Protein AF-A0A8S4NPY1-F1 (afdb_monomer_lite)

Sequence (506 aa):
MEIKKALNVIIVFYFMMACSYAGRRVDVTKTCNSEADCGSDECCVPDSNQVTKRGMPKAPLPIFINSGICRKIGTLNDSCFVDQKEKAGVIRECPCEKGFFCEGAGLKSPFGEIGTCKPIQKVCRNNGDCLNTQCCRCPLMRKGKRQIEPCVCQDNGVNGAQCIVEHNNVDLMTFERFCPCSNGFTCHGNGMKEVPLGEHGKCKPIQKVCRNNGDCLNTQCCRCPLMRKGKRQIEPCVCQDHGVDGDKCIVEHNAAVLLTFEKFCPCSNGFTCHGNGIKEIPLGEHGECMAVEGTPVEKECEDSYDCGEGQCCKCPLMRKGKMQIQQKCVCADVGKRHGTCIVEHMQTTHETYEMFCPCGPRLLCLGNNKHEIPLGEYGKCMAAGDLARGRPILPPVETRTPCTSRKQCKKDECCLSIHRPIGKRGLEEQPQAYCEKRGICNEGCLMNNGNRKRPESGKVFVGECPCAKGLKCTPNGMTDIPLGPMGTCEPKRRKFRERKCKKLRG

Foldseek 3Di:
DVVVVVVVVVVVVVVVVVVVVPDDPDPDQDWDLAQVSEDPQWGWAQDPVPPDPDDDDDDDDPDPPSTTTIDGAAEAFDKAFQDDPPPDDHGHHHHHDPQWHFDFPPDQDPVGTIGTTDGPFQQDPFQVSEDPQWGWAADDDPPPDDRPDTTGTDGAADFFFKDFDDDPDDPDDDRGNHHHHGPQWDFDFPPDQDPPRHGIGGTDGPFDFDPFQVSEDPQWGFAADADPPPDDRPDTTTTDGAADFFAKDAQDDPVVPVDGGDNHHHHGPQWHFDFPPDQDPPNHTMGGTHGPPDPPPFDFDPFQVSEDVQWGWEWDFDDDDPDTDIDTITIDGAADFFRKDAPDDPDDDPPLCHHHHHHPPQWDFDFPPDQDPPNHTMGTTHHPVVVVPDDDDDPPPVPWAWDQWQVPEDPQWAWEAPDDADDDPRPPRDRTTTIDGAAAFFDKDQDPPDVPDPDPRTDHHYDHHHHGPQWDFDFPPDADPPRGTMGGTAGPDPVCGPPVSVVVVD

InterPro domains:
  IPR001981 Colipase [PTHR10041] (24-120)

Secondary structure (DSSP, 8-state):
--HHHHHHHHHHHHHHHHHTTS-----S--EESSGGGS-TTEEEEE-GGG-----------------EEEEEPB-TT-EEES---S--S--SSPPBPTTEEEEEEEEEETTEEEEEEEE---B-SSGGGS-TTEEEEPPP--TTS---S--EEEEPB-TT-EEEE--S---S----SSPPBPTTEEEEEEEEEETTTEEEEEEEE-PPB-SSGGGS-TTEEEEPPP--TTS---S--EEEEPB-TT-EEE----TT--SS--SSPPBPTTEEEEEEEEEE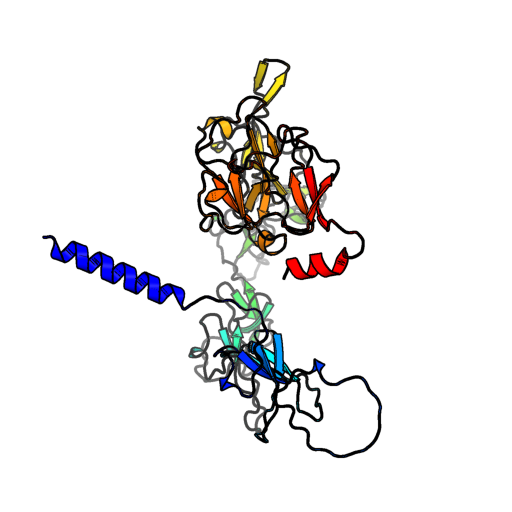TTTEEEEEEEE--S-----B-SSGGGSPTTEEEE--EEEETTEEEEPPPEEEE-B-TT-EEEEPPS---GGGTTS-PPBPTTEEEEEEEEEETTTEEEEEEEETTGGGGSSPPPPPGGGPPB-SSGGGS-TTEEEEESSPP-STT--S--S-EEEEEPB-TT-EEE----SSSS--TTPPEESSPPBPTTEEEEEEEEEETTTEEEEEEEES-GGGHHHHHHHTT-

Structure (mmCIF, N/CA/C/O backbone):
data_AF-A0A8S4NPY1-F1
#
_entry.id   AF-A0A8S4NPY1-F1
#
loop_
_atom_site.group_PDB
_atom_site.id
_atom_site.type_symbol
_atom_site.label_atom_id
_atom_site.label_alt_id
_atom_site.label_comp_id
_atom_site.label_asym_id
_atom_site.label_entity_id
_atom_site.label_seq_id
_atom_site.pdbx_PDB_ins_code
_atom_site.Cartn_x
_atom_site.Cartn_y
_atom_site.Cartn_z
_atom_site.occupancy
_atom_site.B_iso_or_equiv
_atom_site.auth_seq_id
_atom_site.auth_comp_id
_atom_site.auth_asym_id
_atom_site.auth_atom_id
_atom_site.pdbx_PDB_model_num
ATOM 1 N N . MET A 1 1 ? -60.699 -3.977 -14.265 1.00 53.19 1 MET A N 1
ATOM 2 C CA . MET A 1 1 ? -59.458 -3.529 -13.586 1.00 53.19 1 MET A CA 1
ATOM 3 C C . MET A 1 1 ? -58.923 -4.550 -12.565 1.00 53.19 1 MET A C 1
ATOM 5 O O . MET A 1 1 ? -57.769 -4.442 -12.175 1.00 53.19 1 MET A O 1
ATOM 9 N N . GLU A 1 2 ? -59.691 -5.580 -12.182 1.00 57.69 2 GLU A N 1
ATOM 10 C CA . GLU A 1 2 ? -59.270 -6.565 -11.165 1.00 57.69 2 GLU A CA 1
ATOM 11 C C . GLU A 1 2 ? -58.350 -7.689 -11.675 1.00 57.69 2 GLU A C 1
ATOM 13 O O . GLU A 1 2 ? -57.484 -8.153 -10.937 1.00 57.69 2 GLU A O 1
ATOM 18 N N . ILE A 1 3 ? -58.417 -8.052 -12.961 1.00 71.38 3 ILE A N 1
ATOM 19 C CA . ILE A 1 3 ? -57.590 -9.135 -13.535 1.00 71.38 3 ILE A CA 1
ATOM 20 C C . ILE A 1 3 ? -56.083 -8.795 -13.511 1.00 71.38 3 ILE A C 1
ATOM 22 O O . ILE A 1 3 ? -55.245 -9.674 -13.316 1.00 71.38 3 ILE A O 1
ATOM 26 N N . LYS A 1 4 ? -55.714 -7.507 -13.603 1.00 70.50 4 LYS A N 1
ATOM 27 C CA . LYS A 1 4 ? -54.306 -7.070 -13.518 1.00 70.50 4 LYS A CA 1
ATOM 28 C C . LYS A 1 4 ? -53.694 -7.259 -12.124 1.00 70.50 4 LYS A C 1
ATOM 30 O O . LYS A 1 4 ? -52.487 -7.461 -12.024 1.00 70.50 4 LYS A O 1
ATOM 35 N N . LYS A 1 5 ? -54.497 -7.228 -11.053 1.00 73.00 5 LYS A N 1
ATOM 36 C CA . LYS A 1 5 ? -53.990 -7.450 -9.688 1.00 73.00 5 LYS A CA 1
ATOM 37 C C . LYS A 1 5 ? -53.694 -8.928 -9.432 1.00 73.00 5 LYS A C 1
ATOM 39 O O . LYS A 1 5 ? -52.678 -9.230 -8.818 1.00 73.00 5 LYS A O 1
ATOM 44 N N . ALA A 1 6 ? -54.511 -9.836 -9.968 1.00 78.38 6 ALA A N 1
ATOM 45 C CA . ALA A 1 6 ? -54.280 -11.275 -9.840 1.00 78.38 6 ALA A CA 1
ATOM 46 C C . ALA A 1 6 ? -53.013 -11.733 -10.588 1.00 78.38 6 ALA A C 1
ATOM 48 O O . ALA A 1 6 ? -52.231 -12.517 -10.054 1.00 78.38 6 ALA A O 1
ATOM 49 N N . LEU A 1 7 ? -52.757 -11.185 -11.783 1.00 84.94 7 LEU A N 1
ATOM 50 C CA . LEU A 1 7 ? -51.586 -11.564 -12.581 1.00 84.94 7 LEU A CA 1
ATOM 51 C C . LEU A 1 7 ? -50.258 -11.166 -11.907 1.00 84.94 7 LEU A C 1
ATOM 53 O O . LEU A 1 7 ? -49.309 -11.948 -11.904 1.00 84.94 7 LEU A O 1
ATOM 57 N N . ASN A 1 8 ? -50.203 -9.991 -11.269 1.00 77.88 8 ASN A N 1
ATOM 58 C CA . ASN A 1 8 ? -49.003 -9.541 -10.555 1.00 77.88 8 ASN A CA 1
ATOM 59 C C . ASN A 1 8 ? -48.685 -10.404 -9.326 1.00 77.88 8 ASN A C 1
ATOM 61 O O . ASN A 1 8 ? -47.515 -10.639 -9.038 1.00 77.88 8 ASN A O 1
ATOM 65 N N . VAL A 1 9 ? -49.697 -10.927 -8.625 1.00 82.50 9 VAL A N 1
ATOM 66 C CA . VAL A 1 9 ? -49.472 -11.820 -7.475 1.00 82.50 9 VAL A CA 1
ATOM 67 C C . VAL A 1 9 ? -48.888 -13.161 -7.927 1.00 82.50 9 VAL A C 1
ATOM 69 O O . VAL A 1 9 ? -47.973 -13.673 -7.285 1.00 82.50 9 VAL A O 1
ATOM 72 N N . ILE A 1 10 ? -49.347 -13.697 -9.062 1.00 86.38 10 ILE A N 1
ATOM 73 C CA . ILE A 1 10 ? -48.839 -14.962 -9.614 1.00 86.38 10 ILE A CA 1
ATOM 74 C C . ILE A 1 10 ? -47.390 -14.811 -10.101 1.00 86.38 10 ILE A C 1
ATOM 76 O O . ILE A 1 10 ? -46.563 -15.679 -9.824 1.00 86.38 10 ILE A O 1
ATOM 80 N N . ILE A 1 11 ? -47.050 -13.693 -10.756 1.00 85.56 11 ILE A N 1
ATOM 81 C CA . ILE A 1 11 ? -45.679 -13.423 -11.226 1.00 85.56 11 ILE A CA 1
ATOM 82 C C . ILE A 1 11 ? -44.707 -13.288 -10.044 1.00 85.56 11 ILE A C 1
ATOM 84 O O . ILE A 1 11 ? -43.619 -13.862 -10.080 1.00 85.56 11 ILE A O 1
ATOM 88 N N . VAL A 1 12 ? -45.108 -12.607 -8.964 1.00 81.31 12 VAL A N 1
ATOM 89 C CA . VAL A 1 12 ? -44.282 -12.479 -7.750 1.00 81.31 12 VAL A CA 1
ATOM 90 C C . VAL A 1 12 ? -44.101 -13.832 -7.052 1.00 81.31 12 VAL A C 1
ATOM 92 O O . VAL A 1 12 ? -42.999 -14.140 -6.596 1.00 81.31 12 VAL A O 1
ATOM 95 N N . PHE A 1 13 ? -45.134 -14.679 -7.022 1.00 78.25 13 PHE A N 1
ATOM 96 C CA . PHE A 1 13 ? -45.023 -16.034 -6.473 1.00 78.25 13 PHE A CA 1
ATOM 97 C C . PHE A 1 13 ? -44.084 -16.929 -7.293 1.00 78.25 13 PHE A C 1
ATOM 99 O O . PHE A 1 13 ? -43.271 -17.650 -6.710 1.00 78.25 13 PHE A O 1
ATOM 106 N N . TYR A 1 14 ? -44.131 -16.842 -8.626 1.00 75.62 14 TYR A N 1
ATOM 107 C CA . TYR A 1 14 ? -43.209 -17.575 -9.498 1.00 75.62 14 TYR A CA 1
ATOM 108 C C . TYR A 1 14 ? -41.757 -17.105 -9.331 1.00 75.62 14 TYR A C 1
ATOM 110 O O . TYR A 1 14 ? -40.850 -17.935 -9.256 1.00 75.62 14 TYR A O 1
ATOM 118 N N . PHE A 1 15 ? -41.528 -15.796 -9.182 1.00 68.56 15 PHE A N 1
ATOM 119 C CA . PHE A 1 15 ? -40.187 -15.250 -8.936 1.00 68.56 15 PHE A CA 1
ATOM 120 C C . PHE A 1 15 ? -39.624 -15.664 -7.565 1.00 68.56 15 PHE A C 1
ATOM 122 O O . PHE A 1 15 ? -38.449 -16.011 -7.448 1.00 68.56 15 PHE A O 1
ATOM 129 N N . MET A 1 16 ? -40.465 -15.704 -6.528 1.00 62.41 16 MET A N 1
ATOM 130 C CA . MET A 1 16 ? -40.068 -16.133 -5.180 1.00 62.41 16 MET A CA 1
ATOM 131 C C . MET A 1 16 ? -39.766 -17.639 -5.099 1.00 62.41 16 MET A C 1
ATOM 133 O O . MET A 1 16 ? -38.844 -18.046 -4.384 1.00 62.41 16 MET A O 1
ATOM 137 N N . MET A 1 17 ? -40.490 -18.475 -5.855 1.00 57.47 17 MET A N 1
ATOM 138 C CA . MET A 1 17 ? -40.171 -19.904 -5.956 1.00 57.47 17 MET A CA 1
ATOM 139 C C . MET A 1 17 ? -38.892 -20.165 -6.761 1.00 57.47 17 MET A C 1
ATOM 141 O O . MET A 1 17 ? -38.095 -21.009 -6.350 1.00 57.47 17 MET A O 1
ATOM 145 N N . ALA A 1 18 ? -38.639 -19.414 -7.838 1.00 49.78 18 ALA A N 1
ATOM 146 C CA . ALA A 1 18 ? -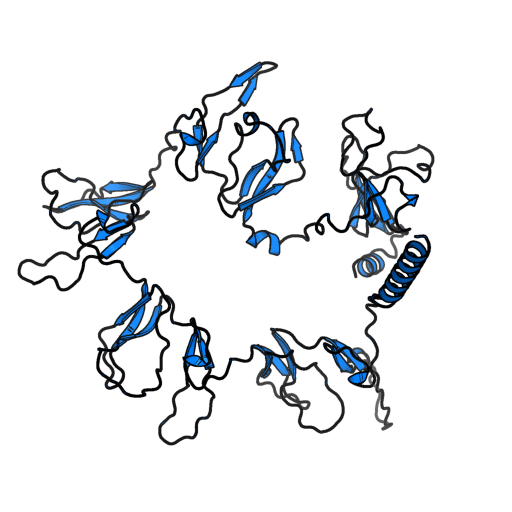37.417 -19.557 -8.633 1.00 49.78 18 ALA A CA 1
ATOM 147 C C . ALA A 1 18 ? -36.146 -19.172 -7.846 1.00 49.78 18 ALA A C 1
ATOM 149 O O . ALA A 1 18 ? -35.123 -19.849 -7.952 1.00 49.78 18 ALA A O 1
ATOM 150 N N . CYS A 1 19 ? -36.211 -18.158 -6.975 1.00 47.50 19 CYS A N 1
ATOM 151 C CA . CYS A 1 19 ? -35.070 -17.756 -6.141 1.00 47.50 19 CYS A CA 1
ATOM 152 C C . CYS A 1 19 ? -34.776 -18.705 -4.963 1.00 47.50 19 CYS A C 1
ATOM 154 O O . CYS A 1 19 ? -33.677 -18.674 -4.413 1.00 47.50 19 CYS A O 1
ATOM 156 N N . SER A 1 20 ? -35.710 -19.582 -4.580 1.00 44.53 20 SER A N 1
ATOM 157 C CA . SER A 1 20 ? -35.508 -20.515 -3.458 1.00 44.53 20 SER A CA 1
ATOM 158 C C . SER A 1 20 ? -34.690 -21.766 -3.821 1.00 44.53 20 SER A C 1
ATOM 160 O O . SER A 1 20 ? -34.342 -22.542 -2.929 1.00 44.53 20 SER A O 1
ATOM 162 N N . TYR A 1 21 ? -34.334 -21.957 -5.098 1.00 43.91 21 TYR A N 1
ATOM 163 C CA . TYR A 1 21 ? -33.543 -23.108 -5.562 1.00 43.91 21 TYR A CA 1
ATOM 164 C C . TYR A 1 21 ? -32.036 -22.842 -5.729 1.00 43.91 21 TYR A C 1
ATOM 166 O O . TYR A 1 21 ? -31.270 -23.787 -5.918 1.00 43.91 21 TYR A O 1
ATOM 174 N N . ALA A 1 22 ? -31.572 -21.598 -5.586 1.00 43.16 22 ALA A N 1
ATOM 175 C CA . ALA A 1 22 ? -30.163 -21.237 -5.740 1.00 43.16 22 ALA A CA 1
ATOM 176 C C . ALA A 1 22 ? -29.599 -20.673 -4.427 1.00 43.16 22 ALA A C 1
ATOM 178 O O . ALA A 1 22 ? -29.702 -19.482 -4.155 1.00 43.16 22 ALA A O 1
ATOM 179 N N . GLY A 1 23 ? -28.989 -21.522 -3.591 1.00 38.34 23 GLY A N 1
ATOM 180 C CA . GLY A 1 23 ? -28.208 -21.011 -2.455 1.00 38.34 23 GLY A CA 1
ATOM 181 C C . GLY A 1 23 ? -28.085 -21.898 -1.221 1.00 38.34 23 GLY A C 1
ATOM 182 O O . GLY A 1 23 ? -28.196 -21.401 -0.104 1.00 38.34 23 GLY A O 1
ATOM 183 N N . ARG A 1 24 ? -27.798 -23.195 -1.372 1.00 30.42 24 ARG A N 1
ATOM 184 C CA . ARG A 1 24 ? -27.161 -23.959 -0.286 1.00 30.42 24 ARG A CA 1
ATOM 185 C C . ARG A 1 24 ? -25.650 -23.971 -0.517 1.00 30.42 24 ARG A C 1
ATOM 187 O O . ARG A 1 24 ? -25.148 -24.823 -1.242 1.00 30.42 24 ARG A O 1
ATOM 194 N N . ARG A 1 25 ? -24.925 -23.042 0.120 1.00 35.00 25 ARG A N 1
ATOM 195 C CA . ARG A 1 25 ? -23.482 -23.204 0.363 1.00 35.00 25 ARG A CA 1
ATOM 196 C C . ARG A 1 25 ? -23.314 -24.321 1.385 1.00 35.00 25 ARG A C 1
ATOM 198 O O . ARG A 1 25 ? -23.504 -24.125 2.582 1.00 35.00 25 ARG A O 1
ATOM 205 N N . VAL A 1 26 ? -23.063 -25.513 0.868 1.00 32.59 26 VAL A N 1
ATOM 206 C CA . VAL A 1 26 ? -22.618 -26.664 1.636 1.00 32.59 26 VAL A CA 1
ATOM 207 C C . VAL A 1 26 ? -21.114 -26.736 1.409 1.00 32.59 26 VAL A C 1
ATOM 209 O O . VAL A 1 26 ? -20.687 -27.224 0.370 1.00 32.59 26 VAL A O 1
ATOM 212 N N . ASP A 1 27 ? -20.319 -26.250 2.366 1.00 42.38 27 ASP A N 1
ATOM 213 C CA . ASP A 1 27 ? -18.889 -26.576 2.466 1.00 42.38 27 ASP A CA 1
ATOM 214 C C . ASP A 1 27 ? -18.744 -28.028 2.953 1.00 42.38 27 ASP A C 1
ATOM 216 O O . ASP A 1 27 ? -18.293 -28.329 4.057 1.00 42.38 27 ASP A O 1
ATOM 220 N N . VAL A 1 28 ? -19.224 -28.955 2.129 1.00 47.94 28 VAL A N 1
ATOM 221 C CA . VAL A 1 28 ? -18.884 -30.370 2.191 1.00 47.94 28 VAL A CA 1
ATOM 222 C C . VAL A 1 28 ? -18.225 -30.625 0.856 1.00 47.94 28 VAL A C 1
ATOM 224 O O . VAL A 1 28 ? -18.890 -30.549 -0.173 1.00 47.94 28 VAL A O 1
ATOM 227 N N . THR A 1 29 ? -16.915 -30.859 0.891 1.00 68.69 29 THR A N 1
ATOM 228 C CA . THR A 1 29 ? -16.118 -31.402 -0.211 1.00 68.69 29 THR A CA 1
ATOM 229 C C . THR A 1 29 ? -16.928 -32.479 -0.918 1.00 68.69 29 THR A C 1
ATOM 231 O O . THR A 1 29 ? -17.057 -33.591 -0.397 1.00 68.69 29 THR A O 1
ATOM 234 N N . LYS A 1 30 ? -17.560 -32.126 -2.043 1.00 85.44 30 LYS A N 1
ATOM 235 C CA . LYS A 1 30 ? -18.365 -33.072 -2.806 1.00 85.44 30 LYS A CA 1
ATOM 236 C C . LYS A 1 30 ? -17.418 -34.164 -3.268 1.00 85.44 30 LYS A C 1
ATOM 238 O O . LYS A 1 30 ? -16.388 -33.876 -3.879 1.00 85.44 30 LYS A O 1
ATOM 243 N N . THR A 1 31 ? -17.748 -35.397 -2.913 1.00 90.88 31 THR A N 1
ATOM 244 C CA . THR A 1 31 ? -17.078 -36.549 -3.495 1.00 90.88 31 THR A CA 1
ATOM 245 C C . THR A 1 31 ? -17.424 -36.590 -4.975 1.00 90.88 31 THR A C 1
ATOM 247 O O . THR A 1 31 ? -18.596 -36.445 -5.322 1.00 90.88 31 THR A O 1
ATOM 250 N N . CYS A 1 32 ? -16.427 -36.784 -5.821 1.00 91.25 32 CYS A N 1
ATOM 251 C CA . CYS A 1 32 ? -16.581 -36.878 -7.266 1.00 91.25 32 CYS A CA 1
ATOM 252 C C . CYS A 1 32 ? -16.003 -38.203 -7.752 1.00 91.25 32 CYS A C 1
ATOM 254 O O . CYS A 1 32 ? -15.004 -38.681 -7.216 1.00 91.25 32 CYS A O 1
ATOM 256 N N . ASN A 1 33 ? -16.637 -38.795 -8.758 1.00 88.44 33 ASN A N 1
ATOM 257 C CA . ASN A 1 33 ? -16.110 -39.958 -9.468 1.00 88.44 33 ASN A CA 1
ATOM 258 C C . ASN A 1 33 ? -15.534 -39.547 -10.832 1.00 88.44 33 ASN A C 1
ATOM 260 O O . ASN A 1 33 ? -14.736 -40.276 -11.416 1.00 88.44 33 ASN A O 1
ATOM 264 N N . SER A 1 34 ? -15.946 -38.384 -11.342 1.00 88.25 34 SER A N 1
ATOM 265 C CA . SER A 1 34 ? -15.511 -37.801 -12.608 1.00 88.25 34 SER A CA 1
ATOM 266 C C . SER A 1 34 ? -15.506 -36.269 -12.543 1.00 88.25 34 SER A C 1
ATOM 268 O O . SER A 1 34 ? -16.098 -35.675 -11.642 1.00 88.25 34 SER A O 1
ATOM 270 N N . GLU A 1 35 ? -14.867 -35.610 -13.513 1.00 85.81 35 GLU A N 1
ATOM 271 C CA . GLU A 1 35 ? -14.892 -34.140 -13.627 1.00 85.81 35 GLU A CA 1
ATOM 272 C C . GLU A 1 35 ? -16.310 -33.578 -13.807 1.00 85.81 35 GLU A C 1
ATOM 274 O O . GLU A 1 35 ? -16.586 -32.471 -13.355 1.00 85.81 35 GLU A O 1
ATOM 279 N N . ALA A 1 36 ? -17.232 -34.356 -14.385 1.00 88.94 36 ALA A N 1
ATOM 280 C CA . ALA A 1 36 ? -18.628 -33.957 -14.569 1.00 88.94 36 ALA A CA 1
ATOM 281 C C . ALA A 1 36 ? -19.404 -33.797 -13.246 1.00 88.94 36 ALA A C 1
ATOM 283 O O . ALA A 1 36 ? -20.461 -33.168 -13.231 1.00 88.94 36 ALA A O 1
ATOM 284 N N . ASP A 1 37 ? -18.889 -34.345 -12.139 1.00 91.44 37 ASP A N 1
ATOM 285 C CA . ASP A 1 37 ? -19.501 -34.214 -10.811 1.00 91.44 37 ASP A CA 1
ATOM 286 C C . ASP A 1 37 ? -19.141 -32.881 -10.118 1.00 91.44 37 ASP A C 1
ATOM 288 O O . ASP A 1 37 ? -19.734 -32.532 -9.088 1.00 91.44 37 ASP A O 1
ATOM 292 N N . CYS A 1 38 ? -18.170 -32.138 -10.663 1.00 92.88 38 CYS A N 1
ATOM 293 C CA . CYS A 1 38 ? -17.658 -30.884 -10.114 1.00 92.88 38 CYS A CA 1
ATOM 294 C C . CYS A 1 38 ? -18.222 -29.652 -10.845 1.00 92.88 38 CYS A C 1
ATOM 296 O O . CYS A 1 38 ? -18.761 -29.748 -11.946 1.00 92.88 38 CYS A O 1
ATOM 298 N N . GLY A 1 39 ? -18.156 -28.476 -10.206 1.00 92.75 39 GLY A N 1
ATOM 299 C CA . GLY A 1 39 ? -18.540 -27.215 -10.856 1.00 92.75 39 GLY A CA 1
ATOM 300 C C . GLY A 1 39 ? -17.604 -26.835 -12.014 1.00 92.75 39 GLY A C 1
ATOM 301 O O . GLY A 1 39 ? -16.505 -27.363 -12.117 1.00 92.75 39 GLY A O 1
ATOM 302 N N . SER A 1 40 ? -18.001 -25.868 -12.853 1.00 91.50 40 SER A N 1
ATOM 303 C CA . SER A 1 40 ? -17.181 -25.378 -13.983 1.00 91.50 40 SER A CA 1
ATOM 304 C C . SER A 1 40 ? -15.807 -24.833 -13.579 1.00 91.50 40 SER A C 1
ATOM 306 O O . SER A 1 40 ? -14.896 -24.804 -14.401 1.00 91.50 40 SER A O 1
ATOM 308 N N . ASP A 1 41 ? -15.680 -24.409 -12.320 1.00 93.50 41 ASP A N 1
ATOM 309 C CA . ASP A 1 41 ? -14.475 -23.798 -11.754 1.00 93.50 41 ASP A CA 1
ATOM 310 C C . ASP A 1 41 ? -13.755 -24.768 -10.795 1.00 93.50 41 ASP A C 1
ATOM 312 O O . ASP A 1 41 ? -12.937 -24.367 -9.961 1.00 93.50 41 ASP A O 1
ATOM 316 N N . GLU A 1 42 ? -14.094 -26.057 -10.868 1.00 94.44 42 GLU A N 1
ATOM 317 C CA . GLU A 1 42 ? -13.567 -27.120 -10.020 1.00 94.44 42 GLU A CA 1
ATOM 318 C C . GLU A 1 42 ? -13.099 -28.315 -10.863 1.00 94.44 42 GLU A C 1
ATOM 320 O O . GLU A 1 42 ? -13.592 -28.563 -11.957 1.00 94.44 42 GLU A O 1
ATOM 325 N N . CYS A 1 43 ? -12.151 -29.087 -10.338 1.00 93.69 43 CYS A N 1
ATOM 326 C CA . CYS A 1 43 ? -11.706 -30.346 -10.917 1.00 93.69 43 CYS A CA 1
ATOM 327 C C . CYS A 1 43 ? -11.766 -31.474 -9.877 1.00 93.69 43 CYS A C 1
ATOM 329 O O . CYS A 1 43 ? -11.654 -31.238 -8.668 1.00 93.69 43 CYS A O 1
ATOM 331 N N . CYS A 1 44 ? -11.926 -32.712 -10.342 1.00 93.06 44 CYS A N 1
ATOM 332 C CA . CYS A 1 44 ? -11.977 -33.877 -9.468 1.00 93.06 44 CYS A CA 1
ATOM 333 C C . CYS A 1 44 ? -10.566 -34.400 -9.157 1.00 93.06 44 CYS A C 1
ATOM 335 O O . CYS A 1 44 ? -9.871 -34.882 -10.049 1.00 93.06 44 CYS A O 1
ATOM 337 N N . VAL A 1 45 ? -10.149 -34.333 -7.889 1.00 92.62 45 VAL A N 1
ATOM 338 C CA . VAL A 1 45 ? -8.814 -34.757 -7.425 1.00 92.62 45 VAL A CA 1
ATOM 339 C C . VAL A 1 45 ? -8.951 -35.934 -6.449 1.00 92.62 45 VAL A C 1
ATOM 341 O O . VAL A 1 45 ? -9.796 -35.861 -5.559 1.00 92.62 45 VAL A O 1
ATOM 344 N N . PRO A 1 46 ? -8.149 -37.015 -6.532 1.00 89.19 46 PRO A N 1
ATOM 345 C CA . PRO A 1 46 ? -8.205 -38.117 -5.569 1.00 89.19 46 PRO A CA 1
ATOM 346 C C . PRO A 1 46 ? -7.927 -37.622 -4.140 1.00 89.19 46 PRO A C 1
ATOM 348 O O . PRO A 1 46 ? -7.006 -36.833 -3.909 1.00 89.19 46 PRO A O 1
ATOM 351 N N . ASP A 1 47 ? -8.684 -38.116 -3.158 1.00 86.25 47 ASP A N 1
ATOM 352 C CA . ASP A 1 47 ? -8.447 -37.778 -1.753 1.00 86.25 47 ASP A CA 1
ATOM 353 C C . ASP A 1 47 ? -7.164 -38.457 -1.242 1.00 86.25 47 ASP A C 1
ATOM 355 O O . ASP A 1 47 ? -7.146 -39.626 -0.848 1.00 86.25 47 ASP A O 1
ATOM 359 N N . SER A 1 48 ? -6.058 -37.709 -1.240 1.00 71.81 48 SER A N 1
ATOM 360 C CA . SER A 1 48 ? -4.744 -38.192 -0.801 1.00 71.81 48 SER A CA 1
ATOM 361 C C . SER A 1 48 ? -4.702 -38.618 0.673 1.00 71.81 48 SER A C 1
ATOM 363 O O . SER A 1 48 ? -3.746 -39.275 1.088 1.00 71.81 48 SER A O 1
ATOM 365 N N . ASN A 1 49 ? -5.711 -38.270 1.482 1.00 62.56 49 ASN A N 1
ATOM 366 C CA . ASN A 1 49 ? -5.733 -38.578 2.913 1.00 62.56 49 ASN A CA 1
ATOM 367 C C . ASN A 1 49 ? -6.109 -40.032 3.245 1.00 62.56 49 ASN A C 1
ATOM 369 O O . ASN A 1 49 ? -6.002 -40.423 4.409 1.00 62.56 49 ASN A O 1
ATOM 373 N N . GLN A 1 50 ? -6.495 -40.855 2.262 1.00 57.78 50 GLN A N 1
ATOM 374 C CA . GLN A 1 50 ? -6.793 -42.277 2.489 1.00 57.78 50 GLN A CA 1
ATOM 375 C C . GLN A 1 50 ? -5.593 -43.227 2.342 1.00 57.78 50 GLN A C 1
ATOM 377 O O . GLN A 1 50 ? -5.740 -44.427 2.576 1.00 57.78 50 GLN A O 1
ATOM 382 N N . VAL A 1 51 ? -4.380 -42.737 2.048 1.00 56.03 51 VAL A N 1
ATOM 383 C CA . VAL A 1 51 ? -3.171 -43.583 2.077 1.00 56.03 51 VAL A CA 1
ATOM 384 C C . VAL A 1 51 ? -2.775 -43.846 3.537 1.00 56.03 51 VAL A C 1
ATOM 386 O O . VAL A 1 51 ? -1.939 -43.167 4.134 1.00 56.03 51 VAL A O 1
ATOM 389 N N . THR A 1 52 ? -3.443 -44.812 4.166 1.00 47.34 52 THR A N 1
ATOM 390 C CA . THR A 1 52 ? -3.239 -45.148 5.575 1.00 47.34 52 THR A CA 1
ATOM 391 C C . THR A 1 52 ? -1.847 -45.720 5.843 1.00 47.34 52 THR A C 1
ATOM 393 O O . THR A 1 52 ? -1.425 -46.699 5.237 1.00 47.34 52 THR A O 1
ATOM 396 N N . LYS A 1 53 ? -1.206 -45.146 6.866 1.00 48.97 53 LYS A N 1
ATOM 397 C CA . LYS A 1 53 ? 0.018 -45.527 7.600 1.00 48.97 53 LYS A CA 1
ATOM 398 C C . LYS A 1 53 ? 0.080 -46.967 8.171 1.00 48.97 53 LYS A C 1
ATOM 400 O O . LYS A 1 53 ? 0.715 -47.176 9.201 1.00 48.97 53 LYS A O 1
ATOM 405 N N . ARG A 1 54 ? -0.555 -47.981 7.579 1.00 48.56 54 ARG A N 1
ATOM 406 C CA . ARG A 1 54 ? -0.426 -49.367 8.069 1.00 48.56 54 ARG A CA 1
ATOM 407 C C . ARG A 1 54 ? 0.540 -50.151 7.197 1.00 48.56 54 ARG A C 1
ATOM 409 O O . ARG A 1 54 ? 0.191 -50.592 6.110 1.00 48.56 54 ARG A O 1
ATOM 416 N N . GLY A 1 55 ? 1.755 -50.332 7.710 1.00 55.28 55 GLY A N 1
ATOM 417 C CA . GLY A 1 55 ? 2.649 -51.364 7.211 1.00 55.28 55 GLY A CA 1
ATOM 418 C C . GLY A 1 55 ? 1.987 -52.726 7.384 1.00 55.28 55 GLY A C 1
ATOM 419 O O . GLY A 1 55 ? 1.685 -53.103 8.510 1.00 55.28 55 GLY A O 1
ATOM 420 N N . MET A 1 56 ? 1.744 -53.422 6.275 1.00 44.78 56 MET A N 1
ATOM 421 C CA . MET A 1 56 ? 1.643 -54.879 6.193 1.00 44.78 56 MET A CA 1
ATOM 422 C C . MET A 1 56 ? 1.824 -55.345 4.735 1.00 44.78 56 MET A C 1
ATOM 424 O O . MET A 1 56 ? 1.638 -54.550 3.811 1.00 44.78 56 MET A O 1
ATOM 428 N N . PRO A 1 57 ? 2.274 -56.598 4.534 1.00 48.53 57 PRO A N 1
ATOM 429 C CA . PRO A 1 57 ? 2.920 -57.045 3.309 1.00 48.53 57 PRO A CA 1
ATOM 430 C C . PRO A 1 57 ? 1.953 -57.663 2.286 1.00 48.53 57 PRO A C 1
ATOM 432 O O . PRO A 1 57 ? 0.951 -58.271 2.639 1.00 48.53 57 PRO A O 1
ATOM 435 N N . LYS A 1 58 ? 2.347 -57.535 1.012 1.00 48.06 58 LYS A N 1
ATOM 436 C CA . LYS A 1 58 ? 2.102 -58.436 -0.132 1.00 48.06 58 LYS A CA 1
ATOM 437 C C . LYS A 1 58 ? 0.771 -59.214 -0.145 1.00 48.06 58 LYS A C 1
ATOM 439 O O . LYS A 1 58 ? 0.733 -60.381 0.228 1.00 48.06 58 LYS A O 1
ATOM 444 N N . ALA A 1 59 ? -0.252 -58.628 -0.765 1.00 46.75 59 ALA A N 1
ATOM 445 C CA . ALA A 1 59 ? -1.208 -59.369 -1.594 1.00 46.75 59 ALA A CA 1
ATOM 446 C C . ALA A 1 59 ? -1.777 -58.435 -2.686 1.00 46.75 59 ALA A C 1
ATOM 448 O O . ALA A 1 59 ? -2.180 -57.317 -2.358 1.00 46.75 59 ALA A O 1
ATOM 449 N N . PRO A 1 60 ? -1.789 -58.834 -3.971 1.00 48.53 60 PRO A N 1
ATOM 450 C CA . PRO A 1 60 ? -2.327 -58.014 -5.048 1.00 48.53 60 PRO A CA 1
ATOM 451 C C . PRO A 1 60 ? -3.845 -58.213 -5.137 1.00 48.53 60 PRO A C 1
ATOM 453 O O . PRO A 1 60 ? -4.315 -59.244 -5.608 1.00 48.53 60 PRO A O 1
ATOM 456 N N . LEU A 1 61 ? -4.620 -57.219 -4.703 1.00 42.03 61 LEU A N 1
ATOM 457 C CA . LEU A 1 61 ? -6.034 -57.100 -5.063 1.00 42.03 61 LEU A CA 1
ATOM 458 C C . LEU A 1 61 ? -6.263 -55.738 -5.738 1.00 42.03 61 LEU A C 1
ATOM 460 O O . LEU A 1 61 ? -5.843 -54.718 -5.184 1.00 42.03 61 LEU A O 1
ATOM 464 N N . PRO A 1 62 ? -6.905 -55.693 -6.920 1.00 45.50 62 PRO A N 1
ATOM 465 C CA . PRO A 1 62 ? -7.182 -54.453 -7.631 1.00 45.50 62 PRO A CA 1
ATOM 466 C C . PRO A 1 62 ? -8.396 -53.766 -6.995 1.00 45.50 62 PRO A C 1
ATOM 468 O O . PRO A 1 62 ? -9.532 -53.977 -7.409 1.00 45.50 62 PRO A O 1
ATOM 471 N N . ILE A 1 63 ? -8.174 -52.964 -5.954 1.00 48.03 63 ILE A N 1
ATOM 472 C CA . ILE A 1 63 ? -9.238 -52.148 -5.359 1.00 48.03 63 ILE A CA 1
ATOM 473 C C . ILE A 1 63 ? -9.197 -50.761 -6.009 1.00 48.03 63 ILE A C 1
ATOM 475 O O . ILE A 1 63 ? -8.398 -49.904 -5.636 1.00 48.03 63 ILE A O 1
ATOM 479 N N . PHE A 1 64 ? -10.072 -50.556 -6.995 1.00 49.78 64 PHE A N 1
ATOM 480 C CA . PHE A 1 64 ? -10.398 -49.249 -7.568 1.00 49.78 64 PHE A CA 1
ATOM 481 C C . PHE A 1 64 ? -11.218 -48.439 -6.552 1.00 49.78 64 PHE A C 1
ATOM 483 O O . PHE A 1 64 ? -12.443 -48.535 -6.512 1.00 49.78 64 PHE A O 1
ATOM 490 N N . ILE A 1 65 ? -10.560 -47.659 -5.693 1.00 55.59 65 ILE A N 1
ATOM 491 C CA . ILE A 1 65 ? -11.251 -46.668 -4.855 1.00 55.59 65 ILE A CA 1
ATOM 492 C C . ILE A 1 65 ? -11.370 -45.377 -5.677 1.00 55.59 65 ILE A C 1
ATOM 494 O O . ILE A 1 65 ? -10.490 -44.524 -5.637 1.00 55.59 65 ILE A O 1
ATOM 498 N N . ASN A 1 66 ? -12.452 -45.256 -6.450 1.00 64.12 66 ASN A N 1
ATOM 499 C CA . ASN A 1 66 ? -12.713 -44.135 -7.368 1.00 64.12 66 ASN A CA 1
ATOM 500 C C . ASN A 1 66 ? -13.321 -42.889 -6.687 1.00 64.12 66 ASN A C 1
ATOM 502 O O . ASN A 1 66 ? -14.029 -42.130 -7.338 1.00 64.12 66 ASN A O 1
ATOM 506 N N . SER A 1 67 ? -13.095 -42.660 -5.390 1.00 82.25 67 SER A N 1
ATOM 507 C CA . SER A 1 67 ? -13.643 -41.475 -4.711 1.00 82.25 67 SER A CA 1
ATOM 508 C C . SER A 1 67 ? -12.635 -40.320 -4.704 1.00 82.25 67 SER A C 1
ATOM 510 O O . SER A 1 67 ? -11.673 -40.336 -3.931 1.00 82.25 67 SER A O 1
ATOM 512 N N . GLY A 1 68 ? -12.859 -39.316 -5.550 1.00 90.56 68 GLY A N 1
ATOM 513 C CA . GLY A 1 68 ? -12.181 -38.019 -5.515 1.00 90.56 68 GLY A CA 1
ATOM 514 C C . GLY A 1 68 ? -12.953 -36.964 -4.719 1.00 90.56 68 GLY A C 1
ATOM 515 O O . GLY A 1 68 ? -14.047 -37.213 -4.217 1.00 90.56 68 GLY A O 1
ATOM 516 N N . ILE A 1 69 ? -12.374 -35.771 -4.608 1.00 92.56 69 ILE A N 1
ATOM 517 C CA . ILE A 1 69 ? -12.958 -34.555 -4.042 1.00 92.56 69 ILE A CA 1
ATOM 518 C C . ILE A 1 69 ? -12.845 -33.441 -5.087 1.00 92.56 69 ILE A C 1
ATOM 520 O O . ILE A 1 69 ? -11.770 -33.234 -5.653 1.00 92.56 69 ILE A O 1
ATOM 524 N N . CYS A 1 70 ? -13.923 -32.686 -5.298 1.00 93.56 70 CYS A N 1
ATOM 525 C CA . CYS A 1 70 ? -13.867 -31.474 -6.113 1.00 93.56 70 CYS A CA 1
ATOM 526 C C . CYS A 1 70 ? -12.996 -30.407 -5.431 1.00 93.56 70 CYS A C 1
ATOM 528 O O . CYS A 1 70 ? -13.258 -30.008 -4.292 1.00 93.56 70 CYS A O 1
ATOM 530 N N . ARG A 1 71 ? -11.951 -29.946 -6.122 1.00 94.19 71 ARG A N 1
ATOM 531 C CA . ARG A 1 71 ? -11.097 -28.815 -5.729 1.00 94.19 71 ARG A CA 1
ATOM 532 C C . ARG A 1 71 ? -11.234 -27.694 -6.746 1.00 94.19 71 ARG A C 1
ATOM 534 O O . ARG A 1 71 ? -11.473 -27.964 -7.912 1.00 94.19 71 ARG A O 1
ATOM 541 N N . LYS A 1 72 ? -11.049 -26.446 -6.322 1.00 94.88 72 LYS A N 1
ATOM 542 C CA . LYS A 1 72 ? -11.050 -25.304 -7.244 1.00 94.88 72 LYS A CA 1
ATOM 543 C C . LYS A 1 72 ? -9.866 -25.361 -8.213 1.00 94.88 72 LYS A C 1
ATOM 545 O O . LYS A 1 72 ? -8.787 -25.817 -7.837 1.00 94.88 72 LYS A O 1
ATOM 550 N N . ILE A 1 73 ? -10.095 -24.882 -9.432 1.00 95.12 73 ILE A N 1
ATOM 551 C CA . ILE A 1 73 ? -9.064 -24.634 -10.447 1.00 95.12 73 ILE A CA 1
ATOM 552 C C . ILE A 1 73 ? -8.029 -23.637 -9.892 1.00 95.12 73 ILE A C 1
ATOM 554 O O . ILE A 1 73 ? -8.377 -22.741 -9.121 1.00 95.12 73 ILE A O 1
ATOM 558 N N . GLY A 1 74 ? -6.753 -23.830 -10.240 1.00 94.94 74 GLY A N 1
ATOM 559 C CA . GLY A 1 74 ? -5.644 -23.042 -9.700 1.00 94.94 74 GLY A CA 1
ATOM 560 C C . GLY A 1 74 ? -5.641 -21.601 -10.213 1.00 94.94 74 GLY A C 1
ATOM 561 O O . GLY A 1 74 ? -5.748 -21.356 -11.415 1.00 94.94 74 GLY A O 1
ATOM 562 N N . THR A 1 75 ? -5.479 -20.649 -9.301 1.00 95.38 75 THR A N 1
ATOM 563 C CA . THR A 1 75 ? -5.294 -19.216 -9.572 1.00 95.38 75 THR A CA 1
ATOM 564 C C . THR A 1 75 ? -3.813 -18.821 -9.504 1.00 95.38 75 THR A C 1
ATOM 566 O O . THR A 1 75 ? -2.938 -19.673 -9.367 1.00 95.38 75 THR A O 1
ATOM 569 N N . LEU A 1 76 ? -3.490 -17.528 -9.642 1.00 94.56 76 LEU A N 1
ATOM 570 C CA . LEU A 1 76 ? -2.110 -17.027 -9.647 1.00 94.56 76 LEU A CA 1
ATOM 571 C C . LEU A 1 76 ? -1.280 -17.577 -8.465 1.00 94.56 76 LEU A C 1
ATOM 573 O O . LEU A 1 76 ? -1.559 -17.272 -7.309 1.00 94.56 76 LEU A O 1
ATOM 577 N N . ASN A 1 77 ? -0.193 -18.283 -8.788 1.00 93.75 77 ASN A N 1
ATOM 578 C CA . ASN A 1 77 ? 0.732 -18.973 -7.875 1.00 93.75 77 ASN A CA 1
ATOM 579 C C . ASN A 1 77 ? 0.212 -20.241 -7.171 1.00 93.75 77 ASN A C 1
ATOM 581 O O . ASN A 1 77 ? 0.946 -20.790 -6.347 1.00 93.75 77 ASN A O 1
ATOM 585 N N . ASP A 1 78 ? -0.979 -20.743 -7.494 1.00 95.44 78 ASP A N 1
ATOM 586 C CA . ASP A 1 78 ? -1.405 -22.068 -7.030 1.00 95.44 78 ASP A CA 1
ATOM 587 C C . ASP A 1 78 ? -0.593 -23.180 -7.715 1.00 95.44 78 ASP A C 1
ATOM 589 O O . ASP A 1 78 ? -0.023 -22.979 -8.794 1.00 95.44 78 ASP A O 1
ATOM 593 N N . SER A 1 79 ? -0.513 -24.352 -7.074 1.00 93.31 79 SER A N 1
ATOM 594 C CA . SER A 1 79 ? 0.162 -25.517 -7.650 1.00 93.31 79 SER A CA 1
ATOM 595 C C . SER A 1 79 ? -0.662 -26.142 -8.771 1.00 93.31 79 SER A C 1
ATOM 597 O O . SER A 1 79 ? -1.892 -26.198 -8.716 1.00 93.31 79 SER A O 1
ATOM 599 N N . CYS A 1 80 ? 0.033 -26.578 -9.813 1.00 94.75 80 CYS A N 1
ATOM 600 C CA . CYS A 1 80 ? -0.566 -27.142 -11.011 1.00 94.75 80 CYS A CA 1
ATOM 601 C C . CYS A 1 80 ? 0.313 -28.246 -11.598 1.00 94.75 80 CYS A C 1
ATOM 603 O O . CYS A 1 80 ? 1.487 -28.386 -11.259 1.00 94.75 80 CYS A O 1
ATOM 605 N N . PHE A 1 81 ? -0.242 -29.008 -12.537 1.00 91.81 81 PHE A N 1
ATOM 606 C CA . PHE A 1 81 ? 0.458 -30.110 -13.192 1.00 91.81 81 PHE A CA 1
ATOM 607 C C . PHE A 1 81 ? 0.806 -29.780 -14.650 1.00 91.81 81 PHE A C 1
ATOM 609 O O . PHE A 1 81 ? -0.080 -29.424 -15.423 1.00 91.81 81 PHE A O 1
ATOM 616 N N . VAL A 1 82 ? 2.085 -29.897 -15.030 1.00 86.12 82 VAL A N 1
ATOM 617 C CA . VAL A 1 82 ? 2.629 -29.359 -16.299 1.00 86.12 82 VAL A CA 1
ATOM 618 C C . VAL A 1 82 ? 2.384 -30.275 -17.502 1.00 86.12 82 VAL A C 1
ATOM 620 O O . VAL A 1 82 ? 2.356 -29.797 -18.631 1.00 86.12 82 VAL A O 1
ATOM 623 N N . ASP A 1 83 ? 2.190 -31.580 -17.296 1.00 73.62 83 ASP A N 1
ATOM 624 C CA . ASP A 1 83 ? 2.206 -32.542 -18.405 1.00 73.62 83 ASP A CA 1
ATOM 625 C C . ASP A 1 83 ? 1.176 -33.668 -18.193 1.00 73.62 83 ASP A C 1
ATOM 627 O O . ASP A 1 83 ? 1.425 -34.651 -17.491 1.00 73.62 83 ASP A O 1
ATOM 631 N N . GLN A 1 84 ? -0.008 -33.530 -18.798 1.00 62.34 84 GLN A N 1
ATOM 632 C CA . GLN A 1 84 ? -0.977 -34.623 -18.931 1.00 62.34 84 GLN A CA 1
ATOM 633 C C . GLN A 1 84 ? -0.721 -35.361 -20.246 1.00 62.34 84 GLN A C 1
ATOM 635 O O . GLN A 1 84 ? -1.405 -35.152 -21.246 1.00 62.34 84 GLN A O 1
ATOM 640 N N . LYS A 1 85 ? 0.258 -36.266 -20.271 1.00 61.44 85 LYS A N 1
ATOM 641 C CA . LYS A 1 85 ? 0.290 -37.260 -21.351 1.00 61.44 85 LYS A CA 1
ATOM 642 C C . LYS A 1 85 ? -0.845 -38.246 -21.108 1.00 61.44 85 LYS A C 1
ATOM 644 O O . LYS A 1 85 ? -0.668 -39.119 -20.270 1.00 61.44 85 LYS A O 1
ATOM 649 N N . GLU A 1 86 ? -1.961 -38.043 -21.817 1.00 53.12 86 GLU A N 1
ATOM 650 C CA . GLU A 1 86 ? -3.213 -38.803 -22.092 1.00 53.12 86 GLU A CA 1
ATOM 651 C C . GLU A 1 86 ? -3.462 -40.238 -21.562 1.00 53.12 86 GLU A C 1
ATOM 653 O O . GLU A 1 86 ? -4.522 -40.812 -21.809 1.00 53.12 86 GLU A O 1
ATOM 658 N N . LYS A 1 87 ? -2.574 -40.869 -20.802 1.00 52.44 87 LYS A N 1
ATOM 659 C CA . LYS A 1 87 ? -2.797 -42.189 -20.220 1.00 52.44 87 LYS A CA 1
ATOM 660 C C . LYS A 1 87 ? -3.605 -42.059 -18.933 1.00 52.44 87 LYS A C 1
ATOM 662 O O . LYS A 1 87 ? -3.058 -42.010 -17.839 1.00 52.44 87 LYS A O 1
ATOM 667 N N . ALA A 1 88 ? -4.916 -41.976 -19.140 1.00 52.47 88 ALA A N 1
ATOM 668 C CA . ALA A 1 88 ? -6.009 -42.359 -18.255 1.00 52.47 88 ALA A CA 1
ATOM 669 C C . ALA A 1 88 ? -5.667 -42.467 -16.755 1.00 52.47 88 ALA A C 1
ATOM 671 O O . ALA A 1 88 ? -5.165 -43.487 -16.282 1.00 52.47 88 ALA A O 1
ATOM 672 N N . GLY A 1 89 ? -6.112 -41.474 -15.983 1.00 58.59 89 GLY A N 1
ATOM 673 C CA . GLY A 1 89 ? -7.036 -41.840 -14.911 1.00 58.59 89 GLY A CA 1
ATOM 674 C C . GLY A 1 89 ? -6.964 -41.077 -13.599 1.00 58.59 89 GLY A C 1
ATOM 675 O O . GLY A 1 89 ? -7.912 -41.196 -12.835 1.00 58.59 89 GLY A O 1
ATOM 676 N N . VAL A 1 90 ? -5.916 -40.307 -13.289 1.00 63.81 90 VAL A N 1
ATOM 677 C CA . VAL A 1 90 ? -5.853 -39.644 -11.972 1.00 63.81 90 VAL A CA 1
ATOM 678 C C . VAL A 1 90 ? -5.101 -38.311 -12.027 1.00 63.81 90 VAL A C 1
ATOM 680 O O . VAL A 1 90 ? -3.872 -38.275 -11.996 1.00 63.81 90 VAL A O 1
ATOM 683 N N . ILE A 1 91 ? -5.847 -37.206 -12.056 1.00 76.25 91 ILE A N 1
ATOM 684 C CA . ILE A 1 91 ? -5.310 -35.843 -11.953 1.00 76.25 91 ILE A CA 1
ATOM 685 C C . ILE A 1 91 ? -5.058 -35.534 -10.473 1.00 76.25 91 ILE A C 1
ATOM 687 O O . ILE A 1 91 ? -5.991 -35.519 -9.680 1.00 76.25 91 ILE A O 1
ATOM 691 N N . ARG A 1 92 ? -3.798 -35.314 -10.071 1.00 85.00 92 ARG A N 1
ATOM 692 C CA . ARG A 1 92 ? -3.439 -35.034 -8.663 1.00 85.00 92 ARG A CA 1
ATOM 693 C C . ARG A 1 92 ? -3.621 -33.577 -8.244 1.00 85.00 92 ARG A C 1
ATOM 695 O O . ARG A 1 92 ? -3.753 -33.309 -7.053 1.00 85.00 92 ARG A O 1
ATOM 702 N N . GLU A 1 93 ? -3.604 -32.658 -9.197 1.00 90.56 93 GLU A N 1
ATOM 703 C CA . GLU A 1 93 ? -3.769 -31.225 -8.969 1.00 90.56 93 GLU A CA 1
ATOM 704 C C . GLU A 1 93 ? -4.575 -30.625 -10.113 1.00 90.56 93 GLU A C 1
ATOM 706 O O . GLU A 1 93 ? -4.422 -31.047 -11.259 1.00 90.56 93 GLU A O 1
ATOM 711 N N . CYS A 1 94 ? -5.435 -29.656 -9.801 1.00 93.44 94 CYS A N 1
ATOM 712 C CA . CYS A 1 94 ? -6.256 -29.019 -10.820 1.00 93.44 94 CYS A CA 1
ATOM 713 C C . CYS A 1 94 ? -5.411 -28.227 -11.824 1.00 93.44 94 CYS A C 1
ATOM 715 O O . CYS A 1 94 ? -4.351 -27.708 -11.466 1.00 93.44 94 CYS A O 1
ATOM 717 N N . PRO A 1 95 ? -5.875 -28.110 -13.082 1.00 94.50 95 PRO A N 1
ATOM 718 C CA . PRO A 1 95 ? -5.269 -27.196 -14.040 1.00 94.50 95 PRO A CA 1
ATOM 719 C C . PRO A 1 95 ? -5.401 -25.741 -13.564 1.00 94.50 95 PRO A C 1
ATOM 721 O O . PRO A 1 95 ? -6.172 -25.434 -12.651 1.00 94.50 95 PRO A O 1
ATOM 724 N N . CYS A 1 96 ? -4.649 -24.845 -14.200 1.00 95.56 96 CYS A N 1
ATOM 725 C CA . CYS A 1 96 ? -4.778 -23.410 -13.971 1.00 95.56 96 CYS A CA 1
ATOM 726 C C . CYS A 1 96 ? -6.024 -22.835 -14.659 1.00 95.56 96 CYS A C 1
ATOM 728 O O . CYS A 1 96 ? -6.493 -23.366 -15.668 1.00 95.56 96 CYS A O 1
ATOM 730 N N . GLU A 1 97 ? -6.538 -21.725 -14.135 1.00 95.06 97 GLU A N 1
ATOM 731 C CA . GLU A 1 97 ? -7.670 -21.001 -14.713 1.00 95.06 97 GLU A CA 1
ATOM 732 C C . GLU A 1 97 ? -7.324 -20.420 -16.097 1.00 95.06 97 GLU A C 1
ATOM 734 O O . GLU A 1 97 ? -6.157 -20.199 -16.438 1.00 95.06 97 GLU A O 1
ATOM 739 N N . LYS A 1 98 ? -8.346 -20.156 -16.924 1.00 91.31 98 LYS A N 1
ATOM 740 C CA . LYS A 1 98 ? -8.170 -19.477 -18.216 1.00 91.31 98 LYS A CA 1
ATOM 741 C C . LYS A 1 98 ? -7.390 -18.173 -18.021 1.00 91.31 98 LYS A C 1
ATOM 743 O O . LYS A 1 98 ? -7.788 -17.317 -17.241 1.00 91.31 98 LYS A O 1
ATOM 748 N N . GLY A 1 99 ? -6.305 -18.013 -18.777 1.00 88.44 99 GLY A N 1
ATOM 749 C CA . GLY A 1 99 ? -5.396 -16.870 -18.643 1.00 88.44 99 GLY A CA 1
ATOM 750 C C . GLY A 1 99 ? -4.120 -17.176 -17.859 1.00 88.44 99 GLY A C 1
ATOM 751 O O . GLY A 1 99 ? -3.236 -16.323 -17.817 1.00 88.44 99 GLY A O 1
ATOM 752 N N . PHE A 1 100 ? -3.978 -18.388 -17.317 1.00 92.38 100 PHE A N 1
ATOM 753 C CA . PHE A 1 100 ? -2.765 -18.856 -16.654 1.00 92.38 100 PHE A CA 1
ATOM 754 C C . PHE A 1 100 ? -2.199 -20.109 -17.343 1.00 92.38 100 PHE A C 1
ATOM 756 O O . PHE A 1 100 ? -2.943 -20.934 -17.870 1.00 92.38 100 PHE A O 1
ATOM 763 N N . PHE A 1 101 ? -0.874 -20.248 -17.355 1.00 92.19 101 PHE A N 1
ATOM 764 C CA . PHE A 1 101 ? -0.164 -21.463 -17.752 1.00 92.19 101 PHE A CA 1
ATOM 765 C C . PHE A 1 101 ? 0.569 -22.047 -16.546 1.00 92.19 101 PHE A C 1
ATOM 767 O O . PHE A 1 101 ? 0.945 -21.321 -15.626 1.00 92.19 101 PHE A O 1
ATOM 774 N N . CYS A 1 102 ? 0.771 -23.361 -16.545 1.00 94.06 102 CYS A N 1
ATOM 775 C CA . CYS A 1 102 ? 1.511 -24.025 -15.483 1.00 94.06 102 CYS A CA 1
ATOM 776 C C . CYS A 1 102 ? 3.018 -23.967 -15.771 1.00 94.06 102 CYS A C 1
ATOM 778 O O . CYS A 1 102 ? 3.500 -24.658 -16.667 1.00 94.06 102 CYS A O 1
ATOM 780 N N . GLU A 1 103 ? 3.760 -23.137 -15.037 1.00 93.75 103 GLU A N 1
ATOM 781 C CA . GLU A 1 103 ? 5.221 -23.060 -15.138 1.00 93.75 103 GLU A CA 1
ATOM 782 C C . GLU A 1 103 ? 5.850 -24.145 -14.258 1.00 93.75 103 GLU A C 1
ATOM 784 O O . GLU A 1 103 ? 5.716 -24.107 -13.033 1.00 93.75 103 GLU A O 1
ATOM 789 N N . GLY A 1 104 ? 6.507 -25.126 -14.879 1.00 92.50 104 GLY A N 1
ATOM 790 C CA . GLY A 1 104 ? 7.114 -26.255 -14.180 1.00 92.50 104 GLY A CA 1
ATOM 791 C C . GLY A 1 104 ? 8.280 -25.873 -13.276 1.00 92.50 104 GLY A C 1
ATOM 792 O O . GLY A 1 104 ? 9.107 -25.032 -13.621 1.00 92.50 104 GLY A O 1
ATOM 793 N N . ALA A 1 105 ? 8.354 -26.502 -12.101 1.00 88.44 105 ALA A N 1
ATOM 794 C CA . ALA A 1 105 ? 9.418 -26.252 -11.130 1.00 88.44 105 ALA A CA 1
ATOM 795 C C . ALA A 1 105 ? 10.760 -26.929 -11.493 1.00 88.44 105 ALA A C 1
ATOM 797 O O . ALA A 1 105 ? 11.712 -26.865 -10.715 1.00 88.44 105 ALA A O 1
ATOM 798 N N . GLY A 1 106 ? 10.844 -27.643 -12.621 1.00 86.69 106 GLY A N 1
ATOM 799 C CA . GLY A 1 106 ? 12.000 -28.438 -13.042 1.00 86.69 106 GLY A CA 1
ATOM 800 C C . GLY A 1 106 ? 12.170 -29.761 -12.285 1.00 86.69 106 GLY A C 1
ATOM 801 O O . GLY A 1 106 ? 13.103 -30.520 -12.561 1.00 86.69 106 GLY A O 1
ATOM 802 N N . LEU A 1 107 ? 11.285 -30.068 -11.330 1.00 83.06 107 LEU A N 1
ATOM 803 C CA . LEU A 1 107 ? 11.349 -31.269 -10.496 1.00 83.06 107 LEU A CA 1
ATOM 804 C C . LEU A 1 107 ? 10.484 -32.385 -11.100 1.00 83.06 107 LEU A C 1
ATOM 806 O O . LEU A 1 107 ? 9.265 -32.426 -10.930 1.00 83.06 107 LEU A O 1
ATOM 810 N N . LYS A 1 108 ? 11.129 -33.323 -11.800 1.00 80.62 108 LYS A N 1
ATOM 811 C CA . LYS A 1 108 ? 10.461 -34.497 -12.383 1.00 80.62 108 LYS A CA 1
ATOM 812 C C . LYS A 1 108 ? 10.139 -35.526 -11.297 1.00 80.62 108 LYS A C 1
ATOM 814 O O . LYS A 1 108 ? 11.025 -36.236 -10.827 1.00 80.62 108 LYS A O 1
ATOM 819 N N . SER A 1 109 ? 8.869 -35.638 -10.917 1.00 78.06 109 SER A N 1
ATOM 820 C CA . SER A 1 109 ? 8.357 -36.779 -10.151 1.00 78.06 109 SER A CA 1
ATOM 821 C C . SER A 1 109 ? 8.044 -37.936 -11.112 1.00 78.06 109 SER A C 1
ATOM 823 O O . SER A 1 109 ? 7.717 -37.683 -12.274 1.00 78.06 109 SER A O 1
ATOM 825 N N . PRO A 1 110 ? 8.081 -39.213 -10.676 1.00 79.12 110 PRO A N 1
ATOM 826 C CA . PRO A 1 110 ? 7.630 -40.345 -11.497 1.00 79.12 110 PRO A CA 1
ATOM 827 C C . PRO A 1 110 ? 6.183 -40.207 -11.999 1.00 79.12 110 PRO A C 1
ATOM 829 O O . PRO A 1 110 ? 5.790 -40.911 -12.923 1.00 79.12 110 PRO A O 1
ATOM 832 N N . PHE A 1 111 ? 5.399 -39.303 -11.406 1.00 77.56 111 PHE A N 1
ATOM 833 C CA . PHE A 1 111 ? 4.024 -39.028 -11.809 1.00 77.56 111 PHE A CA 1
ATOM 834 C C . PHE A 1 111 ? 3.884 -37.852 -12.788 1.00 77.56 111 PHE A C 1
ATOM 836 O O . PHE A 1 111 ? 2.793 -37.676 -13.315 1.00 77.56 111 PHE A O 1
ATOM 843 N N . GLY A 1 112 ? 4.948 -37.073 -13.036 1.00 84.69 112 GLY A N 1
ATOM 844 C CA . GLY A 1 112 ? 4.973 -35.855 -13.863 1.00 84.69 112 GLY A CA 1
ATOM 845 C C . GLY A 1 112 ? 5.605 -34.657 -13.136 1.00 84.69 112 GLY A C 1
ATOM 846 O O . GLY A 1 112 ? 6.217 -34.821 -12.080 1.00 84.69 112 GLY A O 1
ATOM 847 N N . GLU A 1 113 ? 5.510 -33.458 -13.709 1.00 90.69 113 GLU A N 1
ATOM 848 C CA . GLU A 1 113 ? 6.123 -32.238 -13.164 1.00 90.69 113 GLU A CA 1
ATOM 849 C C . GLU A 1 113 ? 5.066 -31.333 -12.516 1.00 90.69 113 GLU A C 1
ATOM 851 O O . GLU A 1 113 ? 4.045 -31.016 -13.131 1.00 90.69 113 GLU A O 1
ATOM 856 N N . ILE A 1 114 ? 5.317 -30.942 -11.261 1.00 90.56 114 ILE A N 1
ATOM 857 C CA . ILE A 1 114 ? 4.503 -29.956 -10.540 1.00 90.56 114 ILE A CA 1
ATOM 858 C C . ILE A 1 114 ? 5.053 -28.569 -10.872 1.00 90.56 114 ILE A C 1
ATOM 860 O O . ILE A 1 114 ? 6.266 -28.346 -10.850 1.00 90.56 114 ILE A O 1
ATOM 864 N N . GLY A 1 115 ? 4.154 -27.648 -11.177 1.00 94.50 115 GLY A N 1
ATOM 865 C CA . GLY A 1 115 ? 4.443 -26.260 -11.477 1.00 94.50 115 GLY A CA 1
ATOM 866 C C . GLY A 1 115 ? 3.626 -25.296 -10.629 1.00 94.50 115 GLY A C 1
ATOM 867 O O . GLY A 1 115 ? 2.918 -25.684 -9.698 1.00 94.50 115 GLY A O 1
ATOM 868 N N . THR A 1 116 ? 3.736 -24.017 -10.969 1.00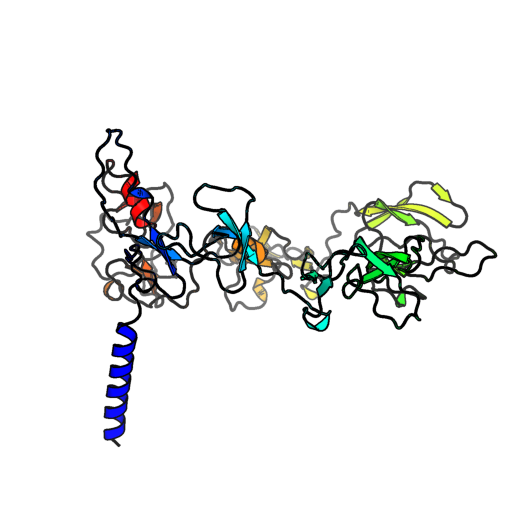 95.25 116 THR A N 1
ATOM 869 C CA . THR A 1 116 ? 2.906 -22.948 -10.405 1.00 95.25 116 THR A CA 1
ATOM 870 C C . THR A 1 116 ? 2.174 -22.205 -11.511 1.00 95.25 116 THR A C 1
ATOM 872 O O . THR A 1 116 ? 2.734 -21.967 -12.582 1.00 95.25 116 THR A O 1
ATOM 875 N N . CYS A 1 117 ? 0.922 -21.826 -11.265 1.00 95.69 117 CYS A N 1
ATOM 876 C CA . CYS A 1 117 ? 0.140 -21.069 -12.233 1.00 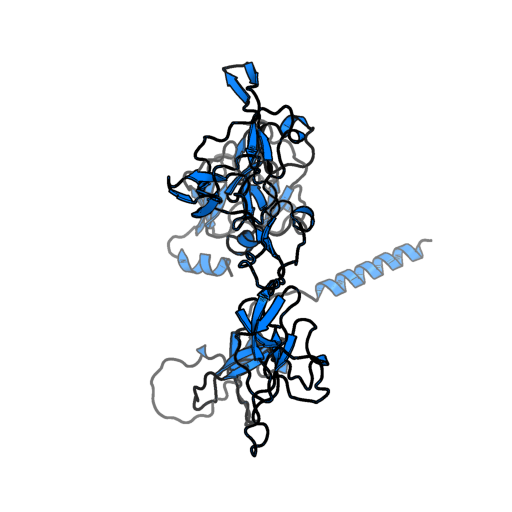95.69 117 CYS A CA 1
ATOM 877 C C . CYS A 1 117 ? 0.710 -19.654 -12.400 1.00 95.69 117 CYS A C 1
ATOM 879 O O . CYS A 1 117 ? 0.705 -18.844 -11.467 1.00 95.69 117 CYS A O 1
ATOM 881 N N . LYS A 1 118 ? 1.181 -19.341 -13.608 1.00 93.50 118 LYS A N 1
ATOM 882 C CA . LYS A 1 118 ? 1.678 -18.025 -14.024 1.00 93.50 118 LYS A CA 1
ATOM 883 C C . LYS A 1 118 ? 0.757 -17.421 -15.074 1.00 93.50 118 LYS A C 1
ATOM 885 O O . LYS A 1 118 ? 0.145 -18.168 -15.828 1.00 93.50 118 LYS A O 1
ATOM 890 N N . PRO A 1 119 ? 0.616 -16.088 -15.143 1.00 89.19 119 PRO A N 1
ATOM 891 C CA . PRO A 1 119 ? -0.212 -15.470 -16.171 1.00 89.19 119 PRO A CA 1
ATOM 892 C C . PRO A 1 119 ? 0.362 -15.819 -17.544 1.00 89.19 119 PRO A C 1
ATOM 894 O O . PRO A 1 119 ? 1.576 -15.738 -17.731 1.00 89.19 119 PRO A O 1
ATOM 897 N N . ILE A 1 120 ? -0.491 -16.205 -18.497 1.00 82.69 120 ILE A N 1
ATOM 898 C CA . ILE A 1 120 ? -0.090 -16.408 -19.893 1.00 82.69 120 ILE A CA 1
ATOM 899 C C . ILE A 1 120 ? 0.513 -15.091 -20.363 1.00 82.69 120 ILE A C 1
ATOM 901 O O . ILE A 1 120 ? -0.201 -14.108 -20.573 1.00 82.69 120 ILE A O 1
ATOM 905 N N . GLN A 1 121 ? 1.839 -15.064 -20.499 1.00 74.75 121 GLN A N 1
ATOM 906 C CA . GLN A 1 121 ? 2.503 -13.962 -21.171 1.00 74.75 121 GLN A CA 1
ATOM 907 C C . GLN A 1 121 ? 1.947 -13.949 -22.589 1.00 74.75 121 GLN A C 1
ATOM 909 O O . GLN A 1 121 ? 2.049 -14.944 -23.311 1.00 74.75 121 GLN A O 1
ATOM 914 N N . LYS A 1 122 ? 1.263 -12.859 -22.953 1.00 76.25 122 LYS A N 1
ATOM 915 C CA . LYS A 1 122 ? 0.686 -12.727 -24.287 1.00 76.25 122 LYS A CA 1
ATOM 916 C C . LYS A 1 122 ? 1.823 -12.841 -25.289 1.00 76.25 122 LYS A C 1
ATOM 918 O O . LYS A 1 122 ? 2.720 -11.996 -25.317 1.00 76.25 122 LYS A O 1
ATOM 923 N N . VAL A 1 123 ? 1.776 -13.914 -26.070 1.00 81.81 123 VAL A N 1
ATOM 924 C CA . VAL A 1 123 ? 2.665 -14.083 -27.206 1.00 81.81 123 VAL A CA 1
ATOM 925 C C . VAL A 1 123 ? 2.283 -13.023 -28.222 1.00 81.81 123 VAL A C 1
ATOM 927 O O . VAL A 1 123 ? 1.125 -12.946 -28.630 1.00 81.81 123 VAL A O 1
ATOM 930 N N . CYS A 1 124 ? 3.245 -12.203 -28.606 1.00 82.00 124 CYS A N 1
ATOM 931 C CA . CYS A 1 124 ? 3.047 -11.123 -29.559 1.00 82.00 124 CYS A CA 1
ATOM 932 C C . CYS A 1 124 ? 3.786 -11.437 -30.859 1.00 82.00 124 CYS A C 1
ATOM 934 O O . CYS A 1 124 ? 4.813 -12.115 -30.866 1.00 82.00 124 CYS A O 1
ATOM 936 N N . ARG A 1 125 ? 3.255 -10.975 -31.987 1.00 80.81 125 ARG A N 1
ATOM 937 C CA . ARG A 1 125 ? 3.943 -10.980 -33.285 1.00 80.81 125 ARG A CA 1
ATOM 938 C C . ARG A 1 125 ? 4.503 -9.604 -33.606 1.00 80.81 125 ARG A C 1
ATOM 940 O O . ARG A 1 125 ? 5.519 -9.506 -34.286 1.00 80.81 125 ARG A O 1
ATOM 947 N N . ASN A 1 126 ? 3.840 -8.556 -33.131 1.00 81.44 126 ASN A N 1
ATOM 948 C CA . ASN A 1 126 ? 4.266 -7.170 -33.258 1.00 81.44 126 ASN A CA 1
ATOM 949 C C . ASN A 1 126 ? 3.816 -6.352 -32.031 1.00 81.44 126 ASN A C 1
ATOM 951 O O . ASN A 1 126 ? 3.093 -6.850 -31.168 1.00 81.44 126 ASN A O 1
ATOM 955 N N . ASN A 1 127 ? 4.238 -5.085 -31.952 1.00 77.94 127 ASN A N 1
ATOM 956 C CA . ASN A 1 127 ? 3.860 -4.181 -30.855 1.00 77.94 127 ASN A CA 1
ATOM 957 C C . ASN A 1 127 ? 2.340 -3.924 -30.775 1.00 77.94 127 ASN A C 1
ATOM 959 O O . ASN A 1 127 ? 1.853 -3.562 -29.710 1.00 77.94 127 ASN A O 1
ATOM 963 N N . GLY A 1 128 ? 1.583 -4.146 -31.858 1.00 81.19 128 GLY A N 1
ATOM 964 C CA . GLY A 1 128 ? 0.125 -3.979 -31.882 1.00 81.19 128 GLY A CA 1
ATOM 965 C C . GLY A 1 128 ? -0.648 -5.062 -31.120 1.00 81.19 128 GLY A C 1
ATOM 966 O O . GLY A 1 128 ? -1.799 -4.838 -30.755 1.00 81.19 128 GLY A O 1
ATOM 967 N N . ASP A 1 129 ? -0.020 -6.208 -30.837 1.00 81.94 129 ASP A N 1
ATOM 968 C CA . ASP A 1 129 ? -0.617 -7.282 -30.029 1.00 81.94 129 ASP A CA 1
ATOM 969 C C . ASP A 1 129 ? -0.522 -7.010 -28.511 1.00 81.94 129 ASP A C 1
ATOM 971 O O . ASP A 1 129 ? -1.145 -7.704 -27.697 1.00 81.94 129 ASP A O 1
ATOM 975 N N . CYS A 1 130 ? 0.268 -6.005 -28.122 1.00 83.12 130 CYS A N 1
ATOM 976 C CA . CYS A 1 130 ? 0.520 -5.613 -26.741 1.00 83.12 130 CYS A CA 1
ATOM 977 C C . CYS A 1 130 ? -0.320 -4.391 -26.335 1.00 83.12 130 CYS A C 1
ATOM 979 O O . CYS A 1 130 ? -0.872 -3.675 -27.166 1.00 83.12 130 CYS A O 1
ATOM 981 N N . LEU A 1 131 ? -0.453 -4.151 -25.027 1.00 82.62 131 LEU A N 1
ATOM 982 C CA . LEU A 1 131 ? -1.083 -2.923 -24.527 1.00 82.62 131 LEU A CA 1
ATOM 983 C C . LEU A 1 131 ? -0.212 -1.700 -24.869 1.00 82.62 131 LEU A C 1
ATOM 985 O O . LEU A 1 131 ? 0.999 -1.832 -24.965 1.00 82.62 131 LEU A O 1
ATOM 989 N N . ASN A 1 132 ? -0.789 -0.494 -24.943 1.00 79.31 132 ASN A N 1
ATOM 990 C CA . ASN A 1 132 ? -0.045 0.751 -25.240 1.00 79.31 132 ASN A CA 1
ATOM 991 C C . ASN A 1 132 ? 1.121 1.047 -24.269 1.00 79.31 132 ASN A C 1
ATOM 993 O O . ASN A 1 132 ? 1.977 1.883 -24.549 1.00 79.31 132 ASN A O 1
ATOM 997 N N . THR A 1 133 ? 1.141 0.400 -23.103 1.00 80.81 133 THR A N 1
ATOM 998 C CA . THR A 1 133 ? 2.206 0.502 -22.096 1.00 80.81 133 THR A CA 1
ATOM 999 C C . THR A 1 133 ? 3.260 -0.601 -22.213 1.00 80.81 133 THR A C 1
ATOM 1001 O O . THR A 1 133 ? 4.138 -0.683 -21.358 1.00 80.81 133 THR A O 1
ATOM 1004 N N . GLN A 1 134 ? 3.157 -1.465 -23.221 1.00 84.81 134 GLN A N 1
ATOM 1005 C CA . GLN A 1 134 ? 3.983 -2.647 -23.429 1.00 84.81 134 GLN A CA 1
ATOM 1006 C C . GLN A 1 134 ? 4.565 -2.657 -24.845 1.00 84.81 134 GLN A C 1
ATOM 1008 O O . GLN A 1 134 ? 3.960 -2.148 -25.785 1.00 84.81 134 GLN A O 1
ATOM 1013 N N . CYS A 1 135 ? 5.717 -3.298 -25.002 1.00 86.12 135 CYS A N 1
ATOM 1014 C CA . CYS A 1 135 ? 6.325 -3.600 -26.287 1.00 86.12 135 CYS A CA 1
ATOM 1015 C C . CYS A 1 135 ? 6.458 -5.113 -26.475 1.00 86.12 135 CYS A C 1
ATOM 1017 O O . CYS A 1 135 ? 6.558 -5.873 -25.510 1.00 86.12 135 CYS A O 1
ATOM 1019 N N . CYS A 1 136 ? 6.481 -5.564 -27.723 1.00 84.81 136 CYS A N 1
ATOM 1020 C CA . CYS A 1 136 ? 6.709 -6.958 -28.052 1.00 84.81 136 CYS A CA 1
ATOM 1021 C C . CYS A 1 136 ? 8.207 -7.260 -28.074 1.00 84.81 136 CYS A C 1
ATOM 1023 O O . CYS A 1 136 ? 8.923 -6.822 -28.974 1.00 84.81 136 CYS A O 1
ATOM 1025 N N . ARG A 1 137 ? 8.694 -8.045 -27.108 1.00 85.44 137 ARG A N 1
ATOM 1026 C CA . ARG A 1 137 ? 10.105 -8.427 -27.039 1.00 85.44 137 ARG A CA 1
ATOM 1027 C C . ARG A 1 137 ? 10.318 -9.848 -27.537 1.00 85.44 137 ARG A C 1
ATOM 1029 O O . ARG A 1 137 ? 9.810 -10.809 -26.962 1.00 85.44 137 ARG A O 1
ATOM 1036 N N . CYS A 1 138 ? 11.135 -9.982 -28.576 1.00 81.50 138 CYS A N 1
ATOM 1037 C CA . CYS A 1 138 ? 11.552 -11.273 -29.112 1.00 81.50 138 CYS A CA 1
ATOM 1038 C C . CYS A 1 138 ? 12.964 -11.637 -28.614 1.00 81.50 138 CYS A C 1
ATOM 1040 O O . CYS A 1 138 ? 13.903 -10.868 -28.850 1.00 81.50 138 CYS A O 1
ATOM 1042 N N . PRO A 1 139 ? 13.166 -12.796 -27.962 1.00 74.25 139 PRO A N 1
ATOM 1043 C CA . PRO A 1 139 ? 14.509 -13.284 -27.662 1.00 74.25 139 PRO A CA 1
ATOM 1044 C C . PRO A 1 139 ? 15.311 -13.510 -28.956 1.00 74.25 139 PRO A C 1
ATOM 1046 O O . PRO A 1 139 ? 14.777 -13.891 -29.999 1.00 74.25 139 PRO A O 1
ATOM 1049 N N . LEU A 1 140 ? 16.614 -13.217 -28.902 1.00 67.44 140 LEU A N 1
ATOM 1050 C CA . LEU A 1 140 ? 17.481 -13.167 -30.081 1.00 67.44 140 LEU A CA 1
ATOM 1051 C C . LEU A 1 140 ? 17.532 -14.497 -30.839 1.00 67.44 140 LEU A C 1
ATOM 1053 O O . LEU A 1 140 ? 17.969 -15.519 -30.309 1.00 67.44 140 LEU A O 1
ATOM 1057 N N . MET A 1 141 ? 17.247 -14.444 -32.141 1.00 55.59 141 MET A N 1
ATOM 1058 C CA . MET A 1 141 ? 17.662 -15.494 -33.067 1.00 55.59 141 MET A CA 1
ATOM 1059 C C . MET A 1 141 ? 19.186 -15.435 -33.228 1.00 55.59 141 MET A C 1
ATOM 1061 O O . MET A 1 141 ? 19.725 -14.538 -33.880 1.00 55.59 141 MET A O 1
ATOM 1065 N N . ARG A 1 142 ? 19.919 -16.400 -32.658 1.00 58.19 142 ARG A N 1
ATOM 1066 C CA . ARG A 1 142 ? 21.296 -16.658 -33.109 1.00 58.19 142 ARG A CA 1
ATOM 1067 C C . ARG A 1 142 ? 21.215 -17.106 -34.572 1.00 58.19 142 ARG A C 1
ATOM 1069 O O . ARG A 1 142 ? 20.531 -18.090 -34.858 1.00 58.19 142 ARG A O 1
ATOM 1076 N N . LYS A 1 143 ? 21.886 -16.386 -35.486 1.00 51.66 143 LYS A N 1
ATOM 1077 C CA . LYS A 1 143 ? 21.936 -16.704 -36.929 1.00 51.66 143 LYS A CA 1
ATOM 1078 C C . LYS A 1 143 ? 22.114 -18.219 -37.129 1.00 51.66 143 LYS A C 1
ATOM 1080 O O . LYS A 1 143 ? 23.114 -18.778 -36.689 1.00 51.66 143 LYS A O 1
ATOM 1085 N N . GLY A 1 144 ? 21.134 -18.864 -37.767 1.00 65.19 144 GLY A N 1
ATOM 1086 C CA . GLY A 1 144 ? 21.180 -20.284 -38.141 1.00 65.19 144 GLY A CA 1
ATOM 1087 C C . GLY A 1 144 ? 20.392 -21.269 -37.264 1.00 65.19 144 GLY A C 1
ATOM 1088 O O . GLY A 1 144 ? 20.399 -22.456 -37.576 1.00 65.19 144 GLY A O 1
ATOM 1089 N N . LYS A 1 145 ? 19.689 -20.839 -36.205 1.00 55.28 145 LYS A N 1
ATOM 1090 C CA . LYS A 1 145 ? 18.793 -21.721 -35.426 1.00 55.28 145 LYS A CA 1
ATOM 1091 C C . LYS A 1 145 ? 17.340 -21.250 -35.515 1.00 55.28 145 LYS A C 1
ATOM 1093 O O . LYS A 1 145 ? 17.077 -20.057 -35.401 1.00 55.28 145 LYS A O 1
ATOM 1098 N N . ARG A 1 146 ? 16.411 -22.193 -35.741 1.00 56.75 146 ARG A N 1
ATOM 1099 C CA . ARG A 1 146 ? 14.957 -21.945 -35.706 1.00 56.75 146 ARG A CA 1
ATOM 1100 C C . ARG A 1 146 ? 14.588 -21.325 -34.354 1.00 56.75 146 ARG A C 1
ATOM 1102 O O . ARG A 1 146 ? 15.178 -21.701 -33.345 1.00 56.75 146 ARG A O 1
ATOM 1109 N N . GLN A 1 147 ? 13.655 -20.377 -34.363 1.00 53.69 147 GLN A N 1
ATOM 1110 C CA . GLN A 1 147 ? 13.175 -19.648 -33.188 1.00 53.69 147 GLN A CA 1
ATOM 1111 C C . GLN A 1 147 ? 12.761 -20.643 -32.089 1.00 53.69 147 GLN A C 1
ATOM 1113 O O . GLN A 1 147 ? 11.894 -21.482 -32.324 1.00 53.69 147 GLN A O 1
ATOM 1118 N N . ILE A 1 148 ? 13.438 -20.610 -30.936 1.00 60.44 148 ILE A N 1
ATOM 1119 C CA . ILE A 1 148 ? 13.202 -21.567 -29.837 1.00 60.44 148 ILE A CA 1
ATOM 1120 C C . ILE A 1 148 ? 12.169 -21.010 -28.849 1.00 60.44 148 ILE A C 1
ATOM 1122 O O . ILE A 1 148 ? 11.426 -21.781 -28.252 1.00 60.44 148 ILE A O 1
ATOM 1126 N N . GLU A 1 149 ? 12.073 -19.684 -28.722 1.00 72.94 149 GLU A N 1
ATOM 1127 C CA . GLU A 1 149 ? 11.205 -19.024 -27.745 1.00 72.94 149 GLU A CA 1
ATOM 1128 C C . GLU A 1 149 ? 10.271 -17.998 -28.417 1.00 72.94 149 GLU A C 1
ATOM 1130 O O . GLU A 1 149 ? 10.716 -17.251 -29.299 1.00 72.94 149 GLU A O 1
ATOM 1135 N N . PRO A 1 150 ? 8.978 -17.967 -28.039 1.00 80.31 150 PRO A N 1
ATOM 1136 C CA . PRO A 1 150 ? 8.008 -17.006 -28.553 1.00 80.31 150 PRO A CA 1
ATOM 1137 C C . PRO A 1 150 ? 8.305 -15.586 -28.050 1.00 80.31 150 PRO A C 1
ATOM 1139 O O . PRO A 1 150 ? 8.843 -15.400 -26.960 1.00 80.31 150 PRO A O 1
ATOM 1142 N N . CYS A 1 151 ? 7.937 -14.571 -28.833 1.00 83.19 151 CYS A N 1
ATOM 1143 C CA . CYS A 1 151 ? 8.018 -13.184 -28.378 1.00 83.19 151 CYS A CA 1
ATOM 1144 C C . CYS A 1 151 ? 6.925 -12.900 -27.347 1.00 83.19 151 CYS A C 1
ATOM 1146 O O . CYS A 1 151 ? 5.814 -13.413 -27.478 1.00 83.19 151 CYS A O 1
ATOM 1148 N N . VAL A 1 152 ? 7.218 -12.068 -26.352 1.00 85.94 152 VAL A N 1
ATOM 1149 C CA . VAL A 1 152 ? 6.302 -11.768 -25.243 1.00 85.94 152 VAL A CA 1
ATOM 1150 C C . VAL A 1 152 ? 6.145 -10.266 -25.055 1.00 85.94 152 VAL A C 1
ATOM 1152 O O . VAL A 1 152 ? 7.102 -9.507 -25.222 1.00 85.94 152 VAL A O 1
ATOM 1155 N N . CYS A 1 153 ? 4.937 -9.825 -24.707 1.00 83.75 153 CYS A N 1
ATOM 1156 C CA . CYS A 1 153 ? 4.708 -8.435 -24.324 1.00 83.75 153 CYS A CA 1
ATOM 1157 C C . CYS A 1 153 ? 5.419 -8.125 -23.000 1.00 83.75 153 CYS A C 1
ATOM 1159 O O . CYS A 1 153 ? 5.161 -8.777 -21.987 1.00 83.75 153 CYS A O 1
ATOM 1161 N N . GLN A 1 154 ? 6.288 -7.119 -23.003 1.00 85.25 154 GLN A N 1
ATOM 1162 C CA . GLN A 1 154 ? 6.996 -6.608 -21.833 1.00 85.25 154 GLN A CA 1
ATOM 1163 C C . GLN A 1 154 ? 6.628 -5.138 -21.610 1.00 85.25 154 GLN A C 1
ATOM 1165 O O . GLN A 1 154 ? 6.436 -4.403 -22.570 1.00 85.25 154 GLN A O 1
ATOM 1170 N N . ASP A 1 155 ? 6.525 -4.694 -20.359 1.00 84.62 155 ASP A N 1
ATOM 1171 C CA . ASP A 1 155 ? 6.238 -3.288 -20.051 1.00 84.62 155 ASP A CA 1
ATOM 1172 C C . ASP A 1 155 ? 7.342 -2.345 -20.564 1.00 84.62 155 ASP A C 1
ATOM 1174 O O . ASP A 1 155 ? 8.530 -2.684 -20.560 1.00 84.62 155 ASP A O 1
ATOM 1178 N N . ASN A 1 156 ? 6.939 -1.147 -20.998 1.00 85.25 156 ASN A N 1
ATOM 1179 C CA . ASN A 1 156 ? 7.843 -0.097 -21.465 1.00 85.25 156 ASN A CA 1
ATOM 1180 C C . ASN A 1 156 ? 8.845 0.315 -20.376 1.00 85.25 156 ASN A C 1
ATOM 1182 O O . ASN A 1 156 ? 8.574 0.241 -19.175 1.00 85.25 156 ASN A O 1
ATOM 1186 N N . GLY A 1 157 ? 10.016 0.791 -20.803 1.00 81.50 157 GLY A N 1
ATOM 1187 C CA . GLY A 1 157 ? 11.110 1.114 -19.897 1.00 81.50 157 GLY A CA 1
ATOM 1188 C C . GLY A 1 157 ? 10.792 2.296 -18.975 1.00 81.50 157 GLY A C 1
ATOM 1189 O O . GLY A 1 157 ? 10.585 3.416 -19.439 1.00 81.50 157 GLY A O 1
ATOM 1190 N N . VAL A 1 158 ? 10.799 2.062 -17.663 1.00 85.25 158 VAL A N 1
ATOM 1191 C CA . VAL A 1 158 ? 10.777 3.113 -16.627 1.00 85.25 158 VAL A CA 1
ATOM 1192 C C . VAL A 1 158 ? 12.199 3.593 -16.301 1.00 85.25 158 VAL A C 1
ATOM 1194 O O . VAL A 1 158 ? 13.165 3.124 -16.903 1.00 85.25 158 VAL A O 1
ATOM 1197 N N . ASN A 1 159 ? 12.350 4.532 -15.361 1.00 84.00 159 ASN A N 1
ATOM 1198 C CA . ASN A 1 159 ? 13.650 5.100 -14.978 1.00 84.00 159 ASN A CA 1
ATOM 1199 C C . ASN A 1 159 ? 14.743 4.025 -14.811 1.00 84.00 159 ASN A C 1
ATOM 1201 O O . ASN A 1 159 ? 14.613 3.114 -13.994 1.00 84.00 159 ASN A O 1
ATOM 1205 N N . GLY A 1 160 ? 15.826 4.144 -15.577 1.00 80.94 160 GLY A N 1
ATOM 1206 C CA . GLY A 1 160 ? 16.963 3.226 -15.549 1.00 80.94 160 GLY A CA 1
ATOM 1207 C C . GLY A 1 160 ? 16.864 2.009 -16.475 1.00 80.94 160 GLY A C 1
ATOM 1208 O O . GLY A 1 160 ? 17.875 1.318 -16.632 1.00 80.94 160 GLY A O 1
ATOM 1209 N N . ALA A 1 161 ? 15.718 1.758 -17.118 1.00 84.44 161 ALA A N 1
ATOM 1210 C CA . ALA A 1 161 ? 15.588 0.716 -18.135 1.00 84.44 161 ALA A CA 1
ATOM 1211 C C . ALA A 1 161 ? 16.512 0.990 -19.331 1.00 84.44 161 ALA A C 1
ATOM 1213 O O . ALA A 1 161 ? 16.731 2.144 -19.702 1.00 84.44 161 ALA A O 1
ATOM 1214 N N . GLN A 1 162 ? 17.065 -0.072 -19.922 1.00 85.25 162 GLN A N 1
ATOM 1215 C CA . GLN A 1 162 ? 17.907 0.027 -21.114 1.00 85.25 162 GLN A CA 1
ATOM 1216 C C . GLN A 1 162 ? 17.055 0.377 -22.334 1.00 85.25 162 GLN A C 1
ATOM 1218 O O . GLN A 1 162 ? 15.987 -0.198 -22.529 1.00 85.25 162 GLN A O 1
ATOM 1223 N N . CYS A 1 163 ? 17.552 1.294 -23.151 1.00 85.69 163 CYS A N 1
ATOM 1224 C CA . CYS A 1 163 ? 16.910 1.755 -24.376 1.00 85.69 163 CYS A CA 1
ATOM 1225 C C . CYS A 1 163 ? 17.975 2.001 -25.450 1.00 85.69 163 CYS A C 1
ATOM 1227 O O . CYS A 1 163 ? 19.169 1.996 -25.152 1.00 85.69 163 CYS A O 1
ATOM 1229 N N . ILE A 1 164 ? 17.552 2.216 -26.692 1.00 83.19 164 ILE A N 1
ATOM 1230 C CA . ILE A 1 164 ? 18.432 2.603 -27.796 1.00 83.19 164 ILE A CA 1
ATOM 1231 C C . ILE A 1 164 ? 18.007 3.995 -28.259 1.00 83.19 164 ILE A C 1
ATOM 1233 O O . ILE A 1 164 ? 16.823 4.244 -28.474 1.00 83.19 164 ILE A O 1
ATOM 1237 N N . VAL A 1 165 ? 18.968 4.908 -28.388 1.00 78.88 165 VAL A N 1
ATOM 1238 C CA . VAL A 1 165 ? 18.754 6.208 -29.025 1.00 78.88 165 VAL A CA 1
ATOM 1239 C C . VAL A 1 165 ? 18.874 5.999 -30.529 1.00 78.88 165 VAL A C 1
ATOM 1241 O O . VAL A 1 165 ? 19.975 5.826 -31.061 1.00 78.88 165 VAL A O 1
ATOM 1244 N N . GLU A 1 166 ? 17.738 5.980 -31.221 1.00 72.06 166 GLU A N 1
ATOM 1245 C CA . GLU A 1 166 ? 17.731 5.975 -32.680 1.00 72.06 166 GLU A CA 1
ATOM 1246 C C . GLU A 1 166 ? 18.059 7.374 -33.212 1.00 72.06 166 GLU A C 1
ATOM 1248 O O . GLU A 1 166 ? 17.453 8.376 -32.832 1.00 72.06 166 GLU A O 1
ATOM 1253 N N . HIS A 1 167 ? 19.030 7.448 -34.121 1.00 56.72 167 HIS A N 1
ATOM 1254 C CA . HIS A 1 167 ? 19.216 8.629 -34.952 1.00 56.72 167 HIS A CA 1
ATOM 1255 C C . HIS A 1 167 ? 18.267 8.513 -36.145 1.00 56.72 167 HIS A C 1
ATOM 1257 O O . HIS A 1 167 ? 18.485 7.667 -37.007 1.00 56.72 167 HIS A O 1
ATOM 1263 N N . ASN A 1 168 ? 17.236 9.362 -36.165 1.00 48.38 168 ASN A N 1
ATOM 1264 C CA . ASN A 1 168 ? 16.276 9.560 -37.257 1.00 48.38 168 ASN A CA 1
ATOM 1265 C C . ASN A 1 168 ? 16.899 9.298 -38.646 1.00 48.38 168 ASN A C 1
ATOM 1267 O O . ASN A 1 168 ? 17.663 10.146 -39.107 1.00 48.38 168 ASN A O 1
ATOM 1271 N N . ASN A 1 169 ? 16.599 8.139 -39.260 1.00 43.44 169 ASN A N 1
ATOM 1272 C CA . ASN A 1 169 ? 16.635 7.822 -40.711 1.00 43.44 169 ASN A CA 1
ATOM 1273 C C . ASN A 1 169 ? 16.971 6.353 -41.042 1.00 43.44 169 ASN A C 1
ATOM 1275 O O . ASN A 1 169 ? 17.684 6.089 -42.010 1.00 43.44 169 ASN A O 1
ATOM 1279 N N . VAL A 1 170 ? 16.455 5.368 -40.304 1.00 42.56 170 VAL A N 1
ATOM 1280 C CA . VAL A 1 170 ? 16.514 3.980 -40.791 1.00 42.56 170 VAL A CA 1
ATOM 1281 C C . VAL A 1 170 ? 15.117 3.376 -40.786 1.00 42.56 170 VAL A C 1
ATOM 1283 O O . VAL A 1 170 ? 14.706 2.719 -39.839 1.00 42.56 170 VAL A O 1
ATOM 1286 N N . ASP A 1 171 ? 14.396 3.595 -41.886 1.00 44.03 171 ASP A N 1
ATOM 1287 C CA . ASP A 1 171 ? 13.262 2.761 -42.282 1.00 44.03 171 ASP A CA 1
ATOM 1288 C C . ASP A 1 171 ? 13.772 1.337 -42.524 1.00 44.03 171 ASP A C 1
ATOM 1290 O O . ASP A 1 171 ? 14.131 1.015 -43.651 1.00 44.03 171 ASP A O 1
ATOM 1294 N N . LEU A 1 172 ? 13.876 0.477 -41.506 1.00 40.69 172 LEU A N 1
ATOM 1295 C CA . LEU A 1 172 ? 14.035 -0.964 -41.730 1.00 40.69 172 LEU A CA 1
ATOM 1296 C C . LEU A 1 172 ? 13.837 -1.781 -40.452 1.00 40.69 172 LEU A C 1
ATOM 1298 O O . LEU A 1 172 ? 14.505 -1.573 -39.452 1.00 40.69 172 LEU A O 1
ATOM 1302 N N . MET A 1 173 ? 12.946 -2.767 -40.573 1.00 38.88 173 MET A N 1
ATOM 1303 C CA . MET A 1 173 ? 12.587 -3.875 -39.677 1.00 38.88 173 MET A CA 1
ATOM 1304 C C . MET A 1 173 ? 13.737 -4.531 -38.873 1.00 38.88 173 MET A C 1
ATOM 1306 O O . MET A 1 173 ? 14.026 -5.721 -39.032 1.00 38.88 173 MET A O 1
ATOM 1310 N N . THR A 1 174 ? 14.388 -3.817 -37.962 1.00 47.31 174 THR A N 1
ATOM 1311 C CA . THR A 1 174 ? 15.220 -4.433 -36.930 1.00 47.31 174 THR A CA 1
ATOM 1312 C C . THR A 1 174 ? 14.360 -4.698 -35.712 1.00 47.31 174 THR A C 1
ATOM 1314 O O . THR A 1 174 ? 13.973 -3.774 -35.014 1.00 47.31 174 THR A O 1
ATOM 1317 N N . PHE A 1 175 ? 14.057 -5.979 -35.478 1.00 49.94 175 PHE A N 1
ATOM 1318 C CA . PHE A 1 175 ? 13.421 -6.485 -34.261 1.00 49.94 175 PHE A CA 1
ATOM 1319 C C . PHE A 1 175 ? 14.065 -5.832 -33.026 1.00 49.94 175 PHE A C 1
ATOM 1321 O O . PHE A 1 175 ? 15.199 -6.162 -32.660 1.00 49.94 175 PHE A O 1
ATOM 1328 N N . GLU A 1 176 ? 13.357 -4.863 -32.445 1.00 55.59 176 GLU A N 1
ATOM 1329 C CA . GLU A 1 176 ? 13.842 -4.008 -31.368 1.00 55.59 176 GLU A CA 1
ATOM 1330 C C . GLU A 1 176 ? 14.178 -4.874 -30.151 1.00 55.59 176 GLU A C 1
ATOM 1332 O O . GLU A 1 176 ? 13.337 -5.561 -29.571 1.00 55.59 176 GLU A O 1
ATOM 1337 N N . ARG A 1 177 ? 15.455 -4.882 -29.762 1.00 65.19 177 ARG A N 1
ATOM 1338 C CA . ARG A 1 177 ? 15.927 -5.645 -28.593 1.00 65.19 177 ARG A CA 1
ATOM 1339 C C . ARG A 1 177 ? 15.435 -5.062 -27.264 1.00 65.19 177 ARG A C 1
ATOM 1341 O O . ARG A 1 177 ? 15.550 -5.735 -26.234 1.00 65.19 177 ARG A O 1
ATOM 1348 N N . PHE A 1 178 ? 14.940 -3.828 -27.286 1.00 76.62 178 PHE A N 1
ATOM 1349 C CA . PHE A 1 178 ? 14.616 -3.023 -26.118 1.00 76.62 178 PHE A CA 1
ATOM 1350 C C . PHE A 1 178 ? 13.285 -2.315 -26.336 1.00 76.62 178 PHE A C 1
ATOM 1352 O O . PHE A 1 178 ? 13.055 -1.772 -27.411 1.00 76.62 178 PHE A O 1
ATOM 1359 N N . CYS A 1 179 ? 12.436 -2.306 -25.309 1.00 81.00 179 CYS A N 1
ATOM 1360 C CA . CYS A 1 179 ? 11.213 -1.518 -25.348 1.00 81.00 179 CYS A CA 1
ATOM 1361 C C . CYS A 1 179 ? 11.532 -0.018 -25.330 1.00 81.00 179 CYS A C 1
ATOM 1363 O O . CYS A 1 179 ? 12.482 0.389 -24.646 1.00 81.00 179 CYS A O 1
ATOM 1365 N N . PRO A 1 180 ? 10.716 0.817 -25.997 1.00 85.06 180 PRO A N 1
ATOM 1366 C CA . PRO A 1 180 ? 10.800 2.258 -25.838 1.00 85.06 180 PRO A CA 1
ATOM 1367 C C . PRO A 1 180 ? 10.577 2.655 -24.374 1.00 85.06 180 PRO A C 1
ATOM 1369 O O . PRO A 1 180 ? 9.960 1.937 -23.576 1.00 85.06 180 PRO A O 1
ATOM 1372 N N . CYS A 1 181 ? 11.095 3.826 -24.012 1.00 86.19 181 CYS A N 1
ATOM 1373 C CA . CYS A 1 181 ? 10.843 4.399 -22.700 1.00 86.19 181 CYS A CA 1
ATOM 1374 C C . CYS A 1 181 ? 9.353 4.738 -22.546 1.00 86.19 181 CYS A C 1
ATOM 1376 O O . CYS A 1 181 ? 8.704 5.184 -23.490 1.00 86.19 181 CYS A O 1
ATOM 1378 N N . SER A 1 182 ? 8.802 4.523 -21.352 1.00 86.19 182 SER A N 1
ATOM 1379 C CA . SER A 1 182 ? 7.413 4.877 -21.047 1.00 86.19 182 SER A CA 1
ATOM 1380 C C . SER A 1 182 ? 7.173 6.392 -21.147 1.00 86.19 182 SER A C 1
ATOM 1382 O O . SER A 1 182 ? 8.112 7.184 -21.053 1.00 86.19 182 SER A O 1
ATOM 1384 N N . ASN A 1 183 ? 5.911 6.809 -21.298 1.00 81.69 183 ASN A N 1
ATOM 1385 C CA . ASN A 1 183 ? 5.535 8.227 -21.321 1.00 81.69 183 ASN A CA 1
ATOM 1386 C C . ASN A 1 183 ? 6.131 8.984 -20.124 1.00 81.69 183 ASN A C 1
ATOM 1388 O O . ASN A 1 183 ? 6.019 8.540 -18.982 1.00 81.69 183 ASN A O 1
ATOM 1392 N N . GLY A 1 184 ? 6.750 10.136 -20.391 1.00 80.94 184 GLY A N 1
ATOM 1393 C CA . GLY A 1 184 ? 7.467 10.907 -19.372 1.00 80.94 184 GLY A CA 1
ATOM 1394 C C . GLY A 1 184 ? 8.945 10.541 -19.223 1.00 80.94 184 GLY A C 1
ATOM 1395 O O . GLY A 1 184 ? 9.612 11.135 -18.380 1.00 80.94 184 GLY A O 1
ATOM 1396 N N . PHE A 1 185 ? 9.477 9.630 -20.046 1.00 83.44 185 PHE A N 1
ATOM 1397 C CA . PHE A 1 185 ? 10.896 9.276 -20.076 1.00 83.44 185 PHE A CA 1
ATOM 1398 C C . PHE A 1 185 ? 11.498 9.427 -21.481 1.00 83.44 185 PHE A C 1
ATOM 1400 O O . PHE A 1 185 ? 10.871 9.086 -22.479 1.00 83.44 185 PHE A O 1
ATOM 1407 N N . THR A 1 186 ? 12.738 9.903 -21.555 1.00 84.56 186 THR A N 1
ATOM 1408 C CA . THR A 1 186 ? 13.568 9.956 -22.766 1.00 84.56 186 THR A CA 1
ATOM 1409 C C . THR A 1 186 ? 14.752 9.012 -22.636 1.00 84.56 186 THR A C 1
ATOM 1411 O O . THR A 1 186 ? 15.336 8.858 -21.559 1.00 84.56 186 THR A O 1
ATOM 1414 N N . CYS A 1 187 ? 15.134 8.376 -23.743 1.00 84.50 187 CYS A N 1
ATOM 1415 C CA . CYS A 1 187 ? 16.344 7.571 -23.775 1.00 84.50 187 CYS A CA 1
ATOM 1416 C C . CYS A 1 187 ? 17.571 8.489 -23.783 1.00 84.50 187 CYS A C 1
ATOM 1418 O O . CYS A 1 187 ? 17.784 9.229 -24.739 1.00 84.50 187 CYS A O 1
ATOM 1420 N N . HIS A 1 188 ? 18.376 8.455 -22.721 1.00 82.06 188 HIS A N 1
ATOM 1421 C CA . HIS A 1 188 ? 19.663 9.145 -22.690 1.00 82.06 188 HIS A CA 1
ATOM 1422 C C . HIS A 1 188 ? 20.771 8.167 -23.049 1.00 82.06 188 HIS A C 1
ATOM 1424 O O . HIS A 1 188 ? 21.042 7.236 -22.283 1.00 82.06 188 HIS A O 1
ATOM 1430 N N . GLY A 1 189 ? 21.398 8.407 -24.199 1.00 86.19 189 GLY A N 1
ATOM 1431 C CA . GLY A 1 189 ? 22.547 7.656 -24.683 1.00 86.19 189 GLY A CA 1
ATOM 1432 C C . GLY A 1 189 ? 23.726 7.713 -23.709 1.00 86.19 189 GLY A C 1
ATOM 1433 O O . GLY A 1 189 ? 23.891 8.670 -22.946 1.00 86.19 189 GLY A O 1
ATOM 1434 N N . ASN A 1 190 ? 24.505 6.638 -23.670 1.00 82.75 190 ASN A N 1
ATOM 1435 C CA . ASN A 1 190 ? 25.681 6.493 -22.815 1.00 82.75 190 ASN A CA 1
ATOM 1436 C C . ASN A 1 190 ? 27.006 6.781 -23.551 1.00 82.75 190 ASN A C 1
ATOM 1438 O O . ASN A 1 190 ? 28.074 6.542 -22.990 1.00 82.75 190 ASN A O 1
ATOM 1442 N N . GLY A 1 191 ? 26.946 7.259 -24.793 1.00 80.94 191 GLY A N 1
ATOM 1443 C CA . GLY A 1 191 ? 28.075 7.510 -25.686 1.00 80.94 191 GLY A CA 1
ATOM 1444 C C . GLY A 1 191 ? 28.601 6.272 -26.421 1.00 80.94 191 GLY A C 1
ATOM 1445 O O . GLY A 1 191 ? 29.496 6.404 -27.255 1.00 80.94 191 GLY A O 1
ATOM 1446 N N . MET A 1 192 ? 28.084 5.070 -26.141 1.00 74.38 192 MET A N 1
ATOM 1447 C CA . MET A 1 192 ? 28.520 3.826 -26.782 1.00 74.38 192 MET A CA 1
ATOM 1448 C C . MET A 1 192 ? 27.574 3.435 -27.916 1.00 74.38 192 MET A C 1
ATOM 1450 O O . MET A 1 192 ? 26.429 3.034 -27.693 1.00 74.38 192 MET A O 1
ATOM 1454 N N . LYS A 1 193 ? 28.085 3.508 -29.146 1.00 79.25 193 LYS A N 1
ATOM 1455 C CA . LYS A 1 193 ? 27.360 3.150 -30.367 1.00 79.25 193 LYS A CA 1
ATOM 1456 C C . LYS A 1 193 ? 27.725 1.736 -30.811 1.00 79.25 193 LYS A C 1
ATOM 1458 O O . LYS A 1 193 ? 28.855 1.494 -31.230 1.00 79.25 193 LYS A O 1
ATOM 1463 N N . GLU A 1 194 ? 26.772 0.810 -30.765 1.00 71.62 194 GLU A N 1
ATOM 1464 C CA . GLU A 1 194 ? 26.912 -0.484 -31.434 1.00 71.62 194 GLU A CA 1
ATOM 1465 C C . GLU A 1 194 ? 26.386 -0.345 -32.860 1.00 71.62 194 GLU A C 1
ATOM 1467 O O . GLU A 1 194 ? 25.207 -0.090 -33.077 1.00 71.62 194 GLU A O 1
ATOM 1472 N N . VAL A 1 195 ? 27.245 -0.511 -33.862 1.00 58.81 195 VAL A N 1
ATOM 1473 C CA . VAL A 1 195 ? 26.799 -0.573 -35.260 1.00 58.81 195 VAL A CA 1
ATOM 1474 C C . VAL A 1 195 ? 26.305 -1.999 -35.535 1.00 58.81 195 VAL A C 1
ATOM 1476 O O . VAL A 1 195 ? 27.050 -2.943 -35.263 1.00 58.81 195 VAL A O 1
ATOM 1479 N N . PRO A 1 196 ? 25.084 -2.209 -36.064 1.00 66.06 196 PRO A N 1
ATOM 1480 C CA . PRO A 1 196 ? 24.144 -1.224 -36.622 1.00 66.06 196 PRO A CA 1
ATOM 1481 C C . PRO A 1 196 ? 23.048 -0.731 -35.655 1.00 66.06 196 PRO A C 1
ATOM 1483 O O . PRO A 1 196 ? 22.192 0.038 -36.066 1.00 66.06 196 PRO A O 1
ATOM 1486 N N . LEU A 1 197 ? 23.041 -1.195 -34.405 1.00 67.94 197 LEU A N 1
ATOM 1487 C CA . LEU A 1 197 ? 21.930 -1.063 -33.458 1.00 67.94 197 LEU A CA 1
ATOM 1488 C C . LEU A 1 197 ? 21.721 0.342 -32.872 1.00 67.94 197 LEU A C 1
ATOM 1490 O O . LEU A 1 197 ? 20.677 0.564 -32.285 1.00 67.94 197 LEU A O 1
ATOM 1494 N N . GLY A 1 198 ? 22.657 1.280 -33.014 1.00 80.50 198 GLY A N 1
ATOM 1495 C CA . GLY A 1 198 ? 22.525 2.635 -32.462 1.00 80.50 198 GLY A CA 1
ATOM 1496 C C . GLY A 1 198 ? 23.238 2.815 -31.120 1.00 80.50 198 GLY A C 1
ATOM 1497 O O . GLY A 1 198 ? 24.099 2.016 -30.745 1.00 80.50 198 GLY A O 1
ATOM 1498 N N . GLU A 1 199 ? 22.956 3.922 -30.431 1.00 84.00 199 GLU A N 1
ATOM 1499 C CA . GLU A 1 199 ? 23.586 4.246 -29.146 1.00 84.00 199 GLU A CA 1
ATOM 1500 C C . GLU A 1 199 ? 22.767 3.671 -27.990 1.00 84.00 199 GLU A C 1
ATOM 1502 O O . GLU A 1 199 ? 21.576 3.953 -27.858 1.00 84.00 199 GLU A O 1
ATOM 1507 N N . HIS A 1 200 ? 23.399 2.861 -27.141 1.00 82.25 200 HIS A N 1
ATOM 1508 C CA . HIS A 1 200 ? 22.735 2.322 -25.955 1.00 82.25 200 HIS A CA 1
ATOM 1509 C C . HIS A 1 200 ? 22.496 3.436 -24.940 1.00 82.25 200 HIS A C 1
ATOM 1511 O O . HIS A 1 200 ? 23.336 4.303 -24.731 1.00 82.25 200 HIS A O 1
ATOM 1517 N N . GLY A 1 201 ? 21.362 3.402 -24.260 1.00 87.31 201 GLY A N 1
ATOM 1518 C CA . GLY A 1 201 ? 20.980 4.423 -23.302 1.00 87.31 201 GLY A CA 1
ATOM 1519 C C . GLY A 1 201 ? 20.222 3.871 -22.109 1.00 87.31 201 GLY A C 1
ATOM 1520 O O . GLY A 1 201 ? 19.962 2.671 -21.985 1.00 87.31 201 GLY A O 1
ATOM 1521 N N . LYS A 1 202 ? 19.876 4.781 -21.202 1.00 86.62 202 LYS A N 1
ATOM 1522 C CA . LYS A 1 202 ? 18.930 4.521 -20.118 1.00 86.62 202 LYS A CA 1
ATOM 1523 C C . LYS A 1 202 ? 17.770 5.497 -20.201 1.00 86.62 202 LYS A C 1
ATOM 1525 O O . LYS A 1 202 ? 17.984 6.689 -20.424 1.00 86.62 202 LYS A O 1
ATOM 1530 N N . CYS A 1 203 ? 16.562 5.003 -19.967 1.00 85.06 203 CYS A N 1
ATOM 1531 C CA . CYS A 1 203 ? 15.389 5.848 -19.813 1.00 85.06 203 CYS A CA 1
ATOM 1532 C C . CYS A 1 203 ? 15.581 6.748 -18.591 1.00 85.06 203 CYS A C 1
ATOM 1534 O O . CYS A 1 203 ? 15.758 6.249 -17.479 1.00 85.06 203 CYS A O 1
ATOM 1536 N N . LYS A 1 204 ? 15.558 8.066 -18.786 1.00 83.44 204 LYS A N 1
ATOM 1537 C CA . LYS A 1 204 ? 15.526 9.063 -17.708 1.00 83.44 204 LYS A CA 1
ATOM 1538 C C . LYS A 1 204 ? 14.261 9.904 -17.843 1.00 83.44 204 LYS A C 1
ATOM 1540 O O . LYS A 1 204 ? 13.733 9.988 -18.948 1.00 83.44 204 LYS A O 1
ATOM 1545 N N . PRO A 1 205 ? 13.747 10.497 -16.755 1.00 81.50 205 PRO A N 1
ATOM 1546 C CA . PRO A 1 205 ? 12.594 11.383 -16.838 1.00 81.50 205 PRO A CA 1
ATOM 1547 C C . PRO A 1 205 ? 12.852 12.501 -17.851 1.00 81.50 205 PRO A C 1
ATOM 1549 O O . PRO A 1 205 ? 13.964 13.030 -17.898 1.00 81.50 205 PRO A O 1
ATOM 1552 N N . ILE A 1 206 ? 11.838 12.864 -18.638 1.00 80.38 206 ILE A N 1
ATOM 1553 C CA . ILE A 1 206 ? 11.901 14.015 -19.543 1.00 80.38 206 ILE A CA 1
ATOM 1554 C C . ILE A 1 206 ? 12.129 15.252 -18.680 1.00 80.38 206 ILE A C 1
ATOM 1556 O O . ILE A 1 206 ? 11.220 15.729 -18.000 1.00 80.38 206 ILE A O 1
ATOM 1560 N N . GLN A 1 207 ? 13.356 15.764 -18.691 1.00 78.69 207 GLN A N 1
ATOM 1561 C CA . GLN A 1 207 ? 13.659 17.043 -18.072 1.00 78.69 207 GLN A CA 1
ATOM 1562 C C . GLN A 1 207 ? 13.097 18.142 -18.971 1.00 78.69 207 GLN A C 1
ATOM 1564 O O . GLN A 1 207 ? 13.414 18.208 -20.160 1.00 78.69 207 GLN A O 1
ATOM 1569 N N . LYS A 1 208 ? 12.221 18.989 -18.420 1.00 84.12 208 LYS A N 1
ATOM 1570 C CA . LYS A 1 208 ? 11.690 20.138 -19.155 1.00 84.12 208 LYS A CA 1
ATOM 1571 C C . LYS A 1 208 ? 12.834 21.100 -19.449 1.00 84.12 208 LYS A C 1
ATOM 1573 O O . LYS A 1 208 ? 13.511 21.552 -18.529 1.00 84.12 208 LYS A O 1
ATOM 1578 N N . VAL A 1 209 ? 13.036 21.399 -20.729 1.00 87.62 209 VAL A N 1
ATOM 1579 C CA . VAL A 1 209 ? 13.967 22.441 -21.162 1.00 87.62 209 VAL A CA 1
ATOM 1580 C C . VAL A 1 209 ? 13.369 23.797 -20.809 1.00 87.62 209 VAL A C 1
ATOM 1582 O O . VAL A 1 209 ? 12.201 24.044 -21.102 1.00 87.62 209 VAL A O 1
ATOM 1585 N N . CYS A 1 210 ? 14.166 24.668 -20.207 1.00 88.38 210 CYS A N 1
ATOM 1586 C CA . CYS A 1 210 ? 13.752 26.001 -19.782 1.00 88.38 210 CYS A CA 1
ATOM 1587 C C . CYS A 1 210 ? 14.657 27.074 -20.395 1.00 88.38 210 CYS A C 1
ATOM 1589 O O . CYS A 1 210 ? 15.799 26.808 -20.769 1.00 88.38 210 CYS A O 1
ATOM 1591 N N . ARG A 1 211 ? 14.146 28.295 -20.534 1.00 84.38 211 ARG A N 1
ATOM 1592 C CA . ARG A 1 211 ? 14.921 29.492 -20.894 1.00 84.38 211 ARG A CA 1
ATOM 1593 C C . ARG A 1 211 ? 15.101 30.409 -19.694 1.00 84.38 211 ARG A C 1
ATOM 1595 O O . ARG A 1 211 ? 16.121 31.082 -19.592 1.00 84.38 211 ARG A O 1
ATOM 1602 N N . ASN A 1 212 ? 14.114 30.442 -18.808 1.00 85.50 212 ASN A N 1
ATOM 1603 C CA . ASN A 1 212 ? 14.142 31.184 -17.556 1.00 85.50 212 ASN A CA 1
ATOM 1604 C C . ASN A 1 212 ? 13.387 30.411 -16.459 1.00 85.50 212 ASN A C 1
ATOM 1606 O O . ASN A 1 212 ? 12.762 29.385 -16.725 1.00 85.50 212 ASN A O 1
ATOM 1610 N N . ASN A 1 213 ? 13.438 30.904 -15.218 1.00 83.50 213 ASN A N 1
ATOM 1611 C CA . ASN A 1 213 ? 12.741 30.275 -14.087 1.00 83.50 213 ASN A CA 1
ATOM 1612 C C . ASN A 1 213 ? 11.210 30.245 -14.255 1.00 83.50 213 ASN A C 1
ATOM 1614 O O . ASN A 1 213 ? 10.563 29.407 -13.640 1.00 83.50 213 ASN A O 1
ATOM 1618 N N . GLY A 1 214 ? 10.631 31.104 -15.103 1.00 86.69 214 GLY A N 1
ATOM 1619 C CA . GLY A 1 214 ? 9.190 31.125 -15.376 1.00 86.69 214 GLY A CA 1
ATOM 1620 C C . GLY A 1 214 ? 8.695 29.951 -16.228 1.00 86.69 214 GLY A C 1
ATOM 1621 O O . GLY A 1 214 ? 7.503 29.662 -16.218 1.00 86.69 214 GLY A O 1
ATOM 1622 N N . ASP A 1 215 ? 9.591 29.251 -16.931 1.00 87.50 215 ASP A N 1
ATOM 1623 C CA . ASP A 1 215 ? 9.252 28.035 -17.686 1.00 87.50 215 ASP A CA 1
ATOM 1624 C C . ASP A 1 215 ? 9.141 26.788 -16.783 1.00 87.50 215 ASP A C 1
ATOM 1626 O O . ASP A 1 215 ? 8.676 25.727 -17.216 1.00 87.50 215 ASP A O 1
ATOM 1630 N N . CYS A 1 216 ? 9.592 26.901 -15.531 1.00 89.62 216 CYS A N 1
ATOM 1631 C CA . CYS A 1 216 ? 9.608 25.831 -14.544 1.00 89.62 216 CYS A CA 1
ATOM 1632 C C . CYS A 1 216 ? 8.433 25.949 -13.563 1.00 89.62 216 CYS A C 1
ATOM 1634 O O . CYS A 1 216 ? 7.771 26.978 -13.464 1.00 89.62 216 CYS A O 1
ATOM 1636 N N . LEU A 1 217 ? 8.131 24.862 -12.847 1.00 88.00 217 LEU A N 1
ATOM 1637 C CA . LEU A 1 217 ? 7.140 24.902 -11.764 1.00 88.00 217 LEU A CA 1
ATOM 1638 C C . LEU A 1 217 ? 7.655 25.773 -10.605 1.00 88.00 217 LEU A C 1
ATOM 1640 O O . LEU A 1 217 ? 8.859 25.886 -10.427 1.00 88.00 217 LEU A O 1
ATOM 1644 N N . ASN A 1 218 ? 6.769 26.299 -9.751 1.00 85.56 218 ASN A N 1
ATOM 1645 C CA . ASN A 1 218 ? 7.153 27.119 -8.583 1.00 85.56 218 ASN A CA 1
ATOM 1646 C C . ASN A 1 218 ? 8.096 26.407 -7.585 1.00 85.56 218 ASN A C 1
ATOM 1648 O O . ASN A 1 218 ? 8.678 27.048 -6.714 1.00 85.56 218 ASN A O 1
ATOM 1652 N N . THR A 1 219 ? 8.222 25.082 -7.683 1.00 88.56 219 THR A N 1
ATOM 1653 C CA . THR A 1 219 ? 9.127 24.242 -6.883 1.00 88.56 219 THR A CA 1
ATOM 1654 C C . THR A 1 219 ? 10.435 23.909 -7.607 1.00 88.56 219 THR A C 1
ATOM 1656 O O . THR A 1 219 ? 11.198 23.067 -7.137 1.00 88.56 219 THR A O 1
ATOM 1659 N N . GLN A 1 220 ? 10.666 24.495 -8.781 1.00 91.25 220 GLN A N 1
ATOM 1660 C CA . GLN A 1 220 ? 11.774 24.203 -9.679 1.00 91.25 220 GLN A CA 1
ATOM 1661 C C . GLN A 1 220 ? 12.460 25.493 -10.127 1.00 91.25 220 GLN A C 1
ATOM 1663 O O . GLN A 1 220 ? 11.816 26.511 -10.360 1.00 91.25 220 GLN A O 1
ATOM 1668 N N . CYS A 1 221 ? 13.770 25.419 -10.337 1.00 91.31 221 CYS A N 1
ATOM 1669 C CA . CYS A 1 221 ? 14.552 26.482 -10.947 1.00 91.31 221 CYS A CA 1
ATOM 1670 C C . CYS A 1 221 ? 15.097 26.044 -12.309 1.00 91.31 221 CYS A C 1
ATOM 1672 O O . CYS A 1 221 ? 15.321 24.858 -12.565 1.00 91.31 221 CYS A O 1
ATOM 1674 N N . CYS A 1 222 ? 15.331 27.006 -13.196 1.00 90.69 222 CYS A N 1
ATOM 1675 C CA . CYS A 1 222 ? 15.946 26.750 -14.485 1.00 90.69 222 CYS A CA 1
ATOM 1676 C C . CYS A 1 222 ? 17.468 26.727 -14.348 1.00 90.69 222 CYS A C 1
ATOM 1678 O O . CYS A 1 222 ? 18.112 27.770 -14.221 1.00 90.69 222 CYS A O 1
ATOM 1680 N N . ARG A 1 223 ? 18.063 25.534 -14.409 1.00 89.38 223 ARG A N 1
ATOM 1681 C CA . ARG A 1 223 ? 19.510 25.365 -14.302 1.00 89.38 223 ARG A CA 1
ATOM 1682 C C . ARG A 1 223 ? 20.145 25.282 -15.682 1.00 89.38 223 ARG A C 1
ATOM 1684 O O . ARG A 1 223 ? 19.906 24.342 -16.441 1.00 89.38 223 ARG A O 1
ATOM 1691 N N . CYS A 1 224 ? 21.007 26.246 -15.986 1.00 85.81 224 CYS A N 1
ATOM 1692 C CA . CYS A 1 224 ? 21.813 26.245 -17.201 1.00 85.81 224 CYS A CA 1
ATOM 1693 C C . CYS A 1 224 ? 23.236 25.759 -16.888 1.00 85.81 224 CYS A C 1
ATOM 1695 O O . CYS A 1 224 ? 23.899 26.349 -16.030 1.00 85.81 224 CYS A O 1
ATOM 1697 N N . PRO A 1 225 ? 23.757 24.726 -17.572 1.00 79.88 225 PRO A N 1
ATOM 1698 C CA . PRO A 1 225 ? 25.169 24.386 -17.457 1.00 79.88 225 PRO A CA 1
ATOM 1699 C C . PRO A 1 225 ? 26.017 25.588 -17.891 1.00 79.88 225 PRO A C 1
ATOM 1701 O O . PRO A 1 225 ? 25.780 26.190 -18.941 1.00 79.88 225 PRO A O 1
ATOM 1704 N N . LEU A 1 226 ? 26.988 25.971 -17.055 1.00 71.62 226 LEU A N 1
ATOM 1705 C CA . LEU A 1 226 ? 27.797 27.162 -17.300 1.00 71.62 226 LEU A CA 1
ATOM 1706 C C . LEU A 1 226 ? 28.488 27.100 -18.658 1.00 71.62 226 LEU A C 1
ATOM 1708 O O . LEU A 1 226 ? 29.222 26.156 -18.967 1.00 71.62 226 LEU A O 1
ATOM 1712 N N . MET A 1 227 ? 28.348 28.182 -19.419 1.00 64.31 227 MET A N 1
ATOM 1713 C CA . MET A 1 227 ? 29.167 28.401 -20.600 1.00 64.31 227 MET A CA 1
ATOM 1714 C C . MET A 1 227 ? 30.622 28.553 -20.156 1.00 64.31 227 MET A C 1
ATOM 1716 O O . MET A 1 227 ? 31.009 29.556 -19.554 1.00 64.31 227 MET A O 1
ATOM 1720 N N . ARG A 1 228 ? 31.469 27.568 -20.470 1.00 63.69 228 ARG A N 1
ATOM 1721 C CA . ARG A 1 228 ? 32.917 27.804 -20.448 1.00 63.69 228 ARG A CA 1
ATOM 1722 C C . ARG A 1 228 ? 33.198 28.904 -21.475 1.00 63.69 228 ARG A C 1
ATOM 1724 O O . ARG A 1 228 ? 32.868 28.725 -22.648 1.00 63.69 228 ARG A O 1
ATOM 1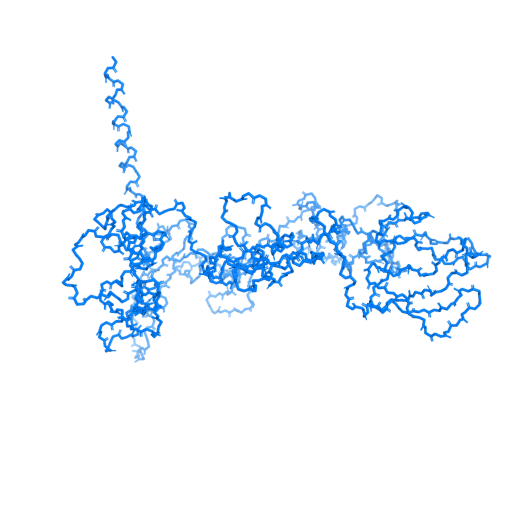731 N N . LYS A 1 229 ? 33.768 30.037 -21.032 1.00 66.69 229 LYS A N 1
ATOM 1732 C CA . LYS A 1 229 ? 34.126 31.180 -21.895 1.00 66.69 229 LYS A CA 1
ATOM 1733 C C . LYS A 1 229 ? 34.755 30.670 -23.202 1.00 66.69 229 LYS A C 1
ATOM 1735 O O . LYS A 1 229 ? 35.758 29.964 -23.165 1.00 66.69 229 LYS A O 1
ATOM 1740 N N . GLY A 1 230 ? 34.137 31.006 -24.338 1.00 73.19 230 GLY A N 1
ATOM 1741 C CA . GLY A 1 230 ? 34.631 30.669 -25.679 1.00 73.19 230 GLY A CA 1
ATOM 1742 C C . GLY A 1 230 ? 34.058 29.406 -26.339 1.00 73.19 230 GLY A C 1
ATOM 1743 O O . GLY A 1 230 ? 34.450 29.112 -27.466 1.00 73.19 230 GLY A O 1
ATOM 1744 N N . LYS A 1 231 ? 33.131 28.662 -25.714 1.00 66.88 231 LYS A N 1
ATOM 1745 C CA . LYS A 1 231 ? 32.428 27.539 -26.371 1.00 66.88 231 LYS A CA 1
ATOM 1746 C C . LYS A 1 231 ? 30.936 27.839 -26.534 1.00 66.88 231 LYS A C 1
ATOM 1748 O O . LYS A 1 231 ? 30.310 28.354 -25.614 1.00 66.88 231 LYS A O 1
ATOM 1753 N N . ARG A 1 232 ? 30.376 27.512 -27.710 1.00 64.25 232 ARG A N 1
ATOM 1754 C CA . ARG A 1 232 ? 28.920 27.544 -27.951 1.00 64.25 232 ARG A CA 1
ATOM 1755 C C . ARG A 1 232 ? 28.235 26.629 -26.931 1.00 64.25 232 ARG A C 1
ATOM 1757 O O . ARG A 1 232 ? 28.801 25.597 -26.578 1.00 64.25 232 ARG A O 1
ATOM 1764 N N . GLN A 1 233 ? 27.056 27.013 -26.452 1.00 58.44 233 GLN A N 1
ATOM 1765 C CA . GLN A 1 233 ? 26.265 26.214 -25.516 1.00 58.44 233 GLN A CA 1
ATOM 1766 C C . GLN A 1 233 ? 25.932 24.858 -26.153 1.00 58.44 233 GLN A C 1
ATOM 1768 O O . GLN A 1 233 ? 25.289 24.817 -27.198 1.00 58.44 233 GLN A O 1
ATOM 1773 N N . ILE A 1 234 ? 26.423 23.766 -25.563 1.00 64.75 234 ILE A N 1
ATOM 1774 C CA . ILE A 1 234 ? 26.185 22.404 -26.073 1.00 64.75 234 ILE A CA 1
ATOM 1775 C C . ILE A 1 234 ? 24.964 21.780 -25.384 1.00 64.75 234 ILE A C 1
ATOM 1777 O O . ILE A 1 234 ? 24.265 20.980 -25.997 1.00 64.75 234 ILE A O 1
ATOM 1781 N N . GLU A 1 235 ? 24.670 22.177 -24.143 1.00 77.12 235 GLU A N 1
ATOM 1782 C CA . GLU A 1 235 ? 23.592 21.591 -23.347 1.00 77.12 235 GLU A CA 1
ATOM 1783 C C . GLU A 1 235 ? 22.482 22.617 -23.045 1.00 77.12 235 GLU A C 1
ATOM 1785 O O . GLU A 1 235 ? 22.782 23.743 -22.619 1.00 77.12 235 GLU A O 1
ATOM 1790 N N . PRO A 1 236 ? 21.203 22.259 -23.277 1.00 83.69 236 PRO A N 1
ATOM 1791 C CA . PRO A 1 236 ? 20.066 23.112 -22.952 1.00 83.69 236 PRO A CA 1
ATOM 1792 C C . PRO A 1 236 ? 19.907 23.254 -21.434 1.00 83.69 236 PRO A C 1
ATOM 1794 O O . PRO A 1 236 ? 20.291 22.366 -20.672 1.00 83.69 236 PRO A O 1
ATOM 1797 N N . CYS A 1 237 ? 19.322 24.364 -20.986 1.00 87.44 237 CYS A N 1
ATOM 1798 C CA . CYS A 1 237 ? 18.962 24.511 -19.579 1.00 87.44 237 CYS A CA 1
ATOM 1799 C C . CYS A 1 237 ? 17.774 23.609 -19.246 1.00 87.44 237 CYS A C 1
ATOM 1801 O O . CYS A 1 237 ? 16.890 23.412 -20.081 1.00 87.44 237 CYS A O 1
ATOM 1803 N N . VAL A 1 238 ? 17.745 23.080 -18.029 1.00 90.50 238 VAL A N 1
ATOM 1804 C CA . VAL A 1 238 ? 16.713 22.143 -17.575 1.00 90.50 238 VAL A CA 1
ATOM 1805 C C . VAL A 1 238 ? 16.105 22.606 -16.260 1.00 90.50 238 VAL A C 1
ATOM 1807 O O . VAL A 1 238 ? 16.808 23.127 -15.394 1.00 90.50 238 VAL A O 1
ATOM 1810 N N . CYS A 1 239 ? 14.796 22.413 -16.106 1.00 90.69 239 CYS A N 1
ATOM 1811 C CA . CYS A 1 239 ? 14.132 22.613 -14.826 1.00 90.69 239 CYS A CA 1
ATOM 1812 C C . CYS A 1 239 ? 14.617 21.556 -13.836 1.00 90.69 239 CYS A C 1
ATOM 1814 O O . CYS A 1 239 ? 14.473 20.355 -14.079 1.00 90.69 239 CYS A O 1
ATOM 1816 N N . GLN A 1 240 ? 15.185 22.009 -12.727 1.00 91.12 240 GLN A N 1
ATOM 1817 C CA . GLN A 1 240 ? 15.614 21.178 -11.615 1.00 91.12 240 GLN A CA 1
ATOM 1818 C C . GLN A 1 240 ? 14.827 21.576 -10.366 1.00 91.12 240 GLN A C 1
ATOM 1820 O O . GLN A 1 240 ? 14.548 22.753 -10.164 1.00 91.12 240 GLN A O 1
ATOM 1825 N N . ASP A 1 241 ? 14.451 20.601 -9.542 1.00 91.38 241 ASP A N 1
ATOM 1826 C CA . ASP A 1 241 ? 13.779 20.871 -8.269 1.00 91.38 241 ASP A CA 1
ATOM 1827 C C . ASP A 1 241 ? 14.656 21.741 -7.353 1.00 91.38 241 ASP A C 1
ATOM 1829 O O . ASP A 1 241 ? 15.888 21.673 -7.396 1.00 91.38 241 ASP A O 1
ATOM 1833 N N . HIS A 1 242 ? 14.013 22.590 -6.550 1.00 92.88 242 HIS A N 1
ATOM 1834 C CA . HIS A 1 242 ? 14.685 23.358 -5.503 1.00 92.88 242 HIS A CA 1
ATOM 1835 C C . HIS A 1 242 ? 15.427 22.428 -4.532 1.00 92.88 242 HIS A C 1
ATOM 1837 O O . HIS A 1 242 ? 14.998 21.297 -4.301 1.00 92.88 242 HIS A O 1
ATOM 1843 N N . GLY A 1 243 ? 16.523 22.923 -3.953 1.00 90.88 243 GLY A N 1
ATOM 1844 C CA . GLY A 1 243 ? 17.369 22.132 -3.061 1.00 90.88 243 GLY A CA 1
ATOM 1845 C C . GLY A 1 243 ? 16.613 21.654 -1.819 1.00 90.88 243 GLY A C 1
ATOM 1846 O O . GLY A 1 243 ? 15.842 22.408 -1.218 1.00 90.88 243 GLY A O 1
ATOM 1847 N N . VAL A 1 244 ? 16.819 20.402 -1.432 1.00 92.75 244 VAL A N 1
ATOM 1848 C CA . VAL A 1 244 ? 16.345 19.826 -0.164 1.00 92.75 244 VAL A CA 1
ATOM 1849 C C . VAL A 1 244 ? 17.518 19.658 0.803 1.00 92.75 244 VAL A C 1
ATOM 1851 O O . VAL A 1 244 ? 18.635 20.055 0.486 1.00 92.75 244 VAL A O 1
ATOM 1854 N N . ASP A 1 245 ? 17.274 19.111 1.993 1.00 92.12 245 ASP A N 1
ATOM 1855 C CA . ASP A 1 245 ? 18.296 18.926 3.031 1.00 92.12 245 ASP A CA 1
ATOM 1856 C C . ASP A 1 245 ? 19.612 18.338 2.481 1.00 92.12 245 ASP A C 1
ATOM 1858 O O . ASP A 1 245 ? 19.620 17.260 1.880 1.00 92.12 245 ASP A O 1
ATOM 1862 N N . GLY A 1 246 ? 20.717 19.058 2.676 1.00 90.81 246 GLY A N 1
ATOM 1863 C CA . GLY A 1 246 ? 22.057 18.701 2.200 1.00 90.81 246 GLY A CA 1
ATOM 1864 C C . GLY A 1 246 ? 22.386 19.097 0.753 1.00 90.81 246 GLY A C 1
ATOM 1865 O O . GLY A 1 246 ? 23.533 18.935 0.327 1.00 90.81 246 GLY A O 1
ATOM 1866 N N . ASP A 1 247 ? 21.439 19.635 -0.022 1.00 92.44 247 ASP A N 1
ATOM 1867 C CA . ASP A 1 247 ? 21.741 20.153 -1.359 1.00 92.44 247 ASP A CA 1
ATOM 1868 C C . ASP A 1 247 ? 22.548 21.453 -1.286 1.00 92.44 247 ASP A C 1
ATOM 1870 O O . ASP A 1 247 ? 22.347 22.302 -0.420 1.00 92.44 247 ASP A O 1
ATOM 1874 N N . LYS A 1 248 ? 23.464 21.633 -2.241 1.00 92.19 248 LYS A N 1
ATOM 1875 C CA . LYS A 1 248 ? 24.319 22.824 -2.314 1.00 92.19 248 LYS A CA 1
ATOM 1876 C C . LYS A 1 248 ? 23.536 24.051 -2.773 1.00 92.19 248 LYS A C 1
ATOM 1878 O O . LYS A 1 248 ? 22.822 23.985 -3.772 1.00 92.19 248 LYS A O 1
ATOM 1883 N N . CYS A 1 249 ? 23.768 25.177 -2.113 1.00 91.62 249 CYS A N 1
ATOM 1884 C CA . CYS A 1 249 ? 23.124 26.464 -2.370 1.00 91.62 249 CYS A CA 1
ATOM 1885 C C . CYS A 1 249 ? 24.131 27.629 -2.253 1.00 91.62 249 CYS A C 1
ATOM 1887 O O . CYS A 1 249 ? 25.302 27.410 -1.941 1.00 91.62 249 CYS A O 1
ATOM 1889 N N . ILE A 1 250 ? 23.701 28.864 -2.537 1.00 88.12 250 ILE A N 1
ATOM 1890 C CA . ILE A 1 250 ? 24.517 30.087 -2.410 1.00 88.12 250 ILE A CA 1
ATOM 1891 C C . ILE A 1 250 ? 23.816 31.046 -1.433 1.00 88.12 250 ILE A C 1
ATOM 1893 O O . ILE A 1 250 ? 22.626 31.311 -1.583 1.00 88.12 250 ILE A O 1
ATOM 1897 N N . VAL A 1 251 ? 24.541 31.541 -0.425 1.00 81.50 251 VAL A N 1
ATOM 1898 C CA . VAL A 1 251 ? 23.983 32.234 0.762 1.00 81.50 251 VAL A CA 1
ATOM 1899 C C . VAL A 1 251 ? 23.830 33.743 0.566 1.00 81.50 251 VAL A C 1
ATOM 1901 O O . VAL A 1 251 ? 22.977 34.368 1.187 1.00 81.50 251 VAL A O 1
ATOM 1904 N N . GLU A 1 252 ? 24.625 34.351 -0.314 1.00 69.50 252 GLU A N 1
ATOM 1905 C CA . GLU A 1 252 ? 24.625 35.801 -0.526 1.00 69.50 252 GLU A CA 1
ATOM 1906 C C . GLU A 1 252 ? 24.557 36.136 -2.018 1.00 69.50 252 GLU A C 1
ATOM 1908 O O . GLU A 1 252 ? 25.552 36.031 -2.737 1.00 69.50 252 GLU A O 1
ATOM 1913 N N . HIS A 1 253 ? 23.404 36.635 -2.469 1.00 56.34 253 HIS A N 1
ATOM 1914 C CA . HIS A 1 253 ? 23.340 37.448 -3.679 1.00 56.34 253 HIS A CA 1
ATOM 1915 C C . HIS A 1 253 ? 23.530 38.910 -3.288 1.00 56.34 253 HIS A C 1
ATOM 1917 O O . HIS A 1 253 ? 22.582 39.601 -2.916 1.00 56.34 253 HIS A O 1
ATOM 1923 N N . ASN A 1 254 ? 24.752 39.425 -3.438 1.00 52.66 254 ASN A N 1
ATOM 1924 C CA . ASN A 1 254 ? 24.883 40.852 -3.703 1.00 52.66 254 ASN A CA 1
ATOM 1925 C C . ASN A 1 254 ? 24.038 41.135 -4.953 1.00 52.66 254 ASN A C 1
ATOM 1927 O O . ASN A 1 254 ? 24.348 40.633 -6.035 1.00 52.66 254 ASN A O 1
ATOM 1931 N N . ALA A 1 255 ? 22.964 41.913 -4.796 1.00 52.38 255 ALA A N 1
ATOM 1932 C CA . ALA A 1 255 ? 21.927 42.162 -5.805 1.00 52.38 255 ALA A CA 1
ATOM 1933 C C . ALA A 1 255 ? 22.452 42.688 -7.163 1.00 52.38 255 ALA A C 1
ATOM 1935 O O . ALA A 1 255 ? 21.706 42.773 -8.131 1.00 52.38 255 ALA A O 1
ATOM 1936 N N . ALA A 1 256 ? 23.742 43.012 -7.272 1.00 50.12 256 ALA A N 1
ATOM 1937 C CA . ALA A 1 256 ? 24.397 43.418 -8.509 1.00 50.12 256 ALA A CA 1
ATOM 1938 C C . ALA A 1 256 ? 24.797 42.251 -9.444 1.00 50.12 256 ALA A C 1
ATOM 1940 O O . ALA A 1 256 ? 25.128 42.504 -10.600 1.00 50.12 256 ALA A O 1
ATOM 1941 N N . VAL A 1 257 ? 24.750 40.984 -9.002 1.00 52.25 257 VAL A N 1
ATOM 1942 C CA . VAL A 1 257 ? 25.070 39.798 -9.835 1.00 52.25 257 VAL A CA 1
ATOM 1943 C C . VAL A 1 257 ? 23.787 39.041 -10.219 1.00 52.25 257 VAL A C 1
ATOM 1945 O O . VAL A 1 257 ? 23.673 37.834 -10.058 1.00 52.25 257 VAL A O 1
ATOM 1948 N N . LEU A 1 258 ? 22.774 39.765 -10.703 1.00 46.94 258 LEU A N 1
ATOM 1949 C CA . LEU A 1 258 ? 21.436 39.231 -11.015 1.00 46.94 258 LEU A CA 1
ATOM 1950 C C . LEU A 1 258 ? 21.301 38.580 -12.409 1.00 46.94 258 LEU A C 1
ATOM 1952 O O . LEU A 1 258 ? 20.189 38.294 -12.843 1.00 46.94 258 LEU A O 1
ATOM 1956 N N . LEU A 1 259 ? 22.392 38.370 -13.157 1.00 49.59 259 LEU A N 1
ATOM 1957 C CA . LEU A 1 259 ? 22.290 38.035 -14.590 1.00 49.59 259 LEU A CA 1
ATOM 1958 C C . LEU A 1 259 ? 23.170 36.882 -15.091 1.00 49.59 259 LEU A C 1
ATOM 1960 O O . LEU A 1 259 ? 23.228 36.652 -16.298 1.00 49.59 259 LEU A O 1
ATOM 1964 N N . THR A 1 260 ? 23.830 36.115 -14.223 1.00 51.97 260 THR A N 1
ATOM 1965 C CA . THR A 1 260 ? 24.684 35.010 -14.692 1.00 51.97 260 THR A CA 1
ATOM 1966 C C . THR A 1 260 ? 24.330 33.683 -14.044 1.00 51.97 260 THR A C 1
ATOM 1968 O O . THR A 1 260 ? 24.912 33.317 -13.031 1.00 51.97 260 THR A O 1
ATOM 1971 N N . PHE A 1 261 ? 23.405 32.978 -14.704 1.00 55.22 261 PHE A N 1
ATOM 1972 C CA . PHE A 1 261 ? 23.265 31.518 -14.776 1.00 55.22 261 PHE A CA 1
ATOM 1973 C C . PHE A 1 261 ? 23.769 30.769 -13.536 1.00 55.22 261 PHE A C 1
ATOM 1975 O O . PHE A 1 261 ? 24.880 30.231 -13.517 1.00 55.22 261 PHE A O 1
ATOM 1982 N N . GLU A 1 262 ? 22.940 30.766 -12.494 1.00 59.09 262 GLU A N 1
ATOM 1983 C CA . GLU A 1 262 ? 23.258 30.149 -11.213 1.00 59.09 262 GLU A CA 1
ATOM 1984 C C . GLU A 1 262 ? 23.504 28.645 -11.375 1.00 59.09 262 GLU A C 1
ATOM 1986 O O . GLU A 1 262 ? 22.710 27.886 -11.935 1.00 59.09 262 GLU A O 1
ATOM 1991 N N . LYS A 1 263 ? 24.659 28.203 -10.869 1.00 71.38 263 LYS A N 1
ATOM 1992 C CA . LYS A 1 263 ? 25.041 26.788 -10.829 1.00 71.38 263 LYS A CA 1
ATOM 1993 C C . LYS A 1 263 ? 24.121 25.960 -9.926 1.00 71.38 263 LYS A C 1
ATOM 1995 O O . LYS A 1 263 ? 24.209 24.736 -10.010 1.00 71.38 263 LYS A O 1
ATOM 2000 N N . PHE A 1 264 ? 23.322 26.575 -9.059 1.00 83.75 264 PHE A N 1
ATOM 2001 C CA . PHE A 1 264 ? 22.562 25.912 -8.000 1.00 83.75 264 PHE A CA 1
ATOM 2002 C C . PHE A 1 264 ? 21.159 26.507 -7.919 1.00 83.75 264 PHE A C 1
ATOM 2004 O O . PHE A 1 264 ? 21.003 27.709 -8.099 1.00 83.75 264 PHE A O 1
ATOM 2011 N N . CYS A 1 265 ? 20.156 25.666 -7.667 1.00 88.31 265 CYS A N 1
ATOM 2012 C CA . CYS A 1 265 ? 18.808 26.145 -7.381 1.00 88.31 265 CYS A CA 1
ATOM 2013 C C . CYS A 1 265 ? 18.720 26.682 -5.945 1.00 88.31 265 CYS A C 1
ATOM 2015 O O . CYS A 1 265 ? 19.453 26.197 -5.078 1.00 88.31 265 CYS A O 1
ATOM 2017 N N . PRO A 1 266 ? 17.807 27.630 -5.666 1.00 90.44 266 PRO A N 1
ATOM 2018 C CA . PRO A 1 266 ? 17.492 28.014 -4.297 1.00 90.44 266 PRO A CA 1
ATOM 2019 C C . PRO A 1 266 ? 16.964 26.812 -3.506 1.00 90.44 266 PRO A C 1
ATOM 2021 O O . PRO A 1 266 ? 16.457 25.840 -4.079 1.00 90.44 266 PRO A O 1
ATOM 2024 N N . CYS A 1 267 ? 17.073 26.888 -2.180 1.00 92.94 267 CYS A N 1
ATOM 2025 C CA . CYS A 1 267 ? 16.488 25.888 -1.297 1.00 92.94 267 CYS A CA 1
ATOM 2026 C C . CYS A 1 267 ? 14.955 25.908 -1.399 1.00 92.94 267 CYS A C 1
ATOM 2028 O O . CYS A 1 267 ? 14.334 26.943 -1.650 1.00 92.94 267 CYS A O 1
ATOM 2030 N N . SER A 1 268 ? 14.343 24.741 -1.229 1.00 92.50 268 SER A N 1
ATOM 2031 C CA . SER A 1 268 ? 12.891 24.576 -1.226 1.00 92.50 268 SER A CA 1
ATOM 2032 C C . SER A 1 268 ? 12.261 25.188 0.032 1.00 92.50 268 SER A C 1
ATOM 2034 O O . SER A 1 268 ? 12.941 25.477 1.018 1.00 92.50 268 SER A O 1
ATOM 2036 N N . ASN A 1 269 ? 10.943 25.412 0.005 1.00 89.06 269 ASN A N 1
ATOM 2037 C CA . ASN A 1 269 ? 10.220 25.973 1.149 1.00 89.06 269 ASN A CA 1
ATOM 2038 C C . ASN A 1 269 ? 10.443 25.113 2.408 1.00 89.06 269 ASN A C 1
ATOM 2040 O O . ASN A 1 269 ? 10.229 23.903 2.375 1.00 89.06 269 ASN A O 1
ATOM 2044 N N . GLY A 1 270 ? 10.839 25.750 3.514 1.00 88.50 270 GLY A N 1
ATOM 2045 C CA . GLY A 1 270 ? 11.179 25.072 4.774 1.00 88.50 270 GLY A CA 1
ATOM 2046 C C . GLY A 1 270 ? 12.674 24.794 4.973 1.00 88.50 270 GLY A C 1
ATOM 2047 O O . GLY A 1 270 ? 13.055 24.306 6.036 1.00 88.50 270 GLY A O 1
ATOM 2048 N N . PHE A 1 271 ? 13.517 25.147 3.999 1.00 91.38 271 PHE A N 1
ATOM 2049 C CA . PHE A 1 271 ? 14.971 25.041 4.085 1.00 91.38 271 PHE A CA 1
ATOM 2050 C C . PHE A 1 271 ? 15.626 26.419 3.953 1.00 91.38 271 PHE A C 1
ATOM 2052 O O . PHE A 1 271 ? 15.214 27.240 3.132 1.00 91.38 271 PHE A O 1
ATOM 2059 N N . THR A 1 272 ? 16.670 26.666 4.739 1.00 92.00 272 THR A N 1
ATOM 2060 C CA . THR A 1 272 ? 17.532 27.848 4.618 1.00 92.00 272 THR A CA 1
ATOM 2061 C C . THR A 1 272 ? 18.908 27.437 4.130 1.00 92.00 272 THR A C 1
ATOM 2063 O O . THR A 1 272 ? 19.450 26.414 4.544 1.00 92.00 272 THR A O 1
ATOM 2066 N N . CYS A 1 273 ? 19.491 28.243 3.243 1.00 93.12 273 CYS A N 1
ATOM 2067 C CA . CYS A 1 273 ? 20.860 28.025 2.803 1.00 93.12 273 CYS A CA 1
ATOM 2068 C C . CYS A 1 273 ? 21.826 28.445 3.912 1.00 93.12 273 CYS A C 1
ATOM 2070 O O . CYS A 1 273 ? 21.940 29.635 4.207 1.00 93.12 273 CYS A O 1
ATOM 2072 N N . HIS A 1 274 ? 22.514 27.488 4.529 1.00 93.06 274 HIS A N 1
ATOM 2073 C CA . HIS A 1 274 ? 23.521 27.770 5.543 1.00 93.06 274 HIS A CA 1
ATOM 2074 C C . HIS A 1 274 ? 24.913 27.754 4.942 1.00 93.06 274 HIS A C 1
ATOM 2076 O O . HIS A 1 274 ? 25.354 26.748 4.390 1.00 93.06 274 HIS A O 1
ATOM 2082 N N . GLY A 1 275 ? 25.603 28.883 5.073 1.00 92.06 275 GLY A N 1
ATOM 2083 C CA . GLY A 1 275 ? 26.957 29.047 4.572 1.00 92.06 275 GLY A CA 1
ATOM 2084 C C . GLY A 1 275 ? 27.957 28.145 5.251 1.00 92.06 275 GLY A C 1
ATOM 2085 O O . GLY A 1 275 ? 27.933 27.955 6.465 1.00 92.06 275 GLY A O 1
ATOM 2086 N N . ASN A 1 276 ? 28.852 27.596 4.440 1.00 90.06 276 ASN A N 1
ATOM 2087 C CA . ASN A 1 276 ? 29.981 26.813 4.917 1.00 90.06 276 ASN A CA 1
ATOM 2088 C C . ASN A 1 276 ? 31.221 27.684 5.206 1.00 90.06 276 ASN A C 1
ATOM 2090 O O . ASN A 1 276 ? 32.289 27.143 5.488 1.00 90.06 276 ASN A O 1
ATOM 2094 N N . GLY A 1 277 ? 31.112 29.017 5.112 1.00 88.12 277 GLY A N 1
ATOM 2095 C CA . GLY A 1 277 ? 32.212 29.964 5.299 1.00 88.12 277 GLY A CA 1
ATOM 2096 C C . GLY A 1 277 ? 33.151 30.106 4.095 1.00 88.12 277 GLY A C 1
ATOM 2097 O O . GLY A 1 277 ? 34.106 30.883 4.157 1.00 88.12 277 GLY A O 1
ATOM 2098 N N . ILE A 1 278 ? 32.921 29.381 2.993 1.00 84.81 278 ILE A N 1
ATOM 2099 C CA . ILE A 1 278 ? 33.782 29.399 1.804 1.00 84.81 278 ILE A CA 1
ATOM 2100 C C . ILE A 1 278 ? 33.184 30.334 0.749 1.00 84.81 278 ILE A C 1
ATOM 2102 O O . ILE A 1 278 ? 32.224 29.993 0.055 1.00 84.81 278 ILE A O 1
ATOM 2106 N N . LYS A 1 279 ? 33.802 31.510 0.585 1.00 83.75 279 LYS A N 1
ATOM 2107 C CA . LYS A 1 279 ? 33.457 32.486 -0.460 1.00 83.75 279 LYS A CA 1
ATOM 2108 C C . LYS A 1 279 ? 34.263 32.233 -1.733 1.00 83.75 279 LYS A C 1
ATOM 2110 O O . LYS A 1 279 ? 35.483 32.383 -1.743 1.00 83.75 279 LYS A O 1
ATOM 2115 N N . GLU A 1 280 ? 33.586 31.882 -2.823 1.00 76.94 280 GLU A N 1
ATOM 2116 C CA . GLU A 1 280 ? 34.188 31.770 -4.154 1.00 76.94 280 GLU A CA 1
ATOM 2117 C C . GLU A 1 280 ? 33.926 33.079 -4.910 1.00 76.94 280 GLU A C 1
ATOM 2119 O O . GLU A 1 280 ? 32.787 33.403 -5.229 1.00 76.94 280 GLU A O 1
ATOM 2124 N N . ILE A 1 281 ? 34.958 33.875 -5.196 1.00 71.25 281 ILE A N 1
ATOM 2125 C CA . ILE A 1 281 ? 34.798 35.112 -5.978 1.00 71.25 281 ILE A CA 1
ATOM 2126 C C . ILE A 1 281 ? 34.699 34.727 -7.465 1.00 71.25 281 ILE A C 1
ATOM 2128 O O . ILE A 1 281 ? 35.611 34.061 -7.960 1.00 71.25 281 ILE A O 1
ATOM 2132 N N . PRO A 1 282 ? 33.650 35.130 -8.215 1.00 69.56 282 PRO A N 1
ATOM 2133 C CA . PRO A 1 282 ? 32.610 36.122 -7.894 1.00 69.56 282 PRO A CA 1
ATOM 2134 C C . PRO A 1 282 ? 31.246 35.541 -7.456 1.00 69.56 282 PRO A C 1
ATOM 2136 O O . PRO A 1 282 ? 30.274 36.283 -7.382 1.00 69.56 282 PRO A O 1
ATOM 2139 N N . LEU A 1 283 ? 31.148 34.227 -7.242 1.00 71.31 283 LEU A N 1
ATOM 2140 C CA . LEU A 1 283 ? 29.901 33.472 -7.057 1.00 71.31 283 LEU A CA 1
ATOM 2141 C C . LEU A 1 283 ? 29.272 33.570 -5.654 1.00 71.31 283 LEU A C 1
ATOM 2143 O O . LEU A 1 283 ? 28.131 33.153 -5.500 1.00 71.31 283 LEU A O 1
ATOM 2147 N N . GLY A 1 284 ? 29.971 34.118 -4.660 1.00 82.06 284 GLY A N 1
ATOM 2148 C CA . GLY A 1 284 ? 29.453 34.268 -3.295 1.00 82.06 284 GLY A CA 1
ATOM 2149 C C . GLY A 1 284 ? 29.823 33.102 -2.374 1.00 82.06 284 GLY A C 1
ATOM 2150 O O . GLY A 1 284 ? 30.721 32.312 -2.676 1.00 82.06 284 GLY A O 1
ATOM 2151 N N . GLU A 1 285 ? 29.184 33.039 -1.206 1.00 87.75 285 GLU A N 1
ATOM 2152 C CA . GLU A 1 285 ? 29.395 31.971 -0.222 1.00 87.75 285 GLU A CA 1
ATOM 2153 C C . GLU A 1 285 ? 28.571 30.732 -0.574 1.00 87.75 285 GLU A C 1
ATOM 2155 O O . GLU A 1 285 ? 27.354 30.827 -0.749 1.00 87.75 285 GLU A O 1
ATOM 2160 N N . HIS A 1 286 ? 29.227 29.573 -0.671 1.00 87.38 286 HIS A N 1
ATOM 2161 C CA . HIS A 1 286 ? 28.526 28.299 -0.835 1.00 87.38 286 HIS A CA 1
ATOM 2162 C C . HIS A 1 286 ? 27.920 27.861 0.495 1.00 87.38 286 HIS A C 1
ATOM 2164 O O . HIS A 1 286 ? 28.484 28.079 1.563 1.00 87.38 286 HIS A O 1
ATOM 2170 N N . GLY A 1 287 ? 26.784 27.190 0.423 1.00 92.31 287 GLY A N 1
ATOM 2171 C CA . GLY A 1 287 ? 26.118 26.625 1.579 1.00 92.31 287 GLY A CA 1
ATOM 2172 C C . GLY A 1 287 ? 25.478 25.285 1.278 1.00 92.31 287 GLY A C 1
ATOM 2173 O O . GLY A 1 287 ? 25.526 24.786 0.150 1.00 92.31 287 GLY A O 1
ATOM 2174 N N . GLU A 1 288 ? 24.863 24.725 2.305 1.00 93.88 288 GLU A N 1
ATOM 2175 C CA . GLU A 1 288 ? 23.984 23.567 2.207 1.00 93.88 288 GLU A CA 1
ATOM 2176 C C . GLU A 1 288 ? 22.594 23.971 2.695 1.00 93.88 288 GLU A C 1
ATOM 2178 O O . GLU A 1 288 ? 22.446 24.734 3.655 1.00 93.88 288 GLU A O 1
ATOM 2183 N N . CYS A 1 289 ? 21.563 23.512 1.994 1.00 94.19 289 CYS A N 1
ATOM 2184 C CA . CYS A 1 289 ? 20.192 23.677 2.436 1.00 94.19 289 CYS A CA 1
ATOM 2185 C C . CYS A 1 289 ? 20.020 22.858 3.712 1.00 94.19 289 CYS A C 1
ATOM 2187 O O . CYS A 1 289 ? 20.164 21.641 3.674 1.00 94.19 289 CYS A O 1
ATOM 2189 N N . MET A 1 290 ? 19.719 23.514 4.828 1.00 92.56 290 MET A N 1
ATOM 2190 C CA . MET A 1 290 ? 19.365 22.837 6.073 1.00 92.56 290 MET A CA 1
ATOM 2191 C C . MET A 1 290 ? 17.917 23.145 6.415 1.00 92.56 290 MET A C 1
ATOM 2193 O O . MET A 1 290 ? 17.426 24.248 6.147 1.00 92.56 290 MET A O 1
ATOM 2197 N N . ALA A 1 291 ? 17.214 22.162 6.975 1.00 87.38 291 ALA A N 1
ATOM 2198 C CA . ALA A 1 291 ? 15.878 22.395 7.506 1.00 87.38 291 ALA A CA 1
ATOM 2199 C C . ALA A 1 291 ? 15.939 23.529 8.538 1.00 87.38 291 ALA A C 1
ATOM 2201 O O . ALA A 1 291 ? 16.823 23.549 9.395 1.00 87.38 291 ALA A O 1
ATOM 2202 N N . VAL A 1 292 ? 15.015 24.486 8.455 1.00 86.75 292 VAL A N 1
ATOM 2203 C CA . VAL A 1 292 ? 14.955 25.576 9.431 1.00 86.75 292 VAL A CA 1
ATOM 2204 C C . VAL A 1 292 ? 14.598 24.970 10.791 1.00 86.75 292 VAL A C 1
ATOM 2206 O O . VAL A 1 292 ? 13.435 24.658 11.039 1.00 86.75 292 VAL A O 1
ATOM 2209 N N . GLU A 1 293 ? 15.584 24.799 11.679 1.00 61.44 293 GLU A N 1
ATOM 2210 C CA . GLU A 1 293 ? 15.386 24.414 13.086 1.00 61.44 293 GLU A CA 1
ATOM 2211 C C . GLU A 1 293 ? 14.820 25.598 13.886 1.00 61.44 293 GLU A C 1
ATOM 2213 O O . GLU A 1 293 ? 15.401 26.107 14.840 1.00 61.44 293 GLU A O 1
ATOM 2218 N N . GLY A 1 294 ? 13.661 26.084 13.460 1.00 49.25 294 GLY A N 1
ATOM 2219 C CA . GLY A 1 294 ? 12.802 26.942 14.248 1.00 49.25 294 GLY A CA 1
ATOM 2220 C C . GLY A 1 294 ? 11.585 26.128 14.641 1.00 49.25 294 GLY A C 1
ATOM 2221 O O . GLY A 1 294 ? 10.999 25.443 13.803 1.00 49.25 294 GLY A O 1
ATOM 2222 N N . THR A 1 295 ? 11.155 26.231 15.901 1.00 49.00 295 THR A N 1
ATOM 2223 C CA . THR A 1 295 ? 9.735 26.019 16.203 1.00 49.00 295 THR A CA 1
ATOM 2224 C C . THR A 1 295 ? 8.958 26.799 15.144 1.00 49.00 295 THR A C 1
ATOM 2226 O O . THR A 1 295 ? 9.247 27.994 15.002 1.00 49.00 295 THR A O 1
ATOM 2229 N N . PRO A 1 296 ? 8.088 26.154 14.345 1.00 53.00 296 PRO A N 1
ATOM 2230 C CA . PRO A 1 296 ? 7.389 26.838 13.267 1.00 53.00 296 PRO A CA 1
ATOM 2231 C C . PRO A 1 296 ? 6.791 28.104 13.864 1.00 53.00 296 PRO A C 1
ATOM 2233 O O . PRO A 1 296 ? 6.141 28.023 14.905 1.00 53.00 296 PRO A O 1
ATOM 2236 N N . VAL A 1 297 ? 7.106 29.269 13.288 1.00 54.03 297 VAL A N 1
ATOM 2237 C CA . VAL A 1 297 ? 6.469 30.523 13.694 1.00 54.03 297 VAL A CA 1
ATOM 2238 C C . VAL A 1 297 ? 4.983 30.277 13.501 1.00 54.03 297 VAL A C 1
ATOM 2240 O O . VAL A 1 297 ? 4.515 30.172 12.367 1.00 54.03 297 VAL A O 1
ATOM 2243 N N . GLU A 1 298 ? 4.285 30.039 14.609 1.00 66.81 298 GLU A N 1
ATOM 2244 C CA . GLU A 1 298 ? 2.879 29.676 14.606 1.00 66.81 298 GLU A CA 1
ATOM 2245 C C . GLU A 1 298 ? 2.128 30.863 14.008 1.00 66.81 298 GLU A C 1
ATOM 2247 O O . GLU A 1 298 ? 1.996 31.917 14.629 1.00 66.81 298 GLU A O 1
ATOM 2252 N N . LYS A 1 299 ? 1.724 30.730 12.741 1.00 83.19 299 LYS A N 1
ATOM 2253 C CA . LYS A 1 299 ? 0.965 31.765 12.051 1.00 83.19 299 LYS A CA 1
ATOM 2254 C C . LYS A 1 299 ? -0.408 31.823 12.712 1.00 83.19 299 LYS A C 1
ATOM 2256 O O . LYS A 1 299 ? -1.148 30.841 12.652 1.00 83.19 299 LYS A O 1
ATOM 2261 N N . GLU A 1 300 ? -0.712 32.942 13.366 1.00 88.31 300 GLU A N 1
ATOM 2262 C CA . GLU A 1 300 ? -2.052 33.204 13.896 1.00 88.31 300 GLU A CA 1
ATOM 2263 C C . GLU A 1 300 ? -3.059 33.193 12.730 1.00 88.31 300 GLU A C 1
ATOM 2265 O O . GLU A 1 300 ? -2.756 33.697 11.646 1.00 88.31 300 GLU A O 1
ATOM 2270 N N . CYS A 1 301 ? -4.221 32.580 12.936 1.00 88.06 301 CYS A N 1
ATOM 2271 C CA . CYS A 1 301 ? -5.291 32.474 11.940 1.00 88.06 301 CYS A CA 1
ATOM 2272 C C . CYS A 1 301 ? -6.639 32.824 12.571 1.00 88.06 301 CYS A C 1
ATOM 2274 O O . CYS A 1 301 ? -6.842 32.568 13.759 1.00 88.06 301 CYS A O 1
ATOM 2276 N N . GLU A 1 302 ? -7.553 33.404 11.796 1.00 83.69 302 GLU A N 1
ATOM 2277 C CA . GLU A 1 302 ? -8.955 33.563 12.197 1.00 83.69 302 GLU A CA 1
ATOM 2278 C C . GLU A 1 302 ? -9.800 32.422 11.626 1.00 83.69 302 GLU A C 1
ATOM 2280 O O . GLU A 1 302 ? -10.683 31.903 12.309 1.00 83.69 302 GLU A O 1
ATOM 2285 N N . ASP A 1 303 ? -9.476 31.963 10.415 1.00 82.00 303 ASP A N 1
ATOM 2286 C CA . ASP A 1 303 ? -10.099 30.801 9.795 1.00 82.00 303 ASP A CA 1
ATOM 2287 C C . ASP A 1 303 ? -9.089 29.890 9.069 1.00 82.00 303 ASP A C 1
ATOM 2289 O O . ASP A 1 303 ? -7.886 30.145 9.004 1.00 82.00 303 ASP A O 1
ATOM 2293 N N . SER A 1 304 ? -9.562 28.753 8.543 1.00 78.00 304 SER A N 1
ATOM 2294 C CA . SER A 1 304 ? -8.688 27.812 7.823 1.00 78.00 304 SER A CA 1
ATOM 2295 C C . SER A 1 304 ? -8.236 28.308 6.443 1.00 78.00 304 SER A C 1
ATOM 2297 O O . SER A 1 304 ? -7.323 27.704 5.882 1.00 78.00 304 SER A O 1
ATOM 2299 N N . TYR A 1 305 ? -8.835 29.370 5.895 1.00 81.31 305 TYR A N 1
ATOM 2300 C CA . TYR A 1 305 ? -8.412 29.968 4.626 1.00 81.31 305 TYR A CA 1
ATOM 2301 C C . TYR A 1 305 ? -7.187 30.876 4.799 1.00 81.31 305 TYR A C 1
ATOM 2303 O O . TYR A 1 305 ? -6.447 31.086 3.838 1.00 81.31 305 TYR A O 1
ATOM 2311 N N . ASP A 1 306 ? -6.910 31.332 6.024 1.00 83.75 306 ASP A N 1
ATOM 2312 C CA . ASP A 1 306 ? -5.680 32.057 6.365 1.00 83.75 306 ASP A CA 1
ATOM 2313 C C . ASP A 1 306 ? -4.418 31.173 6.338 1.00 83.75 306 ASP A C 1
ATOM 2315 O O . ASP A 1 306 ? -3.284 31.679 6.319 1.00 83.75 306 ASP A O 1
ATOM 2319 N N . CYS A 1 307 ? -4.583 29.848 6.339 1.00 86.69 307 CYS A N 1
ATOM 2320 C CA . CYS A 1 307 ? -3.495 28.873 6.363 1.00 86.69 307 CYS A CA 1
ATOM 2321 C C . CYS A 1 307 ? -3.083 28.419 4.948 1.00 86.69 307 CYS A C 1
ATOM 2323 O O . CYS A 1 307 ? -3.871 28.457 4.007 1.00 86.69 307 CYS A O 1
ATOM 2325 N N . GLY A 1 308 ? -1.821 28.002 4.771 1.00 83.62 308 GLY A N 1
ATOM 2326 C CA . GLY A 1 308 ? -1.321 27.539 3.467 1.00 83.62 308 GLY A CA 1
ATOM 2327 C C . GLY A 1 308 ? -1.939 26.207 3.017 1.00 83.62 308 GLY A C 1
ATOM 2328 O O . GLY A 1 308 ? -2.529 25.480 3.818 1.00 83.62 308 GLY A O 1
ATOM 2329 N N . GLU A 1 309 ? -1.773 25.844 1.737 1.00 80.69 309 GLU A N 1
ATOM 2330 C CA . GLU A 1 309 ? -2.200 24.528 1.234 1.00 80.69 309 GLU A CA 1
ATOM 2331 C C . GLU A 1 309 ? -1.609 23.398 2.094 1.00 80.69 309 GLU A C 1
ATOM 2333 O O . GLU A 1 309 ? -0.396 23.298 2.276 1.00 80.69 309 GLU A O 1
ATOM 2338 N N . GLY A 1 310 ? -2.474 22.528 2.625 1.00 81.75 310 GLY A N 1
ATOM 2339 C CA . GLY A 1 310 ? -2.051 21.452 3.524 1.00 81.75 310 GLY A CA 1
ATOM 2340 C C . GLY A 1 310 ? -1.982 21.841 5.006 1.00 81.75 310 GLY A C 1
ATOM 2341 O O . GLY A 1 310 ? -1.435 21.079 5.805 1.00 81.75 310 GLY A O 1
ATOM 2342 N N . GLN A 1 311 ? -2.586 22.961 5.398 1.00 87.50 311 GLN A N 1
ATOM 2343 C CA . GLN A 1 311 ? -2.736 23.376 6.792 1.00 87.50 311 GLN A CA 1
ATOM 2344 C C . GLN A 1 311 ? -4.211 23.631 7.143 1.00 87.50 311 GLN A C 1
ATOM 2346 O O . GLN A 1 311 ? -5.055 23.778 6.263 1.00 87.50 311 GLN A O 1
ATOM 2351 N N . CYS A 1 312 ? -4.536 23.634 8.433 1.00 87.88 312 CYS A N 1
ATOM 2352 C CA . CYS A 1 312 ? -5.829 24.034 8.976 1.00 87.88 312 CYS A CA 1
ATOM 2353 C C . CYS A 1 312 ? -5.634 24.978 10.167 1.00 87.88 312 CYS A C 1
ATOM 2355 O O . CYS A 1 312 ? -4.605 24.919 10.845 1.00 87.88 312 CYS A O 1
ATOM 2357 N N . CYS A 1 313 ? -6.631 25.809 10.458 1.00 87.88 313 CYS A N 1
ATOM 2358 C CA . CYS A 1 313 ? -6.602 26.662 11.640 1.00 87.88 313 CYS A CA 1
ATOM 2359 C C . CYS A 1 313 ? -7.046 25.878 12.880 1.00 87.88 313 CYS A C 1
ATOM 2361 O O . CYS A 1 313 ? -8.127 25.289 12.895 1.00 87.88 313 CYS A O 1
ATOM 2363 N N . LYS A 1 314 ? -6.209 25.846 13.922 1.00 86.50 314 LYS A N 1
ATOM 2364 C CA . LYS A 1 314 ? -6.484 25.129 15.171 1.00 86.50 314 LYS A CA 1
ATOM 2365 C C . LYS A 1 314 ? -6.628 26.113 16.327 1.00 86.50 314 LYS A C 1
ATOM 2367 O O . LYS A 1 314 ? -5.665 26.782 16.691 1.00 86.50 314 LYS A O 1
ATOM 2372 N N . CYS A 1 315 ? -7.801 26.130 16.954 1.00 85.44 315 CYS A N 1
ATOM 2373 C CA . CYS A 1 315 ? -8.125 26.977 18.099 1.00 85.44 315 CYS A CA 1
ATOM 2374 C C . CYS A 1 315 ? -8.162 26.142 19.392 1.00 85.44 315 CYS A C 1
ATOM 2376 O O . CYS A 1 315 ? -9.130 25.413 19.638 1.00 85.44 315 CYS A O 1
ATOM 2378 N N . PRO A 1 316 ? -7.134 26.196 20.257 1.00 78.38 316 PRO A N 1
ATOM 2379 C CA . PRO A 1 316 ? -7.192 25.499 21.532 1.00 78.38 316 PRO A CA 1
ATOM 2380 C C . PRO A 1 316 ? -8.242 26.144 22.453 1.00 78.38 316 PRO A C 1
ATOM 2382 O O . PRO A 1 316 ? -8.087 27.264 22.939 1.00 78.38 316 PRO A O 1
ATOM 2385 N N . LEU A 1 317 ? -9.320 25.410 22.736 1.00 73.12 317 LEU A N 1
ATOM 2386 C CA . LEU A 1 317 ? -10.295 25.783 23.759 1.00 73.12 317 LEU A CA 1
ATOM 2387 C C . LEU A 1 317 ? -9.829 25.265 25.123 1.00 73.12 317 LEU A C 1
ATOM 2389 O O . LEU A 1 317 ? -9.915 24.072 25.416 1.00 73.12 317 LEU A O 1
ATOM 2393 N N . MET A 1 318 ? -9.373 26.165 25.994 1.00 60.56 318 MET A N 1
ATOM 2394 C CA . MET A 1 318 ? -9.082 25.816 27.384 1.00 60.56 318 MET A CA 1
ATOM 2395 C C . MET A 1 318 ? -10.334 25.998 28.247 1.00 60.56 318 MET A C 1
ATOM 2397 O O . MET A 1 318 ? -10.909 27.085 28.338 1.00 60.56 318 MET A O 1
ATOM 2401 N N . ARG A 1 319 ? -10.752 24.929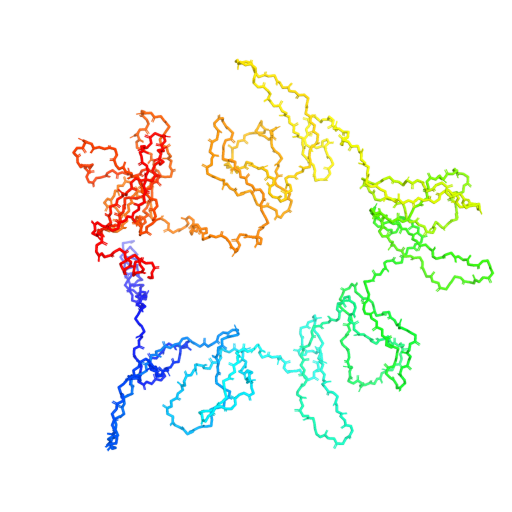 28.937 1.00 57.75 319 ARG A N 1
ATOM 2402 C CA . ARG A 1 319 ? -11.755 25.017 30.008 1.00 57.75 319 ARG A CA 1
ATOM 2403 C C . ARG A 1 319 ? -11.059 25.294 31.335 1.00 57.75 319 ARG A C 1
ATOM 2405 O O . ARG A 1 319 ? -10.393 24.418 31.881 1.00 57.75 319 ARG A O 1
ATOM 2412 N N . LYS A 1 320 ? -11.266 26.490 31.891 1.00 66.31 320 LYS A N 1
ATOM 2413 C CA . LYS A 1 320 ? -10.873 26.826 33.267 1.00 66.31 320 LYS A CA 1
ATOM 2414 C C . LYS A 1 320 ? -12.143 26.963 34.111 1.00 66.31 320 LYS A C 1
ATOM 2416 O O . LYS A 1 320 ? -12.742 28.029 34.212 1.00 66.31 320 LYS A O 1
ATOM 2421 N N . GLY A 1 321 ? -12.598 25.848 34.685 1.00 75.25 321 GLY A N 1
ATOM 2422 C CA . GLY A 1 321 ? -13.868 25.785 35.420 1.00 75.25 321 GLY A CA 1
ATOM 2423 C C . GLY A 1 321 ? -15.088 25.779 34.489 1.00 75.25 321 GLY A C 1
ATOM 2424 O O . GLY A 1 321 ? -15.141 24.983 33.555 1.00 75.25 321 GLY A O 1
ATOM 2425 N N . LYS A 1 322 ? -16.084 26.640 34.755 1.00 70.06 322 LYS A N 1
ATOM 2426 C CA . LYS A 1 322 ? -17.300 26.781 33.922 1.00 70.06 322 LYS A CA 1
ATOM 2427 C C . LYS A 1 322 ? -17.140 27.742 32.733 1.00 70.06 322 LYS A C 1
ATOM 2429 O O . LYS A 1 322 ? -18.033 27.788 31.897 1.00 70.06 322 LYS A O 1
ATOM 2434 N N . MET A 1 323 ? -16.041 28.495 32.650 1.00 50.44 323 MET A N 1
ATOM 2435 C CA . MET A 1 323 ? -15.765 29.394 31.525 1.00 50.44 323 MET A CA 1
ATOM 2436 C C . MET A 1 323 ? -14.878 28.704 30.484 1.00 50.44 323 MET A C 1
ATOM 2438 O O . MET A 1 323 ? -13.851 28.105 30.821 1.00 50.44 323 MET A O 1
ATOM 2442 N N . GLN A 1 324 ? -15.282 28.807 29.218 1.00 68.88 324 GLN A N 1
ATOM 2443 C CA . GLN A 1 324 ? -14.418 28.558 28.066 1.00 68.88 324 GLN A CA 1
ATOM 2444 C C . GLN A 1 324 ? -13.704 29.862 27.719 1.00 68.88 324 GLN A C 1
ATOM 2446 O O . GLN A 1 324 ? -14.348 30.897 27.569 1.00 68.88 324 GLN A O 1
ATOM 2451 N N . ILE A 1 325 ? -12.376 29.807 27.636 1.00 72.25 325 ILE A N 1
ATOM 2452 C CA . ILE A 1 325 ? -11.551 30.904 27.131 1.00 72.25 325 ILE A CA 1
ATOM 2453 C C . ILE A 1 325 ? -10.947 30.405 25.821 1.00 72.25 325 ILE A C 1
ATOM 2455 O O . ILE A 1 325 ? -10.237 29.396 25.815 1.00 72.25 325 ILE A O 1
ATOM 2459 N N . GLN A 1 326 ? -11.268 31.084 24.723 1.00 66.81 326 GLN A N 1
ATOM 2460 C CA . GLN A 1 326 ? -10.683 30.810 23.415 1.00 66.81 326 GLN A CA 1
ATOM 2461 C C . GLN A 1 326 ? -9.255 31.363 23.422 1.00 66.81 326 GLN A C 1
ATOM 2463 O O . GLN A 1 326 ? -9.042 32.547 23.690 1.00 66.81 326 GLN A O 1
ATOM 2468 N N . GLN A 1 327 ? -8.263 30.492 23.236 1.00 79.62 327 GLN A N 1
ATOM 2469 C CA . GLN A 1 327 ? -6.901 30.944 22.967 1.00 79.62 327 GLN A CA 1
ATOM 2470 C C . GLN A 1 327 ? -6.775 31.324 21.493 1.00 79.62 327 GLN A C 1
ATOM 2472 O O . GLN A 1 327 ? -7.589 30.909 20.668 1.00 79.62 327 GLN A O 1
ATOM 2477 N N . LYS A 1 328 ? -5.742 32.107 21.176 1.00 87.75 328 LYS A N 1
ATOM 2478 C CA . LYS A 1 328 ? -5.401 32.451 19.796 1.00 87.75 328 LYS A CA 1
ATOM 2479 C C . LYS A 1 328 ? -5.258 31.183 18.953 1.00 87.75 328 LYS A C 1
ATOM 2481 O O . LYS A 1 328 ? -4.622 30.223 19.395 1.00 87.75 328 LYS A O 1
ATOM 2486 N N . CYS A 1 329 ? -5.865 31.185 17.772 1.00 89.50 329 CYS A N 1
ATOM 2487 C CA . CYS A 1 329 ? -5.783 30.065 16.851 1.00 89.50 329 CYS A CA 1
ATOM 2488 C C . CYS A 1 329 ? -4.492 30.137 16.041 1.00 89.50 329 CYS A C 1
ATOM 2490 O O . CYS A 1 329 ? -3.998 31.225 15.741 1.00 89.50 329 CYS A O 1
ATOM 2492 N N . VAL A 1 330 ? -3.943 28.975 15.701 1.00 90.88 330 VAL A N 1
ATOM 2493 C CA . VAL A 1 330 ? -2.680 28.856 14.966 1.00 90.88 330 VAL A CA 1
ATOM 2494 C C . VAL A 1 330 ? -2.818 27.860 13.822 1.00 90.88 330 VAL A C 1
ATOM 2496 O O . VAL A 1 330 ? -3.488 26.831 13.958 1.00 90.88 330 VAL A O 1
ATOM 2499 N N . CYS A 1 331 ? -2.186 28.153 12.686 1.00 88.19 331 CYS A N 1
ATOM 2500 C CA . CYS A 1 331 ? -2.142 27.234 11.556 1.00 88.19 331 CYS A CA 1
ATOM 2501 C C . CYS A 1 331 ? -1.321 25.990 11.912 1.00 88.19 331 CYS A C 1
ATOM 2503 O O . CYS A 1 331 ? -0.156 26.083 12.298 1.00 88.19 331 CYS A O 1
ATOM 2505 N N . ALA A 1 332 ? -1.920 24.817 11.740 1.00 84.94 332 ALA A N 1
ATOM 2506 C CA . ALA A 1 332 ? -1.290 23.521 11.937 1.00 84.94 332 ALA A CA 1
ATOM 2507 C C . ALA A 1 332 ? -1.412 22.675 10.664 1.00 84.94 332 ALA A C 1
ATOM 2509 O O . ALA A 1 332 ? -2.398 22.774 9.941 1.00 84.94 332 ALA A O 1
ATOM 2510 N N . ASP A 1 333 ? -0.436 21.812 10.385 1.00 82.94 333 ASP A N 1
ATOM 2511 C CA . ASP A 1 333 ? -0.517 20.889 9.246 1.00 82.94 333 ASP A CA 1
ATOM 2512 C C . ASP A 1 333 ? -1.763 19.986 9.349 1.00 82.94 333 ASP A C 1
ATOM 2514 O O . ASP A 1 333 ? -2.065 19.459 10.428 1.00 82.94 333 ASP A O 1
ATOM 2518 N N . VAL A 1 334 ? -2.459 19.737 8.227 1.00 83.81 334 VAL A N 1
ATOM 2519 C CA . VAL A 1 334 ? -3.525 18.717 8.205 1.00 83.81 334 VAL A CA 1
ATOM 2520 C C . VAL A 1 334 ? -2.977 17.357 8.632 1.00 83.81 334 VAL A C 1
ATOM 2522 O O . VAL A 1 334 ? -1.802 17.034 8.430 1.00 83.81 334 VAL A O 1
ATOM 2525 N N . GLY A 1 335 ? -3.844 16.542 9.241 1.00 75.19 335 GLY A N 1
ATOM 2526 C CA . GLY A 1 335 ? -3.457 15.302 9.903 1.00 75.19 335 GLY A CA 1
ATOM 2527 C C . GLY A 1 335 ? -2.616 14.402 8.998 1.00 75.19 335 GLY A C 1
ATOM 2528 O O . GLY A 1 335 ? -3.127 13.823 8.036 1.00 75.19 335 GLY A O 1
ATOM 2529 N N . LYS A 1 336 ? -1.324 14.265 9.327 1.00 80.62 336 LYS A N 1
ATOM 2530 C CA . LYS A 1 336 ? -0.402 13.298 8.711 1.00 80.62 336 LYS A CA 1
ATOM 2531 C C . LYS A 1 336 ? -0.826 11.876 9.096 1.00 80.62 336 LYS A C 1
ATOM 2533 O O . LYS A 1 336 ? -1.674 11.674 9.967 1.00 80.62 336 LYS A O 1
ATOM 2538 N N . ARG A 1 337 ? -0.250 10.856 8.454 1.00 77.56 337 ARG A N 1
ATOM 2539 C CA . ARG A 1 337 ? -0.525 9.445 8.790 1.00 77.56 337 ARG A CA 1
ATOM 2540 C C . ARG A 1 337 ? -0.360 9.238 10.306 1.00 77.56 337 ARG A C 1
ATOM 2542 O O . ARG A 1 337 ? 0.654 9.624 10.874 1.00 77.56 337 ARG A O 1
ATOM 2549 N N . HIS A 1 338 ? -1.364 8.639 10.939 1.00 78.50 338 HIS A N 1
ATOM 2550 C CA . HIS A 1 338 ? -1.533 8.451 12.387 1.00 78.50 338 HIS A CA 1
ATOM 2551 C C . HIS A 1 338 ? -1.892 9.687 13.229 1.00 78.50 338 HIS A C 1
ATOM 2553 O O . HIS A 1 338 ? -2.041 9.539 14.445 1.00 78.50 338 HIS A O 1
ATOM 2559 N N . GLY A 1 339 ? -2.096 10.855 12.617 1.00 81.19 339 GLY A N 1
ATOM 2560 C CA . GLY A 1 339 ? -2.652 12.031 13.284 1.00 81.19 339 GLY A CA 1
ATOM 2561 C C . GLY A 1 339 ? -4.060 11.768 13.821 1.00 81.19 339 GLY A C 1
ATOM 2562 O O . GLY A 1 339 ? -4.807 10.970 13.253 1.00 81.19 339 GLY A O 1
ATOM 2563 N N . THR A 1 340 ? -4.411 12.400 14.940 1.00 81.12 340 THR A N 1
ATOM 2564 C CA . THR A 1 340 ? -5.765 12.363 15.510 1.00 81.12 340 THR A CA 1
ATOM 2565 C C . THR A 1 340 ? -6.734 13.170 14.659 1.00 81.12 340 THR A C 1
ATOM 2567 O O . THR A 1 340 ? -6.416 14.285 14.261 1.00 81.12 340 THR A O 1
ATOM 2570 N N . CYS A 1 341 ? -7.918 12.619 14.428 1.00 84.56 341 CYS A N 1
ATOM 2571 C CA . CYS A 1 341 ? -9.005 13.242 13.675 1.00 84.56 341 CYS A CA 1
ATOM 2572 C C . CYS A 1 341 ? -10.338 12.990 14.390 1.00 84.56 341 CYS A C 1
ATOM 2574 O O . CYS A 1 341 ? -10.400 12.138 15.277 1.00 84.56 341 CYS A O 1
ATOM 2576 N N . ILE A 1 342 ? -11.397 13.704 14.015 1.00 82.94 342 ILE A N 1
ATOM 2577 C CA . ILE A 1 342 ? -12.766 13.410 14.459 1.00 82.94 342 ILE A CA 1
ATOM 2578 C C . ILE A 1 342 ? -13.484 12.688 13.318 1.00 82.94 342 ILE A C 1
ATOM 2580 O O . ILE A 1 342 ? -13.411 13.108 12.164 1.00 82.94 342 ILE A O 1
ATOM 2584 N N . VAL A 1 343 ? -14.133 11.569 13.632 1.00 78.31 343 VAL A N 1
ATOM 2585 C CA . VAL A 1 343 ? -14.968 10.826 12.686 1.00 78.31 343 VAL A CA 1
ATOM 2586 C C . VAL A 1 343 ? -16.304 11.547 12.619 1.00 78.31 343 VAL A C 1
ATOM 2588 O O . VAL A 1 343 ? -17.128 11.438 13.524 1.00 78.31 343 VAL A O 1
ATOM 2591 N N . GLU A 1 344 ? -16.478 12.360 11.586 1.00 69.12 344 GLU A N 1
ATOM 2592 C CA . GLU A 1 344 ? -17.648 13.219 11.462 1.00 69.12 344 GLU A CA 1
ATOM 2593 C C . GLU A 1 344 ? -18.937 12.396 11.288 1.00 69.12 344 GLU A C 1
ATOM 2595 O O . GLU A 1 344 ? -19.048 11.536 10.410 1.00 69.12 344 GLU A O 1
ATOM 2600 N N . HIS A 1 345 ? -19.929 12.691 12.132 1.00 45.28 345 HIS A N 1
ATOM 2601 C CA . HIS A 1 345 ? -21.329 12.366 11.896 1.00 45.28 345 HIS A CA 1
ATOM 2602 C C . HIS A 1 345 ? -21.894 13.482 11.011 1.00 45.28 345 HIS A C 1
ATOM 2604 O O . HIS A 1 345 ? -21.807 14.652 11.373 1.00 45.28 345 HIS A O 1
ATOM 2610 N N . MET A 1 346 ? -22.452 13.125 9.851 1.00 37.47 346 MET A N 1
ATOM 2611 C CA . MET A 1 346 ? -23.076 14.072 8.924 1.00 37.47 346 MET A CA 1
ATOM 2612 C C . MET A 1 346 ? -24.009 15.043 9.669 1.00 37.47 346 MET A C 1
ATOM 2614 O O . MET A 1 346 ? -24.942 14.591 10.328 1.00 37.47 346 MET A O 1
ATOM 2618 N N . GLN A 1 347 ? -23.783 16.347 9.467 1.00 35.47 347 GLN A N 1
ATOM 2619 C CA . GLN A 1 347 ? -24.582 17.492 9.934 1.00 35.47 347 GLN A CA 1
ATOM 2620 C C . GLN A 1 347 ? -24.267 18.021 11.344 1.00 35.47 347 GLN A C 1
ATOM 2622 O O . GLN A 1 347 ? -25.098 17.951 12.248 1.00 35.47 347 GLN A O 1
ATOM 2627 N N . THR A 1 348 ? -23.132 18.701 11.499 1.00 37.72 348 THR A N 1
ATOM 2628 C CA . THR A 1 348 ? -23.019 19.790 12.481 1.00 37.72 348 THR A CA 1
ATOM 2629 C C . THR A 1 348 ? -22.514 21.055 11.800 1.00 37.72 348 THR A C 1
ATOM 2631 O O . THR A 1 348 ? -21.689 21.016 10.894 1.00 37.72 348 THR A O 1
ATOM 2634 N N . THR A 1 349 ? -23.108 22.181 12.181 1.00 42.84 349 THR A N 1
ATOM 2635 C CA . THR A 1 349 ? -22.838 23.529 11.677 1.00 42.84 349 THR A CA 1
ATOM 2636 C C . THR A 1 349 ? -21.369 23.927 11.877 1.00 42.84 349 THR A C 1
ATOM 2638 O O . THR A 1 349 ? -20.671 23.344 12.708 1.00 42.84 349 THR A O 1
ATOM 2641 N N . HIS A 1 350 ? -20.921 24.934 11.115 1.00 49.00 350 HIS A N 1
ATOM 2642 C CA . HIS A 1 350 ? -19.547 25.464 10.994 1.00 49.00 350 HIS A CA 1
ATOM 2643 C C . HIS A 1 350 ? -18.726 25.645 12.298 1.00 49.00 350 HIS A C 1
ATOM 2645 O O . HIS A 1 350 ? -17.515 25.802 12.221 1.00 49.00 350 HIS A O 1
ATOM 2651 N N . GLU A 1 351 ? -19.335 25.575 13.481 1.00 49.38 351 GLU A N 1
ATOM 2652 C CA . GLU A 1 351 ? -18.720 25.830 14.794 1.00 49.38 351 GLU A CA 1
ATOM 2653 C C . GLU A 1 351 ? -17.885 24.656 15.353 1.00 49.38 351 GLU A C 1
ATOM 2655 O O . GLU A 1 351 ? -17.155 24.820 16.326 1.00 49.38 351 GLU A O 1
ATOM 2660 N N . THR A 1 352 ? -17.965 23.450 14.774 1.00 50.88 352 THR A N 1
ATOM 2661 C CA . THR A 1 352 ? -17.235 22.266 15.296 1.00 50.88 352 THR A CA 1
ATOM 2662 C C . THR A 1 352 ? -15.871 22.017 14.645 1.00 50.88 352 THR A C 1
ATOM 2664 O O . THR A 1 352 ? -15.076 21.241 15.182 1.00 50.88 352 THR A O 1
ATOM 2667 N N . TYR A 1 353 ? -15.549 22.720 13.553 1.00 49.53 353 TYR A N 1
ATOM 2668 C CA . TYR A 1 353 ? -14.266 22.586 12.848 1.00 49.53 353 TYR A CA 1
ATOM 2669 C C . TYR A 1 353 ? -13.077 23.216 13.593 1.00 49.53 353 TYR A C 1
ATOM 2671 O O . TYR A 1 353 ? -11.933 22.988 13.215 1.00 49.53 353 TYR A O 1
ATOM 2679 N N . GLU A 1 354 ? -13.310 23.962 14.674 1.00 54.94 354 GLU A N 1
ATOM 2680 C CA . GLU A 1 354 ? -12.274 24.803 15.290 1.00 54.94 354 GLU A CA 1
ATOM 2681 C C . GLU A 1 354 ? -11.217 24.042 16.115 1.00 54.94 354 GLU A C 1
ATOM 2683 O O . GLU A 1 354 ? -10.176 24.606 16.449 1.00 54.94 354 GLU A O 1
ATOM 2688 N N . MET A 1 355 ? -11.426 22.761 16.451 1.00 60.62 355 MET A N 1
ATOM 2689 C CA . MET A 1 355 ? -10.531 22.050 17.386 1.00 60.62 355 MET A CA 1
ATOM 2690 C C . MET A 1 355 ? -9.568 21.034 16.752 1.00 60.62 355 MET A C 1
ATOM 2692 O O . MET A 1 355 ? -8.521 20.750 17.346 1.00 60.62 355 MET A O 1
ATOM 2696 N N . PHE A 1 356 ? -9.872 20.475 15.575 1.00 73.75 356 PHE A N 1
ATOM 2697 C CA . PHE A 1 356 ? -9.055 19.417 14.964 1.00 73.75 356 PHE A CA 1
ATOM 2698 C C . PHE A 1 356 ? -8.986 19.537 13.442 1.00 73.75 356 PHE A C 1
ATOM 2700 O O . PHE A 1 356 ? -10.010 19.644 12.776 1.00 73.75 356 PHE A O 1
ATOM 2707 N N . CYS A 1 357 ? -7.774 19.420 12.890 1.00 79.06 357 CYS A N 1
ATOM 2708 C CA . CYS A 1 357 ? -7.586 19.398 11.444 1.00 79.06 357 CYS A CA 1
ATOM 2709 C C . CYS A 1 357 ? -8.136 18.114 10.808 1.00 79.06 357 CYS A C 1
ATOM 2711 O O . CYS A 1 357 ? -7.944 17.025 11.366 1.00 79.06 357 CYS A O 1
ATOM 2713 N N . PRO A 1 358 ? -8.733 18.199 9.604 1.00 84.25 358 PRO A N 1
ATOM 2714 C CA . PRO A 1 358 ? -9.088 17.016 8.835 1.00 84.25 358 PRO A CA 1
ATOM 2715 C C . PRO A 1 358 ? -7.837 16.214 8.447 1.00 84.25 358 PRO A C 1
ATOM 2717 O O . PRO A 1 358 ? -6.702 16.701 8.477 1.00 84.25 358 PRO A O 1
ATOM 2720 N N . CYS A 1 359 ? -8.035 14.948 8.085 1.00 86.25 359 CYS A N 1
ATOM 2721 C CA . CYS A 1 359 ? -6.953 14.131 7.548 1.00 86.25 359 CYS A CA 1
ATOM 2722 C C . CYS A 1 359 ? -6.496 14.662 6.184 1.00 86.25 359 CYS A C 1
ATOM 2724 O O . CYS A 1 359 ? -7.318 15.103 5.382 1.00 86.25 359 CYS A O 1
ATOM 2726 N N . GLY A 1 360 ? -5.191 14.582 5.904 1.00 82.31 360 GLY A N 1
ATOM 2727 C CA . GLY A 1 360 ? -4.651 14.980 4.604 1.00 82.31 360 GLY A CA 1
ATOM 2728 C C . GLY A 1 360 ? -5.255 14.188 3.428 1.00 82.31 360 GLY A C 1
ATOM 2729 O O . GLY A 1 360 ? -5.792 13.089 3.619 1.00 82.31 360 GLY A O 1
ATOM 2730 N N . PRO A 1 361 ? -5.150 14.702 2.190 1.00 74.50 361 PRO A N 1
ATOM 2731 C CA . PRO A 1 361 ? -5.683 14.031 1.009 1.00 74.50 361 PRO A CA 1
ATOM 2732 C C . PRO A 1 361 ? -5.129 12.602 0.901 1.00 74.50 361 PRO A C 1
ATOM 2734 O O . PRO A 1 361 ? -3.923 12.385 1.014 1.00 74.50 361 PRO A O 1
ATOM 2737 N N . ARG A 1 362 ? -6.020 11.625 0.659 1.00 81.00 362 ARG A N 1
ATOM 2738 C CA . ARG A 1 362 ? -5.769 10.159 0.634 1.00 81.00 362 ARG A CA 1
ATOM 2739 C C . ARG A 1 362 ? -5.680 9.453 1.995 1.00 81.00 362 ARG A C 1
ATOM 2741 O O . ARG A 1 362 ? -5.414 8.246 2.028 1.00 81.00 362 ARG A O 1
ATOM 2748 N N . LEU A 1 363 ? -5.928 10.154 3.098 1.00 83.06 363 LEU A N 1
ATOM 2749 C CA . LEU A 1 363 ? -6.056 9.555 4.424 1.00 83.06 363 LEU A CA 1
ATOM 2750 C C . LEU A 1 363 ? -7.530 9.524 4.852 1.00 83.06 363 LEU A C 1
ATOM 2752 O O . LEU A 1 363 ? -8.275 10.471 4.626 1.00 83.06 363 LEU A O 1
ATOM 2756 N N . LEU A 1 364 ? -7.947 8.425 5.475 1.00 86.06 364 LEU A N 1
ATOM 2757 C CA . LEU A 1 364 ? -9.280 8.248 6.051 1.00 86.06 364 LEU A CA 1
ATOM 2758 C C . LEU A 1 364 ? -9.189 8.345 7.573 1.00 86.06 364 LEU A C 1
ATOM 2760 O O . LEU A 1 364 ? -8.277 7.769 8.174 1.00 86.06 364 LEU A O 1
ATOM 2764 N N . CYS A 1 365 ? -10.138 9.044 8.195 1.00 86.56 365 CYS A N 1
ATOM 2765 C CA . CYS A 1 365 ? -10.253 9.068 9.647 1.00 86.56 365 CYS A CA 1
ATOM 2766 C C . CYS A 1 365 ? -10.905 7.771 10.138 1.00 86.56 365 CYS A C 1
ATOM 2768 O O . CYS A 1 365 ? -12.090 7.541 9.910 1.00 86.56 365 CYS A O 1
ATOM 2770 N N . LEU A 1 366 ? -10.134 6.908 10.800 1.00 86.81 366 LEU A N 1
ATOM 2771 C CA . LEU A 1 366 ? -10.642 5.653 11.353 1.00 86.81 366 LEU A CA 1
ATOM 2772 C C . LEU A 1 366 ? -10.909 5.792 12.840 1.00 86.81 366 LEU A C 1
ATOM 2774 O O . LEU A 1 366 ? -9.969 5.939 13.627 1.00 86.81 366 LEU A O 1
ATOM 2778 N N . GLY A 1 367 ? -12.185 5.700 13.193 1.00 85.00 367 GLY A N 1
ATOM 2779 C CA . GLY A 1 367 ? -12.678 5.764 14.559 1.00 85.00 367 GLY A CA 1
ATOM 2780 C C . GLY A 1 367 ? -12.064 4.726 15.484 1.00 85.00 367 GLY A C 1
ATOM 2781 O O . GLY A 1 367 ? -11.805 3.580 15.106 1.00 85.00 367 GLY A O 1
ATOM 2782 N N . ASN A 1 368 ? -11.784 5.145 16.714 1.00 79.88 368 ASN A N 1
ATOM 2783 C CA . ASN A 1 368 ? -11.253 4.291 17.770 1.00 79.88 368 ASN A CA 1
ATOM 2784 C C . ASN A 1 368 ? -12.339 3.834 18.768 1.00 79.88 368 ASN A C 1
ATOM 2786 O O . ASN A 1 368 ? -12.004 3.262 19.808 1.00 79.88 368 ASN A O 1
ATOM 2790 N N . ASN A 1 369 ? -13.617 4.062 18.453 1.00 73.75 369 ASN A N 1
ATOM 2791 C CA . ASN A 1 369 ? -14.814 3.842 19.267 1.00 73.75 369 ASN A CA 1
ATOM 2792 C C . ASN A 1 369 ? -14.852 4.614 20.599 1.00 73.75 369 ASN A C 1
ATOM 2794 O O . ASN A 1 369 ? -15.712 4.340 21.440 1.00 73.75 369 ASN A O 1
ATOM 2798 N N . LYS A 1 370 ? -13.953 5.579 20.830 1.00 69.69 370 LYS A N 1
ATOM 2799 C CA . LYS A 1 370 ? -13.996 6.447 22.013 1.00 69.69 370 LYS A CA 1
ATOM 2800 C C . LYS A 1 370 ? -14.756 7.721 21.673 1.00 69.69 370 LYS A C 1
ATOM 2802 O O . LYS A 1 370 ? -14.304 8.513 20.853 1.00 69.69 370 LYS A O 1
ATOM 2807 N N . HIS A 1 371 ? -15.895 7.895 22.331 1.00 66.50 371 HIS A N 1
ATOM 2808 C CA . HIS A 1 371 ? -16.709 9.101 22.245 1.00 66.50 371 HIS A CA 1
ATOM 2809 C C . HIS A 1 371 ? -16.396 10.021 23.421 1.00 66.50 371 HIS A C 1
ATOM 2811 O O . HIS A 1 371 ? -16.476 9.594 24.575 1.00 66.50 371 HIS A O 1
ATOM 2817 N N . GLU A 1 372 ? -16.091 11.282 23.138 1.00 61.56 372 GLU A N 1
ATOM 2818 C CA . GLU A 1 372 ? -16.005 12.325 24.156 1.00 61.56 372 GLU A CA 1
ATOM 2819 C C . GLU A 1 372 ? -17.099 13.348 23.877 1.00 61.56 372 GLU A C 1
ATOM 2821 O O . GLU A 1 372 ? -17.199 13.888 22.782 1.00 61.56 372 GLU A O 1
ATOM 2826 N N . ILE A 1 373 ? -17.991 13.567 24.841 1.00 45.72 373 ILE A N 1
ATOM 2827 C CA . ILE A 1 373 ? -19.106 14.506 24.681 1.00 45.72 373 ILE A CA 1
ATOM 2828 C C . ILE A 1 373 ? -18.577 15.906 25.025 1.00 45.72 373 ILE A C 1
ATOM 2830 O O . ILE A 1 373 ? -18.050 16.077 26.129 1.00 45.72 373 ILE A O 1
ATOM 2834 N N . PRO A 1 374 ? -18.724 16.917 24.143 1.00 58.69 374 PRO A N 1
ATOM 2835 C CA . PRO A 1 374 ? -19.617 16.974 22.971 1.00 58.69 374 PRO A CA 1
ATOM 2836 C C . PRO A 1 374 ? -18.964 16.690 21.599 1.00 58.69 374 PRO A C 1
ATOM 2838 O O . PRO A 1 374 ? -19.622 16.857 20.583 1.00 58.69 374 PRO A O 1
ATOM 2841 N N . LEU A 1 375 ? -17.691 16.297 21.557 1.00 63.78 375 LEU A N 1
ATOM 2842 C CA . LEU A 1 375 ? -16.822 16.307 20.371 1.00 63.78 375 LEU A CA 1
ATOM 2843 C C . LEU A 1 375 ? -17.012 15.139 19.384 1.00 63.78 375 LEU A C 1
ATOM 2845 O O . LEU A 1 375 ? -16.548 15.228 18.253 1.00 63.78 375 LEU A O 1
ATOM 2849 N N . GLY A 1 376 ? -17.697 14.064 19.778 1.00 75.94 376 GLY A N 1
ATOM 2850 C CA . GLY A 1 376 ? -17.929 12.899 18.915 1.00 75.94 376 GLY A CA 1
ATOM 2851 C C . GLY A 1 376 ? -16.844 11.825 19.041 1.00 75.94 376 GLY A C 1
ATOM 2852 O O . GLY A 1 376 ? -16.164 11.732 20.068 1.00 75.94 376 GLY A O 1
ATOM 2853 N N . GLU A 1 377 ? -16.735 10.947 18.040 1.00 81.12 377 GLU A N 1
ATOM 2854 C CA . GLU A 1 377 ? -15.759 9.851 18.032 1.00 81.12 377 GLU A CA 1
ATOM 2855 C C . GLU A 1 377 ? -14.403 10.315 17.492 1.00 81.12 377 GLU A C 1
ATOM 2857 O O . GLU A 1 377 ? -14.309 10.835 16.380 1.00 81.12 377 GLU A O 1
ATOM 2862 N N . TYR A 1 378 ? -13.326 10.066 18.239 1.00 81.81 378 TYR A N 1
ATOM 2863 C CA . TYR A 1 378 ? -11.977 10.305 17.729 1.00 81.81 378 TYR A CA 1
ATOM 2864 C C . TYR A 1 378 ? -11.486 9.146 16.870 1.00 81.81 378 TYR A C 1
ATOM 2866 O O . TYR A 1 378 ? -11.734 7.974 17.149 1.00 81.81 378 TYR A O 1
ATOM 2874 N N . GLY A 1 379 ? -10.681 9.466 15.871 1.00 87.50 379 GLY A N 1
ATOM 2875 C CA . GLY A 1 379 ? -10.011 8.504 15.020 1.00 87.50 379 GLY A CA 1
ATOM 2876 C C . GLY A 1 379 ? -8.532 8.796 14.823 1.00 87.50 379 GLY A C 1
ATOM 2877 O O . GLY A 1 379 ? -7.962 9.735 15.385 1.00 87.50 379 GLY A O 1
ATOM 2878 N N . LYS A 1 380 ? -7.897 7.952 14.011 1.00 87.06 380 LYS A N 1
ATOM 2879 C CA . LYS A 1 380 ? -6.569 8.208 13.448 1.00 87.06 380 LYS A CA 1
ATOM 2880 C C . LYS A 1 380 ? -6.643 8.252 11.931 1.00 87.06 380 LYS A C 1
ATOM 2882 O O . LYS A 1 380 ? -7.279 7.392 11.325 1.00 87.06 380 LYS A O 1
ATOM 2887 N N . CYS A 1 381 ? -5.926 9.190 11.328 1.00 86.69 381 CYS A N 1
ATOM 2888 C CA . CYS A 1 381 ? -5.748 9.255 9.885 1.00 86.69 381 CYS A CA 1
ATOM 2889 C C . CYS A 1 381 ? -4.913 8.058 9.409 1.00 86.69 381 CYS A C 1
ATOM 2891 O O . CYS A 1 381 ? -3.765 7.900 9.824 1.00 86.69 381 CYS A O 1
ATOM 2893 N N . MET A 1 382 ? -5.450 7.202 8.542 1.00 86.62 382 MET A N 1
ATOM 2894 C CA . MET A 1 382 ? -4.701 6.089 7.937 1.00 86.62 382 MET A CA 1
ATOM 2895 C C . MET A 1 382 ? -4.836 6.099 6.419 1.00 86.62 382 MET A C 1
ATOM 2897 O O . MET A 1 382 ? -5.827 6.588 5.883 1.00 86.62 382 MET A O 1
ATOM 2901 N N . ALA A 1 383 ? -3.842 5.553 5.715 1.00 85.25 383 ALA A N 1
ATOM 2902 C CA . ALA A 1 383 ? -3.918 5.448 4.264 1.00 85.25 383 ALA A CA 1
ATOM 2903 C C . ALA A 1 383 ? -4.949 4.388 3.871 1.00 85.25 383 ALA A C 1
ATOM 2905 O O . ALA A 1 383 ? -4.996 3.312 4.470 1.00 85.25 383 ALA A O 1
ATOM 2906 N N . ALA A 1 384 ? -5.726 4.657 2.819 1.00 74.75 384 ALA A N 1
ATOM 2907 C CA . ALA A 1 384 ? -6.723 3.713 2.310 1.00 74.75 384 ALA A CA 1
ATOM 2908 C C . ALA A 1 384 ? -6.130 2.316 2.008 1.00 74.75 384 ALA A C 1
ATOM 2910 O O . ALA A 1 384 ? -6.798 1.304 2.193 1.00 74.75 384 ALA A O 1
ATOM 2911 N N . GLY A 1 385 ? -4.851 2.245 1.616 1.00 72.44 385 GLY A N 1
ATOM 2912 C CA . GLY A 1 385 ? -4.141 0.984 1.370 1.00 72.44 385 GLY A CA 1
ATOM 2913 C C . GLY A 1 385 ? -3.784 0.167 2.623 1.00 72.44 385 GLY A C 1
ATOM 2914 O O . GLY A 1 385 ? -3.607 -1.045 2.515 1.00 72.44 385 GLY A O 1
ATOM 2915 N N . ASP A 1 386 ? -3.710 0.782 3.810 1.00 69.94 386 ASP A N 1
ATOM 2916 C CA . ASP A 1 386 ? -3.370 0.077 5.061 1.00 69.94 386 ASP A CA 1
ATOM 2917 C C . ASP A 1 386 ? -4.556 -0.721 5.621 1.00 69.94 386 ASP A C 1
ATOM 2919 O O . ASP A 1 386 ? -4.372 -1.732 6.303 1.00 69.94 386 ASP A O 1
ATOM 2923 N N . LEU A 1 387 ? -5.779 -0.307 5.279 1.00 61.25 387 LEU A N 1
ATOM 2924 C CA . LEU A 1 387 ? -7.027 -0.967 5.669 1.00 61.25 387 LEU A CA 1
ATOM 2925 C C . LEU A 1 387 ? -7.141 -2.401 5.133 1.00 61.25 387 LEU A C 1
ATOM 2927 O O . LEU A 1 387 ? -7.795 -3.236 5.750 1.00 61.25 387 LEU A O 1
ATOM 2931 N N . ALA A 1 388 ? -6.447 -2.729 4.040 1.00 50.72 388 ALA A N 1
ATOM 2932 C CA . ALA A 1 388 ? -6.463 -4.069 3.457 1.00 50.72 388 ALA A CA 1
ATOM 2933 C C . ALA A 1 388 ? -5.683 -5.120 4.278 1.00 50.72 388 ALA A C 1
ATOM 2935 O O . ALA A 1 388 ? -5.802 -6.312 4.000 1.00 50.72 388 ALA A O 1
ATOM 2936 N N . ARG A 1 389 ? -4.876 -4.719 5.278 1.00 51.12 389 ARG A N 1
ATOM 2937 C CA . ARG A 1 389 ? -3.959 -5.633 5.995 1.00 51.12 389 ARG A CA 1
ATOM 2938 C C . ARG A 1 389 ? -4.283 -5.865 7.477 1.00 51.12 389 ARG A C 1
ATOM 2940 O O . ARG A 1 389 ? -3.616 -6.685 8.103 1.00 51.12 389 ARG A O 1
ATOM 2947 N N . GLY A 1 390 ? -5.294 -5.210 8.057 1.00 39.81 390 GLY A N 1
ATOM 2948 C CA . GLY A 1 390 ? -5.560 -5.289 9.500 1.00 39.81 390 GLY A CA 1
ATOM 2949 C C . GLY A 1 390 ? -7.042 -5.299 9.878 1.00 39.81 390 GLY A C 1
ATOM 2950 O O . GLY A 1 390 ? -7.671 -4.253 9.888 1.00 39.81 390 GLY A O 1
ATOM 2951 N N . ARG A 1 391 ? -7.529 -6.475 10.309 1.00 39.84 391 ARG A N 1
ATOM 2952 C CA . ARG A 1 391 ? -8.901 -6.814 10.762 1.00 39.84 391 ARG A CA 1
ATOM 2953 C C . ARG A 1 391 ? -10.002 -6.707 9.689 1.00 39.84 391 ARG A C 1
ATOM 2955 O O . ARG A 1 391 ? -10.035 -5.747 8.931 1.00 39.84 391 ARG A O 1
ATOM 2962 N N . PRO A 1 392 ? -10.953 -7.662 9.649 1.00 38.03 392 PRO A N 1
ATOM 2963 C CA . PRO A 1 392 ? -12.149 -7.501 8.837 1.00 38.03 392 PRO A CA 1
ATOM 2964 C C . PRO A 1 392 ? -12.966 -6.330 9.389 1.00 38.03 392 PRO A C 1
ATOM 2966 O O . PRO A 1 392 ? -13.434 -6.360 10.528 1.00 38.03 392 PRO A O 1
ATOM 2969 N N . ILE A 1 393 ? -13.107 -5.293 8.568 1.00 41.06 393 ILE A N 1
ATOM 2970 C CA . ILE A 1 393 ? -14.145 -4.276 8.709 1.00 41.06 393 ILE A CA 1
ATOM 2971 C C . ILE A 1 393 ? -15.480 -5.032 8.692 1.00 41.06 393 ILE A C 1
ATOM 2973 O O . ILE A 1 393 ? -15.658 -5.957 7.891 1.00 41.06 393 ILE A O 1
ATOM 2977 N N . LEU A 1 394 ? -16.390 -4.693 9.611 1.00 45.78 394 LEU A N 1
ATOM 2978 C CA . LEU A 1 394 ? -17.764 -5.196 9.577 1.00 45.78 394 LEU A CA 1
ATOM 2979 C C . LEU A 1 394 ? -18.310 -5.029 8.147 1.00 45.78 394 LEU A C 1
ATOM 2981 O O . LEU A 1 394 ? -18.041 -3.998 7.527 1.00 45.78 394 LEU A O 1
ATOM 2985 N N . PRO A 1 395 ? -19.029 -6.023 7.594 1.00 42.44 395 PRO A N 1
ATOM 2986 C CA . PRO A 1 395 ? -19.580 -5.898 6.252 1.00 42.44 395 PRO A CA 1
ATOM 2987 C C . PRO A 1 395 ? -20.415 -4.609 6.145 1.00 42.44 395 PRO A C 1
ATOM 2989 O O . PRO A 1 395 ? -21.012 -4.197 7.147 1.00 42.44 395 PRO A O 1
ATOM 2992 N N . PRO A 1 396 ? -20.456 -3.971 4.960 1.00 46.44 396 PRO A N 1
ATOM 2993 C CA . PRO A 1 396 ? -21.230 -2.755 4.743 1.00 46.44 396 PRO A CA 1
ATOM 2994 C C . PRO A 1 396 ? -22.663 -2.927 5.262 1.00 46.44 396 PRO A C 1
ATOM 2996 O O . PRO A 1 396 ? -23.265 -3.999 5.140 1.00 46.44 396 PRO A O 1
ATOM 2999 N N . VAL A 1 397 ? -23.188 -1.856 5.867 1.00 50.00 397 VAL A N 1
ATOM 3000 C CA . VAL A 1 397 ? -24.474 -1.780 6.591 1.00 50.00 397 VAL A CA 1
ATOM 3001 C C . VAL A 1 397 ? -25.669 -2.312 5.773 1.00 50.00 397 VAL A C 1
ATOM 3003 O O . VAL A 1 397 ? -26.677 -2.723 6.344 1.00 50.00 397 VAL A O 1
ATOM 3006 N N . GLU A 1 398 ? -25.528 -2.421 4.453 1.00 48.91 398 GLU A N 1
ATOM 3007 C CA . GLU A 1 398 ? -26.550 -2.802 3.470 1.00 48.91 398 GLU A CA 1
ATOM 3008 C C . GLU A 1 398 ? -27.113 -4.238 3.565 1.00 48.91 398 GLU A C 1
ATOM 3010 O O . GLU A 1 398 ? -28.010 -4.581 2.801 1.00 48.91 398 GLU A O 1
ATOM 3015 N N . THR A 1 399 ? -26.673 -5.093 4.498 1.00 58.59 399 THR A N 1
ATOM 3016 C CA . THR A 1 399 ? -27.217 -6.471 4.639 1.00 58.59 399 THR A CA 1
ATOM 3017 C C . THR A 1 399 ? -27.874 -6.786 5.984 1.00 58.59 399 THR A C 1
ATOM 3019 O O . THR A 1 399 ? -28.221 -7.937 6.259 1.00 58.59 399 THR A O 1
ATOM 3022 N N . ARG A 1 400 ? -28.081 -5.786 6.844 1.00 84.69 400 ARG A N 1
ATOM 3023 C CA . ARG A 1 400 ? -28.644 -5.996 8.184 1.00 84.69 400 ARG A CA 1
ATOM 3024 C C . ARG A 1 400 ? -30.173 -5.885 8.158 1.00 84.69 400 ARG A C 1
ATOM 3026 O O . ARG A 1 400 ? -30.721 -4.836 7.842 1.00 84.69 400 ARG A O 1
ATOM 3033 N N . THR A 1 401 ? -30.877 -6.970 8.492 1.00 92.38 401 THR A N 1
ATOM 3034 C CA . THR A 1 401 ? -32.349 -6.968 8.579 1.00 92.38 401 THR A CA 1
ATOM 3035 C C . THR A 1 401 ? -32.790 -6.126 9.783 1.00 92.38 401 THR A C 1
ATOM 3037 O O . THR A 1 401 ? -32.375 -6.452 10.899 1.00 92.38 401 THR A O 1
ATOM 3040 N N . PRO A 1 402 ? -33.598 -5.064 9.605 1.00 93.94 402 PRO A N 1
ATOM 3041 C CA . PRO A 1 402 ? -34.075 -4.254 10.720 1.00 93.94 402 PRO A CA 1
ATOM 3042 C C . PRO A 1 402 ? -34.979 -5.085 11.633 1.00 93.94 402 PRO A C 1
ATOM 3044 O O . PRO A 1 402 ? -35.704 -5.971 11.175 1.00 93.94 402 PRO A O 1
ATOM 3047 N N . CYS A 1 403 ? -34.939 -4.808 12.931 1.00 93.12 403 CYS A N 1
ATOM 3048 C CA . CYS A 1 403 ? -35.768 -5.489 13.912 1.00 93.12 403 CYS A CA 1
ATOM 3049 C C . CYS A 1 403 ? -36.190 -4.545 15.039 1.00 93.12 403 CYS A C 1
ATOM 3051 O O . CYS A 1 403 ? -35.440 -3.674 15.456 1.00 93.12 403 CYS A O 1
ATOM 3053 N N . THR A 1 404 ? -37.390 -4.753 15.571 1.00 89.50 404 THR A N 1
ATOM 3054 C CA . THR A 1 404 ? -37.904 -4.084 16.777 1.00 89.50 404 THR A CA 1
ATOM 3055 C C . THR A 1 404 ? -37.969 -5.032 17.971 1.00 89.50 404 THR A C 1
ATOM 3057 O O . THR A 1 404 ? -38.069 -4.610 19.119 1.00 89.50 404 THR A O 1
ATOM 3060 N N . SER A 1 405 ? -37.891 -6.342 17.728 1.00 90.00 405 SER A N 1
ATOM 3061 C CA . SER A 1 405 ? -37.841 -7.347 18.785 1.00 90.00 405 SER A CA 1
ATOM 3062 C C . SER A 1 405 ? -37.007 -8.549 18.372 1.00 90.00 405 SER A C 1
ATOM 3064 O O . SER A 1 405 ? -36.897 -8.899 17.196 1.00 90.00 405 SER A O 1
ATOM 3066 N N . ARG A 1 406 ? -36.481 -9.269 19.367 1.00 88.06 406 ARG A N 1
ATOM 3067 C CA . ARG A 1 406 ? -35.722 -10.509 19.144 1.00 88.06 406 ARG A CA 1
ATOM 3068 C C . ARG A 1 406 ? -36.487 -11.557 18.321 1.00 88.06 406 ARG A C 1
ATOM 3070 O O . ARG A 1 406 ? -35.858 -12.380 17.664 1.00 88.06 406 ARG A O 1
ATOM 3077 N N . LYS A 1 407 ? -37.823 -11.557 18.372 1.00 92.31 407 LYS A N 1
ATOM 3078 C CA . LYS A 1 407 ? -38.665 -12.538 17.670 1.00 92.31 407 LYS A CA 1
ATOM 3079 C C . LYS A 1 407 ? -38.594 -12.410 16.143 1.00 92.31 407 LYS A C 1
ATOM 3081 O O . LYS A 1 407 ? -38.926 -13.373 15.465 1.00 92.31 407 LYS A O 1
ATOM 3086 N N . GLN A 1 408 ? -38.166 -11.257 15.627 1.00 94.38 408 GLN A N 1
ATOM 3087 C CA . GLN A 1 408 ? -38.028 -11.003 14.188 1.00 94.38 408 GLN A CA 1
ATOM 3088 C C . GLN A 1 408 ? -36.701 -11.520 13.612 1.00 94.38 408 GLN A C 1
ATOM 3090 O O . GLN A 1 408 ? -36.585 -11.678 12.402 1.00 94.38 408 GLN A O 1
ATOM 3095 N N . CYS A 1 409 ? -35.718 -11.819 14.464 1.00 94.50 409 CYS A N 1
ATOM 3096 C CA . CYS A 1 409 ? -34.424 -12.350 14.042 1.00 94.50 409 CYS A CA 1
ATOM 3097 C C . CYS A 1 409 ? -34.411 -13.883 14.032 1.00 94.50 409 CYS A C 1
ATOM 3099 O O . CYS A 1 409 ? -35.205 -14.540 14.715 1.00 94.50 409 CYS A O 1
ATOM 3101 N N . LYS A 1 410 ? -33.467 -14.484 13.295 1.00 95.38 410 LYS A N 1
ATOM 3102 C CA . LYS A 1 410 ? -33.307 -15.946 13.277 1.00 95.38 410 LYS A CA 1
ATOM 3103 C C . LYS A 1 410 ? -32.907 -16.476 14.660 1.00 95.38 410 LYS A C 1
ATOM 3105 O O . LYS A 1 410 ? -32.436 -15.757 15.538 1.00 95.38 410 LYS A O 1
ATOM 3110 N N . LYS A 1 411 ? -33.051 -17.792 14.864 1.00 90.38 411 LYS A N 1
ATOM 3111 C CA . LYS A 1 411 ? -32.810 -18.467 16.161 1.00 90.38 411 LYS A CA 1
ATOM 3112 C C . LYS A 1 411 ? -31.391 -18.254 16.724 1.00 90.38 411 LYS A C 1
ATOM 3114 O O . LYS A 1 411 ? -31.210 -18.324 17.945 1.00 90.38 411 LYS A O 1
ATOM 3119 N N . ASP A 1 412 ? -30.427 -17.992 15.842 1.00 92.38 412 ASP A N 1
ATOM 3120 C CA . ASP A 1 412 ? -29.011 -17.763 16.152 1.00 92.38 412 ASP A CA 1
ATOM 3121 C C . ASP A 1 412 ? -28.591 -16.286 16.050 1.00 92.38 412 ASP A C 1
ATOM 3123 O O . ASP A 1 412 ? -27.409 -15.967 16.146 1.00 92.38 412 ASP A O 1
ATOM 3127 N N . GLU A 1 413 ? -29.560 -15.381 15.936 1.00 94.62 413 GLU A N 1
ATOM 3128 C CA . GLU A 1 413 ? -29.363 -13.934 15.884 1.00 94.62 413 GLU A CA 1
ATOM 3129 C C . GLU A 1 413 ? -29.980 -13.252 17.120 1.00 94.62 413 GLU A C 1
ATOM 3131 O O . GLU A 1 413 ? -30.747 -13.841 17.899 1.00 94.62 413 GLU A O 1
ATOM 3136 N N . CYS A 1 414 ? -29.592 -12.003 17.348 1.00 94.06 414 CYS A N 1
ATOM 3137 C CA . CYS A 1 414 ? -30.170 -11.110 18.335 1.00 94.06 414 CYS A CA 1
ATOM 3138 C C . CYS A 1 414 ? -30.500 -9.765 17.681 1.00 94.06 414 CYS A C 1
ATOM 3140 O O . CYS A 1 414 ? -29.861 -9.377 16.713 1.00 94.06 414 CYS A O 1
ATOM 3142 N N . CYS A 1 415 ? -31.512 -9.076 18.205 1.00 94.06 415 CYS A N 1
ATOM 3143 C CA . CYS A 1 415 ? -31.867 -7.744 17.736 1.00 94.06 415 CYS A CA 1
ATOM 3144 C C . CYS A 1 415 ? -31.024 -6.711 18.490 1.00 94.06 415 CYS A C 1
ATOM 3146 O O . CYS A 1 415 ? -31.198 -6.596 19.706 1.00 94.06 415 CYS A O 1
ATOM 3148 N N . LEU A 1 416 ? -30.098 -6.038 17.807 1.00 93.25 416 LEU A N 1
ATOM 3149 C CA . LEU A 1 416 ? -29.099 -5.142 18.386 1.00 93.25 416 LEU A CA 1
ATOM 3150 C C . LEU A 1 416 ? -29.398 -3.676 18.031 1.00 93.25 416 LEU A C 1
ATOM 3152 O O . LEU A 1 416 ? -29.540 -3.354 16.855 1.00 93.25 416 LEU A O 1
ATOM 3156 N N . SER A 1 417 ? -29.482 -2.794 19.030 1.00 90.38 417 SER A N 1
ATOM 3157 C CA . SER A 1 417 ? -29.581 -1.338 18.841 1.00 90.38 417 SER A CA 1
ATOM 3158 C C . SER A 1 417 ? -28.207 -0.740 18.544 1.00 90.38 417 SER A C 1
ATOM 3160 O O . SER A 1 417 ? -27.238 -1.056 19.241 1.00 90.38 417 SER A O 1
ATOM 3162 N N . ILE A 1 418 ? -28.140 0.154 17.551 1.00 84.50 418 ILE A N 1
ATOM 3163 C CA . ILE A 1 418 ? -26.935 0.946 17.235 1.00 84.50 418 ILE A CA 1
ATOM 3164 C C . ILE A 1 418 ? -26.656 1.955 18.354 1.00 84.50 418 ILE A C 1
ATOM 3166 O O . ILE A 1 418 ? -25.510 2.221 18.715 1.00 84.50 418 ILE A O 1
ATOM 3170 N N . HIS A 1 419 ? -27.717 2.514 18.924 1.00 83.44 419 HIS A N 1
ATOM 3171 C CA . HIS A 1 419 ? -27.613 3.605 19.872 1.00 83.44 419 HIS A CA 1
ATOM 3172 C C . HIS A 1 419 ? -27.418 3.072 21.293 1.00 83.44 419 HIS A C 1
ATOM 3174 O O . HIS A 1 419 ? -28.216 2.287 21.813 1.00 83.44 419 HIS A O 1
ATOM 3180 N N . ARG A 1 420 ? -26.332 3.516 21.934 1.00 80.75 420 ARG A N 1
ATOM 3181 C CA . ARG A 1 420 ? -26.077 3.264 23.355 1.00 80.75 420 ARG A CA 1
ATOM 3182 C C . ARG A 1 420 ? -27.009 4.152 24.194 1.00 80.75 420 ARG A C 1
ATOM 3184 O O . ARG A 1 420 ? -27.124 5.341 23.896 1.00 80.75 420 ARG A O 1
ATOM 3191 N N . PRO A 1 421 ? -27.666 3.627 25.246 1.00 73.75 421 PRO A N 1
ATOM 3192 C CA . PRO A 1 421 ? -28.509 4.438 26.109 1.00 73.75 421 PRO A CA 1
ATOM 3193 C C . PRO A 1 421 ? -27.646 5.468 26.838 1.00 73.75 421 PRO A C 1
ATOM 3195 O O . PRO A 1 421 ? -26.637 5.131 27.463 1.00 73.75 421 PRO A O 1
ATOM 3198 N N . ILE A 1 422 ? -28.061 6.730 26.776 1.00 74.00 422 ILE A N 1
ATOM 3199 C CA . ILE A 1 422 ? -27.400 7.824 27.484 1.00 74.00 422 ILE A CA 1
ATOM 3200 C C . ILE A 1 422 ? -27.971 7.867 28.909 1.00 74.00 422 ILE A C 1
ATOM 3202 O O . ILE A 1 422 ? -29.103 8.286 29.150 1.00 74.00 422 ILE A O 1
ATOM 3206 N N . GLY A 1 423 ? -27.183 7.392 29.876 1.00 70.62 423 GLY A N 1
ATOM 3207 C CA . GLY A 1 423 ? -27.529 7.407 31.300 1.00 70.62 423 GLY A CA 1
ATOM 3208 C C . GLY A 1 423 ? -28.500 6.305 31.759 1.00 70.62 423 GLY A C 1
ATOM 3209 O O . GLY A 1 423 ? -28.898 5.419 31.011 1.00 70.62 423 GLY A O 1
ATOM 3210 N N . LYS A 1 424 ? -28.879 6.341 33.048 1.00 61.81 424 LYS A N 1
ATOM 3211 C CA . LYS A 1 424 ? -29.691 5.289 33.704 1.00 61.81 424 LYS A CA 1
ATOM 3212 C C . LYS A 1 424 ? -31.183 5.284 33.323 1.00 61.81 424 LYS A C 1
ATOM 3214 O O . LYS A 1 424 ? -31.878 4.351 33.714 1.00 61.81 424 LYS A O 1
ATOM 3219 N N . ARG A 1 425 ? -31.690 6.314 32.630 1.00 58.56 425 ARG A N 1
ATOM 3220 C CA . ARG A 1 425 ? -33.135 6.507 32.368 1.00 58.56 425 ARG A CA 1
ATOM 3221 C C . ARG A 1 425 ? -33.558 6.300 30.906 1.00 58.56 425 ARG A C 1
ATOM 3223 O O . ARG A 1 425 ? -34.747 6.195 30.659 1.00 58.56 425 ARG A O 1
ATOM 3230 N N . GLY A 1 426 ? -32.622 6.192 29.961 1.00 53.78 426 GLY A N 1
ATOM 3231 C CA . GLY A 1 426 ? -32.914 6.152 28.521 1.00 53.78 426 GLY A CA 1
ATOM 3232 C C . GLY A 1 426 ? -33.030 4.749 27.922 1.00 53.78 426 GLY A C 1
ATOM 3233 O O . GLY A 1 426 ? -32.378 4.470 26.925 1.00 53.78 426 GLY A O 1
ATOM 3234 N N . LEU A 1 427 ? -33.812 3.852 28.530 1.00 55.16 427 LEU A N 1
ATOM 3235 C CA . LEU A 1 427 ? -34.157 2.544 27.935 1.00 55.16 427 LEU A CA 1
ATOM 3236 C C . LEU A 1 427 ? -35.519 2.604 27.219 1.00 55.16 427 LEU A C 1
ATOM 3238 O O . LEU A 1 427 ? -36.255 1.620 27.179 1.00 55.16 427 LEU A O 1
ATOM 3242 N N . GLU A 1 428 ? -35.857 3.791 26.721 1.00 52.66 428 GLU A N 1
ATOM 3243 C CA . GLU A 1 428 ? -37.051 4.067 25.930 1.00 52.66 428 GLU A CA 1
ATOM 3244 C C . GLU A 1 428 ? -36.806 3.634 24.476 1.00 52.66 428 GLU A C 1
ATOM 3246 O O . GLU A 1 428 ? -35.670 3.661 23.997 1.00 52.66 428 GLU A O 1
ATOM 3251 N N . GLU A 1 429 ? -37.850 3.127 23.823 1.00 55.44 429 GLU A N 1
ATOM 3252 C CA . GLU A 1 429 ? -37.803 2.376 22.563 1.00 55.44 429 GLU A CA 1
ATOM 3253 C C . GLU A 1 429 ? -37.112 3.163 21.437 1.00 55.44 429 GLU A C 1
ATOM 3255 O O . GLU A 1 429 ? -37.706 4.021 20.791 1.00 55.44 429 GLU A O 1
ATOM 3260 N N . GLN A 1 430 ? -35.833 2.873 21.187 1.00 60.00 430 GLN A N 1
ATOM 3261 C CA . GLN A 1 430 ? -35.100 3.496 20.087 1.00 60.00 430 GLN A CA 1
ATOM 3262 C C . GLN A 1 430 ? -35.427 2.803 18.751 1.00 60.00 430 GLN A C 1
ATOM 3264 O O . GLN A 1 430 ? -35.383 1.572 18.676 1.00 60.00 430 GLN A O 1
ATOM 3269 N N . PRO A 1 431 ? -35.721 3.565 17.679 1.00 59.25 431 PRO A N 1
ATOM 3270 C CA . PRO A 1 431 ? -36.335 3.039 16.456 1.00 59.25 431 PRO A CA 1
ATOM 3271 C C . PRO A 1 431 ? -35.387 2.286 15.507 1.00 59.25 431 PRO A C 1
ATOM 3273 O O . PRO A 1 431 ? -35.827 1.835 14.452 1.00 59.25 431 PRO A O 1
ATOM 3276 N N . GLN A 1 432 ? -34.098 2.139 15.833 1.00 83.75 432 GLN A N 1
ATOM 3277 C CA . GLN A 1 432 ? -33.100 1.586 14.909 1.00 83.75 432 GLN A CA 1
ATOM 3278 C C . GLN A 1 432 ? -32.306 0.438 15.541 1.00 83.75 432 GLN A C 1
ATOM 3280 O O . GLN A 1 432 ? -31.225 0.624 16.104 1.00 83.75 432 GLN A O 1
ATOM 3285 N N . ALA A 1 433 ? -32.850 -0.773 15.421 1.00 91.62 433 ALA A N 1
ATOM 3286 C CA . ALA A 1 433 ? -32.146 -2.007 15.735 1.00 91.62 433 ALA A CA 1
ATOM 3287 C C . ALA A 1 433 ? -32.137 -2.960 14.534 1.00 91.62 433 ALA A C 1
ATOM 3289 O O . ALA A 1 433 ? -32.959 -2.859 13.621 1.00 91.62 433 ALA A O 1
ATOM 3290 N N . TYR A 1 434 ? -31.170 -3.872 14.515 1.00 94.88 434 TYR A N 1
ATOM 3291 C CA . TYR A 1 434 ? -30.963 -4.806 13.416 1.00 94.88 434 TYR A CA 1
ATOM 3292 C C . TYR A 1 434 ? -30.536 -6.191 13.913 1.00 94.88 434 TYR A C 1
ATOM 3294 O O . TYR A 1 434 ? -30.010 -6.348 15.015 1.00 94.88 434 TYR A O 1
ATOM 3302 N N . CYS A 1 435 ? -30.795 -7.225 13.117 1.00 95.06 435 CYS A N 1
ATOM 3303 C CA . CYS A 1 435 ? -30.444 -8.595 13.468 1.00 95.06 435 CYS A CA 1
ATOM 3304 C C . CYS A 1 435 ? -28.942 -8.841 13.273 1.00 95.06 435 CYS A C 1
ATOM 3306 O O . CYS A 1 435 ? -28.426 -8.751 12.160 1.00 95.06 435 CYS A O 1
ATOM 3308 N N . GLU A 1 436 ? -28.246 -9.191 14.353 1.00 95.50 436 GLU A N 1
ATOM 3309 C CA . GLU A 1 436 ? -26.824 -9.545 14.367 1.00 95.50 436 GLU A CA 1
ATOM 3310 C C . GLU A 1 436 ? -26.641 -10.976 14.897 1.00 95.50 436 GLU A C 1
ATOM 3312 O O . GLU A 1 436 ? -27.419 -11.461 15.725 1.00 95.50 436 GLU A O 1
ATOM 3317 N N . LYS A 1 437 ? -25.626 -11.697 14.408 1.00 95.12 437 LYS A N 1
ATOM 3318 C CA . LYS A 1 437 ? -25.340 -13.061 14.871 1.00 95.12 437 LYS A CA 1
ATOM 3319 C C . LYS A 1 437 ? -24.949 -13.055 16.349 1.00 95.12 437 LYS A C 1
ATOM 3321 O O . LYS A 1 437 ? -24.302 -12.143 16.851 1.00 95.12 437 LYS A O 1
ATOM 3326 N N . ARG A 1 438 ? -25.339 -14.110 17.064 1.00 94.62 438 ARG A N 1
ATOM 3327 C CA . ARG A 1 438 ? -24.921 -14.327 18.454 1.00 94.62 438 ARG A CA 1
ATOM 3328 C C . ARG A 1 438 ? -23.412 -14.528 18.552 1.00 94.62 438 ARG A C 1
ATOM 3330 O O . ARG A 1 438 ? -22.850 -15.231 17.718 1.00 94.62 438 ARG A O 1
ATOM 3337 N N . GLY A 1 439 ? -22.814 -14.013 19.630 1.00 93.56 439 GLY A N 1
ATOM 3338 C CA . GLY A 1 439 ? -21.369 -14.071 19.848 1.00 93.56 439 GLY A CA 1
ATOM 3339 C C . GLY A 1 439 ? -20.820 -15.497 19.761 1.00 93.56 439 GLY A C 1
ATOM 3340 O O . GLY A 1 439 ? -21.289 -16.400 20.475 1.00 93.56 439 GLY A O 1
ATOM 3341 N N . ILE A 1 440 ? -19.848 -15.711 18.877 1.00 94.62 440 ILE A N 1
ATOM 3342 C CA . ILE A 1 440 ? -19.115 -16.974 18.739 1.00 94.62 440 ILE A CA 1
ATOM 3343 C C . ILE A 1 440 ? -17.918 -17.014 19.699 1.00 94.62 440 ILE A C 1
ATOM 3345 O O . ILE A 1 440 ? -17.700 -16.122 20.513 1.00 94.62 440 ILE A O 1
ATOM 3349 N N . CYS A 1 441 ? -17.162 -18.112 19.693 1.00 94.19 441 CYS A N 1
ATOM 3350 C CA . CYS A 1 441 ? -16.110 -18.318 20.686 1.00 94.19 441 CYS A CA 1
ATOM 3351 C C . CYS A 1 441 ? -15.016 -17.234 20.617 1.00 94.19 441 CYS A C 1
ATOM 3353 O O . CYS A 1 441 ? -14.437 -16.993 19.552 1.00 94.19 441 CYS A O 1
ATOM 3355 N N . ASN A 1 442 ? -14.699 -16.661 21.781 1.00 93.69 442 ASN A N 1
ATOM 3356 C CA . ASN A 1 442 ? -13.797 -15.523 22.000 1.00 93.69 442 ASN A CA 1
ATOM 3357 C C . ASN A 1 442 ? -14.303 -14.155 21.509 1.00 93.69 442 ASN A C 1
ATOM 3359 O O . ASN A 1 442 ? -13.527 -13.204 21.531 1.00 93.69 442 ASN A O 1
ATOM 3363 N N . GLU A 1 443 ? -15.561 -14.025 21.088 1.00 94.06 443 GLU A N 1
ATOM 3364 C CA . GLU A 1 443 ? -16.157 -12.705 20.848 1.00 94.06 443 GLU A CA 1
ATOM 3365 C C . GLU A 1 443 ? -16.620 -12.050 22.148 1.00 94.06 443 GLU A C 1
ATOM 3367 O O . GLU A 1 443 ? -16.860 -12.737 23.151 1.00 94.06 443 GLU A O 1
ATOM 3372 N N . GLY A 1 444 ? -16.719 -10.718 22.106 1.00 92.00 444 GLY A N 1
ATOM 3373 C CA . GLY A 1 444 ? -17.270 -9.903 23.179 1.00 92.00 444 GLY A CA 1
ATOM 3374 C C . GLY A 1 444 ? -18.712 -10.294 23.484 1.00 92.00 444 GLY A C 1
ATOM 3375 O O . GLY A 1 444 ? -19.492 -10.646 22.594 1.00 92.00 444 GLY A O 1
ATOM 3376 N N . CYS A 1 445 ? -19.046 -10.303 24.765 1.00 94.25 445 CYS A N 1
ATOM 3377 C CA . CYS A 1 445 ? -20.416 -10.418 25.217 1.00 94.25 445 CYS A CA 1
ATOM 3378 C C . CYS A 1 445 ? -20.668 -9.520 26.422 1.00 94.25 445 CYS A C 1
ATOM 3380 O O . CYS A 1 445 ? -19.835 -9.391 27.319 1.00 94.25 445 CYS A O 1
ATOM 3382 N N . LEU A 1 446 ? -21.886 -8.994 26.519 1.00 91.00 446 LEU A N 1
ATOM 3383 C CA . LEU A 1 446 ? -22.351 -8.327 27.728 1.00 91.00 446 LEU A CA 1
ATOM 3384 C C . LEU A 1 446 ? -22.792 -9.360 28.764 1.00 91.00 446 LEU A C 1
ATOM 3386 O O . LEU A 1 446 ? -23.685 -10.188 28.527 1.00 91.00 446 LEU A O 1
ATOM 3390 N N . MET A 1 447 ? -22.167 -9.317 29.941 1.00 86.31 447 MET A N 1
ATOM 3391 C CA . MET A 1 447 ? -22.618 -10.099 31.077 1.00 86.31 447 MET A CA 1
ATOM 3392 C C . MET A 1 447 ? -23.890 -9.461 31.594 1.00 86.31 447 MET A C 1
ATOM 3394 O O . MET A 1 447 ? -23.884 -8.394 32.196 1.00 86.31 447 MET A O 1
ATOM 3398 N N . ASN A 1 448 ? -24.996 -10.141 31.318 1.00 71.88 448 ASN A N 1
ATOM 3399 C CA . ASN A 1 448 ? -26.317 -9.706 31.723 1.00 71.88 448 ASN A CA 1
ATOM 3400 C C . ASN A 1 448 ? -26.314 -9.334 33.214 1.00 71.88 448 ASN A C 1
ATOM 3402 O O . ASN A 1 448 ? -26.209 -10.207 34.081 1.00 71.88 448 ASN A O 1
ATOM 3406 N N . ASN A 1 449 ? -26.428 -8.038 33.499 1.00 48.72 449 ASN A N 1
ATOM 3407 C CA . ASN A 1 449 ? -26.595 -7.520 34.845 1.00 48.72 449 ASN A CA 1
ATOM 3408 C C . ASN A 1 449 ? -27.993 -7.925 35.315 1.00 48.72 449 ASN A C 1
ATOM 3410 O O . ASN A 1 449 ? -28.984 -7.244 35.053 1.00 48.72 449 ASN A O 1
ATOM 3414 N N . GLY A 1 450 ? -28.109 -9.074 35.976 1.00 42.00 450 GLY A N 1
ATOM 3415 C CA . GLY A 1 450 ? -29.398 -9.436 36.526 1.00 42.00 450 GLY A CA 1
ATOM 3416 C C . GLY A 1 450 ? -29.465 -10.723 37.323 1.00 42.00 450 GLY A C 1
ATOM 3417 O O . GLY A 1 450 ? -29.841 -11.762 36.798 1.00 42.00 450 GLY A O 1
ATOM 3418 N N . ASN A 1 451 ? -29.448 -10.535 38.641 1.00 39.28 451 ASN A N 1
ATOM 3419 C CA . ASN A 1 451 ? -30.437 -11.119 39.559 1.00 39.28 451 ASN A CA 1
ATOM 3420 C C . ASN A 1 451 ? -31.905 -10.773 39.195 1.00 39.28 451 ASN A C 1
ATOM 3422 O O . ASN A 1 451 ? -32.830 -11.069 39.946 1.00 39.28 451 ASN A O 1
ATOM 3426 N N . ARG A 1 452 ? -32.158 -10.146 38.041 1.00 46.12 452 ARG A N 1
ATOM 3427 C CA . ARG A 1 452 ? -33.487 -9.971 37.473 1.00 46.12 452 ARG A CA 1
ATOM 3428 C C . ARG A 1 452 ? -33.790 -11.220 36.660 1.00 46.12 452 ARG A C 1
ATOM 3430 O O . ARG A 1 452 ? -33.115 -11.498 35.670 1.00 46.12 452 ARG A O 1
ATOM 3437 N N . LYS A 1 453 ? -34.768 -11.990 37.149 1.00 44.06 453 LYS A N 1
ATOM 3438 C CA . LYS A 1 453 ? -35.425 -13.118 36.474 1.00 44.06 453 LYS A CA 1
ATOM 3439 C C . LYS A 1 453 ? -35.356 -12.915 34.957 1.00 44.06 453 LYS A C 1
ATOM 3441 O O . LYS A 1 453 ? -35.769 -11.860 34.491 1.00 44.06 453 LYS A O 1
ATOM 3446 N N . ARG A 1 454 ? -34.744 -13.890 34.262 1.00 47.09 454 ARG A N 1
ATOM 3447 C CA . ARG A 1 454 ? -34.539 -14.000 32.801 1.00 47.09 454 ARG A CA 1
ATOM 3448 C C . ARG A 1 454 ? -35.199 -12.853 32.023 1.00 47.09 454 ARG A C 1
ATOM 3450 O O . ARG A 1 454 ? -36.427 -12.828 32.032 1.00 47.09 454 ARG A O 1
ATOM 3457 N N . PRO A 1 455 ? -34.451 -11.975 31.321 1.00 51.44 455 PRO A N 1
ATOM 3458 C CA . PRO A 1 455 ? -35.079 -10.950 30.499 1.00 51.44 455 PRO A CA 1
ATOM 3459 C C . PRO A 1 455 ? -36.112 -11.620 29.601 1.00 51.44 455 PRO A C 1
ATOM 3461 O O . PRO A 1 455 ? -35.782 -12.522 28.822 1.00 51.44 455 PRO A O 1
ATOM 3464 N N . GLU A 1 456 ? -37.367 -11.235 29.816 1.00 47.75 456 GLU A N 1
ATOM 3465 C CA . GLU A 1 456 ? -38.501 -11.719 29.055 1.00 47.75 456 GLU A CA 1
ATOM 3466 C C . GLU A 1 456 ? -38.187 -11.570 27.567 1.00 47.75 456 GLU A C 1
ATOM 3468 O O . GLU A 1 456 ? -37.551 -10.615 27.115 1.00 47.75 456 GLU A O 1
ATOM 3473 N N . SER A 1 457 ? -38.585 -12.596 26.831 1.00 53.03 457 SER A N 1
ATOM 3474 C CA . SER A 1 457 ? -38.225 -12.996 25.470 1.00 53.03 457 SER A CA 1
ATOM 3475 C C . SER A 1 457 ? -38.517 -11.996 24.332 1.00 53.03 457 SER A C 1
ATOM 3477 O O . SER A 1 457 ? -38.755 -12.424 23.204 1.00 53.03 457 SER A O 1
ATOM 3479 N N . GLY A 1 458 ? -38.503 -10.688 24.581 1.00 57.88 458 GLY A N 1
ATOM 3480 C CA . GLY A 1 458 ? -38.825 -9.658 23.590 1.00 57.88 458 GLY A CA 1
ATOM 3481 C C . GLY A 1 458 ? -37.807 -8.529 23.428 1.00 57.88 458 GLY A C 1
ATOM 3482 O O . GLY A 1 458 ? -37.835 -7.881 22.389 1.00 57.88 458 GLY A O 1
ATOM 3483 N N . LYS A 1 459 ? -36.904 -8.292 24.389 1.00 67.75 459 LYS A N 1
ATOM 3484 C CA . LYS A 1 459 ? -36.124 -7.040 24.417 1.00 67.75 459 LYS A CA 1
ATOM 3485 C C . LYS A 1 459 ? -35.023 -6.955 23.349 1.00 67.75 459 LYS A C 1
ATOM 3487 O O . LYS A 1 459 ? -34.365 -7.954 23.044 1.00 67.75 459 LYS A O 1
ATOM 3492 N N . VAL A 1 460 ? -34.844 -5.739 22.828 1.00 74.88 460 VAL A N 1
ATOM 3493 C CA . VAL A 1 460 ? -33.698 -5.293 22.022 1.00 74.88 460 VAL A CA 1
ATOM 3494 C C . VAL A 1 460 ? -32.452 -5.277 22.913 1.00 74.88 460 VAL A C 1
ATOM 3496 O O . VAL A 1 460 ? -32.509 -4.851 24.068 1.00 74.88 460 VAL A O 1
ATOM 3499 N N . PHE A 1 461 ? -31.342 -5.799 22.402 1.00 76.75 461 PHE A N 1
ATOM 3500 C CA . PHE A 1 461 ? -30.044 -5.772 23.070 1.00 76.75 461 PHE A CA 1
ATOM 3501 C C . PHE A 1 461 ? -29.301 -4.500 22.676 1.00 76.75 461 PHE A C 1
ATOM 3503 O O . PHE A 1 461 ? -29.407 -4.053 21.539 1.00 76.75 461 PHE A O 1
ATOM 3510 N N . VAL A 1 462 ? -28.528 -3.930 23.594 1.00 80.06 462 VAL A N 1
ATOM 3511 C CA . VAL A 1 462 ? -27.689 -2.763 23.306 1.00 80.06 462 VAL A CA 1
ATOM 3512 C C . VAL A 1 462 ? -26.227 -3.176 23.415 1.00 80.06 462 VAL A C 1
ATOM 3514 O O . VAL A 1 462 ? -25.854 -3.781 24.416 1.00 80.06 462 VAL A O 1
ATOM 3517 N N . GLY A 1 463 ? -25.410 -2.854 22.411 1.00 83.88 463 GLY A N 1
ATOM 3518 C CA . GLY A 1 463 ? -23.958 -3.055 22.433 1.00 83.88 463 GLY A CA 1
ATOM 3519 C C . GLY A 1 463 ? -23.510 -4.378 21.817 1.00 83.88 463 GLY A C 1
ATOM 3520 O O . GLY A 1 463 ? -22.949 -4.378 20.730 1.00 83.88 463 GLY A O 1
ATOM 3521 N N . GLU A 1 464 ? -23.765 -5.508 22.482 1.00 91.06 464 GLU A N 1
ATOM 3522 C CA . GLU A 1 464 ? -23.295 -6.827 22.024 1.00 91.06 464 GLU A CA 1
ATOM 3523 C C . GLU A 1 464 ? -24.356 -7.928 22.177 1.00 91.06 464 GLU A C 1
ATOM 3525 O O . GLU A 1 464 ? -25.100 -7.986 23.163 1.00 91.06 464 GLU A O 1
ATOM 3530 N N . CYS A 1 465 ? -24.406 -8.854 21.211 1.00 92.69 465 CYS A N 1
ATOM 3531 C CA . CYS A 1 465 ? -25.298 -10.007 21.275 1.00 92.69 465 CYS A CA 1
ATOM 3532 C C . CYS A 1 465 ? -24.861 -11.025 22.346 1.00 92.69 465 CYS A C 1
ATOM 3534 O O . CYS A 1 465 ? -23.672 -11.265 22.556 1.00 92.69 465 CYS A O 1
ATOM 3536 N N . PRO A 1 466 ? -25.807 -11.742 22.984 1.00 93.25 466 PRO A N 1
ATOM 3537 C CA . PRO A 1 466 ? -25.465 -12.826 23.896 1.00 93.25 466 PRO A CA 1
ATOM 3538 C C . PRO A 1 466 ? -24.781 -13.980 23.153 1.00 93.25 466 PRO A C 1
ATOM 3540 O O . PRO A 1 466 ? -25.107 -14.263 21.999 1.00 93.25 466 PRO A O 1
ATOM 3543 N N . CYS A 1 467 ? -23.922 -14.719 23.858 1.00 95.00 467 CYS A N 1
ATOM 3544 C CA . CYS A 1 467 ? -23.211 -15.855 23.279 1.00 95.00 467 CYS A CA 1
ATOM 3545 C C . CYS A 1 467 ? -24.139 -16.916 22.663 1.00 95.00 467 CYS A C 1
ATOM 3547 O O . CYS A 1 467 ? -25.250 -17.187 23.149 1.00 95.00 467 CYS A O 1
ATOM 3549 N N . ALA A 1 468 ? -23.636 -17.580 21.621 1.00 94.31 468 ALA A N 1
ATOM 3550 C CA . ALA A 1 468 ? -24.288 -18.707 20.973 1.00 94.31 468 ALA A CA 1
ATOM 3551 C C . ALA A 1 468 ? -24.555 -19.874 21.949 1.00 94.31 468 ALA A C 1
ATOM 3553 O O . ALA A 1 468 ? -23.984 -19.987 23.041 1.00 94.31 468 ALA A O 1
ATOM 3554 N N . LYS A 1 469 ? -25.466 -20.780 21.570 1.00 91.81 469 LYS A N 1
ATOM 3555 C CA . LYS A 1 469 ? -25.820 -21.934 22.413 1.00 91.81 469 LYS A CA 1
ATOM 3556 C C . LYS A 1 469 ? -24.583 -22.790 22.714 1.00 91.81 469 LYS A C 1
ATOM 3558 O O . LYS A 1 469 ? -23.845 -23.178 21.820 1.00 91.81 469 LYS A O 1
ATOM 3563 N N . GLY A 1 470 ? -24.397 -23.131 23.990 1.00 90.81 470 GLY A N 1
ATOM 3564 C CA . GLY A 1 470 ? -23.252 -23.924 24.461 1.00 90.81 470 GLY A CA 1
ATOM 3565 C C . GLY A 1 470 ? -22.062 -23.094 24.949 1.00 90.81 470 GLY A C 1
ATOM 3566 O O . GLY A 1 470 ? -21.167 -23.652 25.590 1.00 90.81 470 GLY A O 1
ATOM 3567 N N . LEU A 1 471 ? -22.096 -21.778 24.736 1.00 93.94 471 LEU A N 1
ATOM 3568 C CA . LEU A 1 471 ? -21.135 -20.825 25.276 1.00 93.94 471 LEU A CA 1
ATOM 3569 C C . LEU A 1 471 ? -21.697 -20.144 26.543 1.00 93.94 471 LEU A C 1
ATOM 3571 O O . LEU A 1 471 ? -22.910 -20.132 26.791 1.00 93.94 471 LEU A O 1
ATOM 3575 N N . LYS A 1 472 ? -20.803 -19.638 27.388 1.00 94.69 472 LYS A N 1
ATOM 3576 C CA . LYS A 1 472 ? -21.049 -18.816 28.575 1.00 94.69 472 LYS A CA 1
ATOM 3577 C C . LYS A 1 472 ? -20.207 -17.554 28.419 1.00 94.69 472 LYS A C 1
ATOM 3579 O O . LYS A 1 472 ? -19.054 -17.648 28.023 1.00 94.69 472 LYS A O 1
ATOM 3584 N N . CYS A 1 473 ? -20.785 -16.407 28.749 1.00 95.00 473 CYS A N 1
ATOM 3585 C CA . CYS A 1 473 ? -20.030 -15.167 28.836 1.00 95.00 473 CYS A CA 1
ATOM 3586 C C . CYS A 1 473 ? -19.177 -15.189 30.114 1.00 95.00 473 CYS A C 1
ATOM 3588 O O . CYS A 1 473 ? -19.733 -15.274 31.215 1.00 95.00 473 CYS A O 1
ATOM 3590 N N . THR A 1 474 ? -17.854 -15.203 29.968 1.00 94.94 474 THR A N 1
ATOM 3591 C CA . THR A 1 474 ? -16.882 -15.176 31.070 1.00 94.94 474 THR A CA 1
ATOM 3592 C C . THR A 1 474 ? -16.376 -13.741 31.236 1.00 94.94 474 THR A C 1
ATOM 3594 O O . THR A 1 474 ? -15.982 -13.156 30.232 1.00 94.94 474 THR A O 1
ATOM 3597 N N . PRO A 1 475 ? -16.379 -13.156 32.450 1.00 94.06 475 PRO A N 1
ATOM 3598 C CA . PRO A 1 475 ? -15.940 -11.775 32.662 1.00 94.06 475 PRO A CA 1
ATOM 3599 C C . PRO A 1 475 ? -14.499 -11.579 32.199 1.00 94.06 475 PRO A C 1
ATOM 3601 O O . PRO A 1 475 ? -13.638 -12.401 32.508 1.00 94.06 475 PRO A O 1
ATOM 3604 N N . ASN A 1 476 ? -14.239 -10.469 31.511 1.00 93.31 476 ASN A N 1
ATOM 3605 C CA . ASN A 1 476 ? -12.895 -10.073 31.078 1.00 93.31 476 ASN A CA 1
ATOM 3606 C C . ASN A 1 476 ? -12.312 -8.924 31.924 1.00 93.31 476 ASN A C 1
ATOM 3608 O O . ASN A 1 476 ? -11.241 -8.416 31.609 1.00 93.31 476 ASN A O 1
ATOM 3612 N N . GLY A 1 477 ? -13.014 -8.509 32.984 1.00 91.94 477 GLY A N 1
ATOM 3613 C CA . GLY A 1 477 ? -12.606 -7.407 33.859 1.00 91.94 477 GLY A CA 1
ATOM 3614 C C . GLY A 1 477 ? -12.974 -6.012 33.344 1.00 91.94 477 GLY A C 1
ATOM 3615 O O . GLY A 1 477 ? -12.764 -5.040 34.063 1.00 91.94 477 GLY A O 1
ATOM 3616 N N . MET A 1 478 ? -13.557 -5.890 32.147 1.00 90.94 478 MET A N 1
ATOM 3617 C CA . MET A 1 478 ? -14.045 -4.613 31.621 1.00 90.94 478 MET A CA 1
ATOM 3618 C C . MET A 1 478 ? -15.512 -4.395 32.001 1.00 90.94 478 MET A C 1
ATOM 3620 O O . MET A 1 478 ? -16.309 -5.330 32.022 1.00 90.94 478 MET A O 1
ATOM 3624 N N . THR A 1 479 ? -15.874 -3.151 32.310 1.00 90.00 479 THR A N 1
ATOM 3625 C CA . THR A 1 479 ? -17.257 -2.734 32.584 1.00 90.00 479 THR A CA 1
ATOM 3626 C C . THR A 1 479 ? -17.597 -1.584 31.652 1.00 90.00 479 THR A C 1
ATOM 3628 O O . THR A 1 479 ? -16.938 -0.549 31.704 1.00 90.00 479 THR A O 1
ATOM 3631 N N . ASP A 1 480 ? -18.606 -1.764 30.802 1.00 82.94 480 ASP A N 1
ATOM 3632 C CA . ASP A 1 480 ? -19.119 -0.703 29.936 1.00 82.94 480 ASP A CA 1
ATOM 3633 C C . ASP A 1 480 ? -20.185 0.073 30.716 1.00 82.94 480 ASP A C 1
ATOM 3635 O O . ASP A 1 480 ? -21.154 -0.503 31.207 1.00 82.94 480 ASP A O 1
ATOM 3639 N N . ILE A 1 481 ? -20.001 1.374 30.908 1.00 81.50 481 ILE A N 1
ATOM 3640 C CA . ILE A 1 481 ? -20.962 2.218 31.622 1.00 81.50 481 ILE A CA 1
ATOM 3641 C C . ILE A 1 481 ? -21.849 2.875 30.556 1.00 81.50 481 ILE A C 1
ATOM 3643 O O . ILE A 1 481 ? -21.320 3.634 29.748 1.00 81.50 481 ILE A O 1
ATOM 3647 N N . PRO A 1 482 ? -23.181 2.645 30.539 1.00 76.94 482 PRO A N 1
ATOM 3648 C CA . PRO A 1 482 ? -24.025 2.118 31.623 1.00 76.94 482 PRO A CA 1
ATOM 3649 C C . PRO A 1 482 ? -24.427 0.628 31.514 1.00 76.94 482 PRO A C 1
ATOM 3651 O O . PRO A 1 482 ? -25.253 0.170 32.305 1.00 76.94 482 PRO A O 1
ATOM 3654 N N . LEU A 1 483 ? -23.906 -0.121 30.539 1.00 81.50 483 LEU A N 1
ATOM 3655 C CA . LEU A 1 483 ? -24.391 -1.460 30.164 1.00 81.50 483 LEU A CA 1
ATOM 3656 C C . LEU A 1 483 ? -24.021 -2.591 31.146 1.00 81.50 483 LEU A C 1
ATOM 3658 O O . LEU A 1 483 ? -24.723 -3.603 31.209 1.00 81.50 483 LEU A O 1
ATOM 3662 N N . GLY A 1 484 ? -22.985 -2.412 31.964 1.00 87.44 484 GLY A N 1
ATOM 3663 C CA . GLY A 1 484 ? -22.513 -3.377 32.953 1.00 87.44 484 GLY A CA 1
ATOM 3664 C C . GLY A 1 484 ? -21.242 -4.132 32.539 1.00 87.44 484 GLY A C 1
ATOM 3665 O O . GLY A 1 484 ? -20.538 -3.725 31.615 1.00 87.44 484 GLY A O 1
ATOM 3666 N N . PRO A 1 485 ? -20.892 -5.210 33.266 1.00 89.94 485 PRO A N 1
ATOM 3667 C CA . PRO A 1 485 ? -19.680 -5.976 33.005 1.00 89.94 485 PRO A CA 1
ATOM 3668 C C . PRO A 1 485 ? -19.712 -6.633 31.621 1.00 89.94 485 PRO A C 1
ATOM 3670 O O . PRO A 1 485 ? -20.724 -7.189 31.191 1.00 89.94 485 PRO A O 1
ATOM 3673 N N . MET A 1 486 ? -18.576 -6.598 30.935 1.00 92.56 486 MET A N 1
ATOM 3674 C CA . MET A 1 486 ? -18.348 -7.286 29.671 1.00 92.56 486 MET A CA 1
ATOM 3675 C C . MET A 1 486 ? -17.567 -8.581 29.901 1.00 92.56 486 MET A C 1
ATOM 3677 O O . MET A 1 486 ? -16.992 -8.843 30.963 1.00 92.56 486 MET A O 1
ATOM 3681 N N . GLY A 1 487 ? -17.569 -9.430 28.887 1.00 94.62 487 GLY A N 1
ATOM 3682 C CA . GLY A 1 487 ? -16.903 -10.712 28.911 1.00 94.62 487 GLY A CA 1
ATOM 3683 C C . GLY A 1 487 ? -16.570 -11.225 27.523 1.00 94.62 487 GLY A C 1
ATOM 3684 O O . GLY A 1 487 ? -16.744 -10.539 26.520 1.00 94.62 487 GLY A O 1
ATOM 3685 N N . THR A 1 488 ? -16.079 -12.456 27.483 1.00 95.62 488 THR A N 1
ATOM 3686 C CA . THR A 1 488 ? -15.831 -13.205 26.255 1.00 95.62 488 THR A CA 1
ATOM 3687 C C . THR A 1 488 ? -16.607 -14.514 26.261 1.00 95.62 488 THR A C 1
ATOM 3689 O O . THR A 1 488 ? -16.817 -15.152 27.299 1.00 95.62 488 THR A O 1
ATOM 3692 N N . CYS A 1 489 ? -17.076 -14.932 25.089 1.00 95.81 489 CYS A N 1
ATOM 3693 C CA . CYS A 1 489 ? -17.830 -16.169 24.953 1.00 95.81 489 CYS A CA 1
ATOM 3694 C C . CYS A 1 489 ? -16.918 -17.403 25.026 1.00 95.81 489 CYS A C 1
ATOM 3696 O O . CYS A 1 489 ? -16.190 -17.711 24.082 1.00 95.81 489 CYS A O 1
ATOM 3698 N N . GLU A 1 490 ? -17.023 -18.171 26.114 1.00 94.88 490 GLU A N 1
ATOM 3699 C CA . GLU A 1 490 ? -16.269 -19.409 26.344 1.00 94.88 490 GLU A CA 1
ATOM 3700 C C . GLU A 1 490 ? -17.166 -20.663 26.405 1.00 94.88 490 GLU A C 1
ATOM 3702 O O . GLU A 1 490 ? -18.321 -20.596 26.829 1.00 94.88 490 GLU A O 1
ATOM 3707 N N . PRO A 1 491 ? -16.667 -21.866 26.062 1.00 92.25 491 PRO A N 1
ATOM 3708 C CA . PRO A 1 491 ? -17.421 -23.112 26.216 1.00 92.25 491 PRO A CA 1
ATOM 3709 C C . PRO A 1 491 ? -17.775 -23.426 27.678 1.00 92.25 491 PRO A C 1
ATOM 3711 O O . PRO A 1 491 ? -16.908 -23.439 28.550 1.00 92.25 491 PRO A O 1
ATOM 3714 N N . LYS A 1 492 ? -19.030 -23.819 27.948 1.00 89.50 492 LYS A N 1
ATOM 3715 C CA . LYS A 1 492 ? -19.503 -24.161 29.312 1.00 89.50 492 LYS A CA 1
ATOM 3716 C C . LYS A 1 492 ? -18.743 -25.304 30.006 1.00 89.50 492 LYS A C 1
ATOM 3718 O O . LYS A 1 492 ? -18.788 -25.399 31.228 1.00 89.50 492 LYS A O 1
ATOM 3723 N N . ARG A 1 493 ? -18.097 -26.210 29.261 1.00 84.00 493 ARG A N 1
ATOM 3724 C CA . ARG A 1 493 ? -17.398 -27.391 29.805 1.00 84.00 493 ARG A CA 1
ATOM 3725 C C . ARG A 1 493 ? -15.903 -27.334 29.483 1.00 84.00 493 ARG A C 1
ATOM 3727 O O . ARG A 1 493 ? -15.524 -27.390 28.315 1.00 84.00 493 ARG A O 1
ATOM 3734 N N . ARG A 1 494 ? -15.059 -27.319 30.527 1.00 66.19 494 ARG A N 1
ATOM 3735 C CA . ARG A 1 494 ? -13.584 -27.259 30.425 1.00 66.19 494 ARG A CA 1
ATOM 3736 C C . ARG A 1 494 ? -12.976 -28.380 29.565 1.00 66.19 494 ARG A C 1
ATOM 3738 O O . ARG A 1 494 ? -12.042 -28.111 28.822 1.00 66.19 494 ARG A O 1
ATOM 3745 N N . LYS A 1 495 ? -13.542 -29.596 29.573 1.00 60.22 495 LYS A N 1
ATOM 3746 C CA . LYS A 1 495 ? -13.013 -30.763 28.827 1.00 60.22 495 LYS A CA 1
ATOM 3747 C C . LYS A 1 495 ? -13.219 -30.726 27.296 1.00 60.22 495 LYS A C 1
ATOM 3749 O O . LYS A 1 495 ? -12.845 -31.669 26.617 1.00 60.22 495 LYS A O 1
ATOM 3754 N N . PHE A 1 496 ? -13.806 -29.662 26.739 1.00 57.38 496 PHE A N 1
ATOM 3755 C CA . PHE A 1 496 ? -14.080 -29.522 25.294 1.00 57.38 496 PHE A CA 1
ATOM 3756 C C . PHE A 1 496 ? -13.543 -28.206 24.695 1.00 57.38 496 PHE A C 1
ATOM 3758 O O . PHE A 1 496 ? -13.993 -27.788 23.624 1.00 57.38 496 PHE A O 1
ATOM 3765 N N . ARG A 1 497 ? -12.608 -27.539 25.392 1.00 59.16 497 ARG A N 1
ATOM 3766 C CA . ARG A 1 497 ? -12.222 -26.140 25.138 1.00 59.16 497 ARG A CA 1
ATOM 3767 C C . ARG A 1 497 ? -11.642 -25.867 23.743 1.00 59.16 497 ARG A C 1
ATOM 3769 O O . ARG A 1 497 ? -11.984 -24.843 23.168 1.00 59.16 497 ARG A O 1
ATOM 3776 N N . GLU A 1 498 ? -10.867 -26.774 23.149 1.00 58.41 498 GLU A N 1
ATOM 3777 C CA . GLU A 1 498 ? -10.162 -26.447 21.893 1.00 58.41 498 GLU A CA 1
ATOM 3778 C C . GLU A 1 498 ? -10.882 -26.886 20.613 1.00 58.41 498 GLU A C 1
ATOM 3780 O O . GLU A 1 498 ? -10.908 -26.148 19.627 1.00 58.41 498 GLU A O 1
ATOM 3785 N N . ARG A 1 499 ? -11.519 -28.064 20.601 1.00 62.56 499 ARG A N 1
ATOM 3786 C CA . ARG A 1 499 ? -12.082 -28.620 19.354 1.00 62.56 499 ARG A CA 1
ATOM 3787 C C . ARG A 1 499 ? -13.361 -27.914 18.892 1.00 62.56 499 ARG A C 1
ATOM 3789 O O . ARG A 1 499 ? -13.586 -27.793 17.693 1.00 62.56 499 ARG A O 1
ATOM 3796 N N . LYS A 1 500 ? -14.202 -27.429 19.815 1.00 62.81 500 LYS A N 1
ATOM 3797 C CA . LYS A 1 500 ? -15.485 -26.791 19.455 1.00 62.81 500 LYS A CA 1
ATOM 3798 C C . LYS A 1 500 ? -15.347 -25.341 18.998 1.00 62.81 500 LYS A C 1
ATOM 3800 O O . LYS A 1 500 ? -16.079 -24.943 18.103 1.00 62.81 500 LYS A O 1
ATOM 3805 N N . CYS A 1 501 ? -14.413 -24.576 19.562 1.00 71.31 501 CYS A N 1
ATOM 3806 C CA . CYS A 1 501 ? -14.203 -23.189 19.141 1.00 71.31 501 CYS A CA 1
ATOM 3807 C C . CYS A 1 501 ? -13.601 -23.098 17.735 1.00 71.31 501 CYS A C 1
ATOM 3809 O O . CYS A 1 501 ? -13.994 -22.224 16.972 1.00 71.31 501 CYS A O 1
ATOM 3811 N N . LYS A 1 502 ? -12.729 -24.046 17.357 1.00 70.19 502 LYS A N 1
ATOM 3812 C CA . LYS A 1 502 ? -12.222 -24.151 15.980 1.00 70.19 502 LYS A CA 1
ATOM 3813 C C . LYS A 1 502 ? -13.323 -24.516 14.977 1.00 70.19 502 LYS A C 1
ATOM 3815 O O . LYS A 1 502 ? -13.369 -23.934 13.905 1.00 70.19 502 LYS A O 1
ATOM 3820 N N . LYS A 1 503 ? -14.246 -25.413 15.346 1.00 70.06 503 LYS A N 1
ATOM 3821 C CA . LYS A 1 503 ? -15.337 -25.871 14.463 1.00 70.06 503 LYS A CA 1
ATOM 3822 C C . LYS A 1 503 ? -16.465 -24.845 14.252 1.00 70.06 503 LYS A C 1
ATOM 3824 O O . LYS A 1 503 ? -17.282 -25.048 13.374 1.00 70.06 503 LYS A O 1
ATOM 3829 N N . LEU A 1 504 ? -16.549 -23.796 15.074 1.00 62.50 504 LEU A N 1
ATOM 3830 C CA . LEU A 1 504 ? -17.557 -22.729 14.945 1.00 62.50 504 LEU A CA 1
ATOM 3831 C C . LEU A 1 504 ? -17.032 -21.483 14.205 1.00 62.50 504 LEU A C 1
ATOM 3833 O O . LEU A 1 504 ? -17.787 -20.530 14.044 1.00 62.50 504 LEU A O 1
ATOM 3837 N N . ARG A 1 505 ? -15.742 -21.460 13.832 1.00 59.44 505 ARG A N 1
ATOM 3838 C CA . ARG A 1 505 ? -15.108 -20.366 13.072 1.00 59.44 505 ARG A CA 1
ATOM 3839 C C . ARG A 1 505 ? -15.018 -20.632 11.568 1.00 59.44 505 ARG A C 1
ATOM 3841 O O . ARG A 1 505 ? -14.904 -19.667 10.822 1.00 59.44 505 ARG A O 1
ATOM 3848 N N . GLY A 1 506 ? -14.994 -21.904 11.170 1.00 43.94 506 GLY A N 1
ATOM 3849 C CA . GLY A 1 506 ? -15.228 -22.325 9.787 1.00 43.94 506 GLY A CA 1
ATOM 3850 C C . GLY A 1 506 ? -16.717 -22.511 9.582 1.00 43.94 506 GLY A C 1
ATOM 3851 O O . GLY A 1 506 ? -17.176 -22.195 8.471 1.00 43.94 506 GLY A O 1
#

Radius of gyration: 35.95 Å; chains: 1; bounding box: 94×103×82 Å

pLDDT: mean 75.93, std 16.65, range [30.42, 95.81]

Organism: Owenia fusiformis (NCBI:txid6347)